Protein 3ON5 (pdb70)

Organism: Halalkalibacterium halodurans (strain ATCC BAA-125 / DSM 18197 / FERM 7344 / JCM 9153 / C-125) (NCBI:txid272558)

Structure (mmCIF, N/CA/C/O backbone):
data_3ON5
#
_entry.id   3ON5
#
_cell.length_a   94.244
_cell.length_b   94.244
_cell.length_c   245.536
_cell.angle_alpha   90.000
_cell.angle_beta   90.000
_cell.angle_gamma   90.000
#
_symmetry.space_group_name_H-M   'P 43 21 2'
#
loop_
_entity.id
_entity.type
_entity.pdbx_description
1 polymer 'BH1974 protein'
2 non-polymer 'CHLORIDE ION'
3 water water
#
loop_
_atom_site.group_PDB
_atom_site.id
_atom_site.type_symbol
_atom_site.label_atom_id
_atom_site.label_alt_id
_atom_site.label_comp_id
_atom_site.label_asym_id
_atom_site.label_entity_id
_atom_site.label_seq_id
_atom_site.pdbx_PDB_ins_code
_atom_site.Cartn_x
_atom_site.Cartn_y
_atom_site.Cartn_z
_atom_site.occupancy
_atom_site.B_iso_or_equiv
_atom_site.auth_seq_id
_atom_site.auth_comp_id
_atom_site.auth_asym_id
_atom_site.auth_atom_id
_atom_site.pdbx_PDB_model_num
ATOM 6 N N . SER A 1 21 ? -11.067 -27.347 -141.972 1.00 80.63 2 SER A N 1
ATOM 7 C CA . SER A 1 21 ? -10.566 -27.284 -143.358 1.00 79.32 2 SER A CA 1
ATOM 8 C C . SER A 1 21 ? -10.743 -25.888 -143.950 1.00 80.87 2 SER A C 1
ATOM 9 O O . SER A 1 21 ? -11.735 -25.224 -143.630 1.00 80.23 2 SER A O 1
ATOM 12 N N . ASP A 1 22 ? -9.803 -25.453 -144.834 1.00 75.08 3 ASP A N 1
ATOM 13 C CA . ASP A 1 22 ? -9.855 -24.142 -145.486 1.00 72.95 3 ASP A CA 1
ATOM 14 C C . ASP A 1 22 ? -11.242 -23.898 -146.139 1.00 71.99 3 ASP A C 1
ATOM 15 O O . ASP A 1 22 ? -11.836 -22.855 -145.868 1.00 71.56 3 ASP A O 1
ATOM 20 N N . ILE A 1 23 ? -11.773 -24.870 -146.930 1.00 64.86 4 ILE A N 1
ATOM 21 C CA . ILE A 1 23 ? -13.059 -24.744 -147.649 1.00 63.44 4 ILE A CA 1
ATOM 22 C C . ILE A 1 23 ? -14.241 -24.635 -146.635 1.00 64.67 4 ILE A C 1
ATOM 23 O O . ILE A 1 23 ? -15.214 -23.945 -146.916 1.00 62.18 4 ILE A O 1
ATOM 28 N N . GLU A 1 24 ? -14.137 -25.287 -145.475 1.00 62.77 5 GLU A N 1
ATOM 29 C CA . GLU A 1 24 ? -15.167 -25.248 -144.437 1.00 62.90 5 GLU A CA 1
ATOM 30 C C . GLU A 1 24 ? -15.093 -23.888 -143.701 1.00 64.73 5 GLU A C 1
ATOM 31 O O . GLU A 1 24 ? -16.132 -23.342 -143.333 1.00 64.02 5 GLU A O 1
ATOM 37 N N . LEU A 1 25 ? -13.871 -23.329 -143.533 1.00 60.16 6 LEU A N 1
ATOM 38 C CA . LEU A 1 25 ? -13.678 -22.033 -142.895 1.00 59.69 6 LEU A CA 1
ATOM 39 C C . LEU A 1 25 ? -14.214 -20.929 -143.790 1.00 61.92 6 LEU A C 1
ATOM 40 O O . LEU A 1 25 ? -14.943 -20.064 -143.316 1.00 62.79 6 LEU A O 1
ATOM 45 N N . LEU A 1 26 ? -13.889 -20.984 -145.091 1.00 56.26 7 LEU A N 1
ATOM 46 C CA . LEU A 1 26 ? -14.371 -20.047 -146.099 1.00 55.34 7 LEU A CA 1
ATOM 47 C C . LEU A 1 26 ? -15.877 -20.208 -146.308 1.00 62.67 7 LEU A C 1
ATOM 48 O O . LEU A 1 26 ? -16.541 -19.249 -146.703 1.00 63.14 7 LEU A O 1
ATOM 53 N N . GLU A 1 27 ? -16.415 -21.417 -146.062 1.00 62.21 8 GLU A N 1
ATOM 54 C CA . GLU A 1 27 ? -17.842 -21.710 -146.174 1.00 64.26 8 GLU A CA 1
ATOM 55 C C . GLU A 1 27 ? -18.589 -20.916 -145.115 1.00 69.03 8 GLU A C 1
ATOM 56 O O . GLU A 1 27 ? -19.610 -20.316 -145.435 1.00 69.91 8 GLU A O 1
ATOM 62 N N . THR A 1 28 ? -18.045 -20.877 -143.875 1.00 64.57 9 THR A N 1
ATOM 63 C CA . THR A 1 28 ? -18.570 -20.199 -142.684 1.00 64.81 9 THR A CA 1
ATOM 64 C C . THR A 1 28 ? -18.772 -18.674 -142.964 1.00 72.18 9 THR A C 1
ATOM 65 O O . THR A 1 28 ? -19.756 -18.107 -142.475 1.00 73.37 9 THR A O 1
ATOM 69 N N . LEU A 1 29 ? -17.913 -18.044 -143.787 1.00 69.37 10 LEU A N 1
ATOM 70 C CA . LEU A 1 29 ? -18.041 -16.625 -144.151 1.00 70.48 10 LEU A CA 1
ATOM 71 C C . LEU A 1 29 ? -19.243 -16.355 -145.072 1.00 79.69 10 LEU A C 1
ATOM 72 O O . LEU A 1 29 ? -19.827 -15.270 -145.007 1.00 80.28 10 LEU A O 1
ATOM 77 N N . ALA A 1 30 ? -19.614 -17.337 -145.916 1.00 79.76 11 ALA A N 1
ATOM 78 C CA . ALA A 1 30 ? -20.755 -17.245 -146.841 1.00 81.91 11 ALA A CA 1
ATOM 79 C C . ALA A 1 30 ? -22.112 -17.228 -146.071 1.00 87.59 11 ALA A C 1
ATOM 80 O O . ALA A 1 30 ? -23.053 -16.558 -146.514 1.00 89.65 11 ALA A O 1
ATOM 82 N N . GLY A 1 31 ? -22.152 -17.901 -144.913 1.00 82.18 12 GLY A N 1
ATOM 83 C CA . GLY A 1 31 ? -23.316 -17.996 -144.035 1.00 82.07 12 GLY A CA 1
ATOM 84 C C . GLY A 1 31 ? -23.742 -16.739 -143.287 1.00 86.03 12 GLY A C 1
ATOM 85 O O . GLY A 1 31 ? -24.079 -15.725 -143.906 1.00 87.32 12 GLY A O 1
ATOM 86 N N . THR A 1 32 ? -23.712 -16.804 -141.932 1.00 80.20 13 THR A N 1
ATOM 87 C CA . THR A 1 32 ? -24.189 -15.846 -140.907 1.00 79.36 13 THR A CA 1
ATOM 88 C C . THR A 1 32 ? -23.909 -14.302 -141.117 1.00 79.69 13 THR A C 1
ATOM 89 O O . THR A 1 32 ? -24.531 -13.514 -140.380 1.00 81.06 13 THR A O 1
ATOM 91 N N A ASP A 1 33 ? -23.018 -13.910 -142.073 0.50 72.67 14 ASP A N 1
ATOM 92 N N B ASP A 1 33 ? -23.045 -13.903 -142.102 0.50 73.05 14 ASP A N 1
ATOM 93 C CA A ASP A 1 33 ? -22.595 -12.534 -142.421 0.50 71.14 14 ASP A CA 1
ATOM 94 C CA B ASP A 1 33 ? -22.550 -12.544 -142.438 0.50 71.65 14 ASP A CA 1
ATOM 95 C C A ASP A 1 33 ? -22.757 -11.555 -141.207 0.50 71.10 14 ASP A C 1
ATOM 96 C C B ASP A 1 33 ? -22.745 -11.555 -141.227 0.50 71.35 14 ASP A C 1
ATOM 97 O O A ASP A 1 33 ? -23.760 -10.849 -141.070 0.50 71.71 14 ASP A O 1
ATOM 98 O O B ASP A 1 33 ? -23.743 -10.841 -141.112 0.50 71.98 14 ASP A O 1
ATOM 107 N N . GLN A 1 34 ? -21.736 -11.561 -140.329 1.00 63.12 15 GLN A N 1
ATOM 108 C CA . GLN A 1 34 ? -21.620 -10.750 -139.102 1.00 58.76 15 GLN A CA 1
ATOM 109 C C . GLN A 1 34 ? -20.200 -10.230 -138.935 1.00 54.53 15 GLN A C 1
ATOM 110 O O . GLN A 1 34 ? -19.298 -10.901 -139.426 1.00 54.60 15 GLN A O 1
ATOM 116 N N . PRO A 1 35 ? -19.901 -9.162 -138.174 1.00 45.50 16 PRO A N 1
ATOM 117 C CA . PRO A 1 35 ? -18.488 -8.782 -137.988 1.00 43.43 16 PRO A CA 1
ATOM 118 C C . PRO A 1 35 ? -17.600 -9.979 -137.627 1.00 47.32 16 PRO A C 1
ATOM 119 O O . PRO A 1 35 ? -17.924 -10.758 -136.721 1.00 49.27 16 PRO A O 1
ATOM 123 N N . ARG A 1 36 ? -16.536 -10.179 -138.411 1.00 41.25 17 ARG A N 1
ATOM 124 C CA . ARG A 1 36 ? -15.544 -11.234 -138.206 1.00 38.78 17 ARG A CA 1
ATOM 125 C C . ARG A 1 36 ? -14.140 -10.721 -138.422 1.00 42.64 17 ARG A C 1
ATOM 126 O O . ARG A 1 36 ? -13.897 -9.941 -139.343 1.00 42.07 17 ARG A O 1
ATOM 134 N N . VAL A 1 37 ? -13.208 -11.185 -137.575 1.00 39.86 18 VAL A N 1
ATOM 135 C CA . VAL A 1 37 ? -11.776 -10.922 -137.677 1.00 39.34 18 VAL A CA 1
ATOM 136 C C . VAL A 1 37 ? -11.132 -12.273 -137.913 1.00 45.56 18 VAL A C 1
ATOM 137 O O . VAL A 1 37 ? -11.495 -13.266 -137.291 1.00 43.80 18 VAL A O 1
ATOM 149 N N . ALA A 1 39 ? -7.852 -14.595 -137.884 1.00 44.93 20 ALA A N 1
ATOM 150 C CA . ALA A 1 39 ? -6.528 -14.776 -137.284 1.00 44.48 20 ALA A CA 1
ATOM 151 C C . ALA A 1 39 ? -5.760 -15.815 -138.055 1.00 47.71 20 ALA A C 1
ATOM 152 O O . ALA A 1 39 ? -6.289 -16.886 -138.311 1.00 46.19 20 ALA A O 1
ATOM 154 N N . THR A 1 40 ? -4.531 -15.492 -138.463 1.00 46.14 21 THR A N 1
ATOM 155 C CA . THR A 1 40 ? -3.684 -16.403 -139.228 1.00 46.31 21 THR A CA 1
ATOM 156 C C . THR A 1 40 ? -2.301 -16.447 -138.586 1.00 52.30 21 THR A C 1
ATOM 157 O O . THR A 1 40 ? -1.720 -15.396 -138.296 1.00 52.81 21 THR A O 1
ATOM 161 N N . ILE A 1 41 ? -1.780 -17.667 -138.367 1.00 50.85 22 ILE A N 1
ATOM 162 C CA . ILE A 1 41 ? -0.425 -17.848 -137.846 1.00 53.12 22 ILE A CA 1
ATOM 163 C C . ILE A 1 41 ? 0.522 -17.644 -139.028 1.00 57.56 22 ILE A C 1
ATOM 164 O O . ILE A 1 41 ? 0.634 -18.528 -139.880 1.00 56.60 22 ILE A O 1
ATOM 169 N N . ILE A 1 42 ? 1.153 -16.462 -139.096 1.00 55.10 23 ILE A N 1
ATOM 170 C CA . ILE A 1 42 ? 2.035 -16.089 -140.204 1.00 56.46 23 ILE A CA 1
ATOM 171 C C . ILE A 1 42 ? 3.491 -16.468 -139.896 1.00 64.78 23 ILE A C 1
ATOM 172 O O . ILE A 1 42 ? 4.319 -16.423 -140.814 1.00 67.12 23 ILE A O 1
ATOM 177 N N . HIS A 1 43 ? 3.812 -16.829 -138.627 1.00 61.60 24 HIS A N 1
ATOM 178 C CA . HIS A 1 43 ? 5.160 -17.268 -138.241 1.00 62.74 24 HIS A CA 1
ATOM 179 C C . HIS A 1 43 ? 5.136 -18.050 -136.928 1.00 63.97 24 HIS A C 1
ATOM 180 O O . HIS A 1 43 ? 4.340 -17.754 -136.024 1.00 61.14 24 HIS A O 1
ATOM 187 N N . VAL A 1 44 ? 6.010 -19.070 -136.844 1.00 60.40 25 VAL A N 1
ATOM 188 C CA . VAL A 1 44 ? 6.180 -19.926 -135.672 1.00 59.90 25 VAL A CA 1
ATOM 189 C C . VAL A 1 44 ? 7.660 -20.116 -135.424 1.00 67.65 25 VAL A C 1
ATOM 190 O O . VAL A 1 44 ? 8.412 -20.454 -136.343 1.00 69.34 25 VAL A O 1
ATOM 194 N N . GLU A 1 45 ? 8.065 -19.904 -134.177 1.00 65.12 26 GLU A N 1
ATOM 195 C CA . GLU A 1 45 ? 9.412 -20.138 -133.688 1.00 67.66 26 GLU A CA 1
ATOM 196 C C . GLU A 1 45 ? 9.295 -21.132 -132.535 1.00 73.39 26 GLU A C 1
ATOM 197 O O . GLU A 1 45 ? 8.580 -20.860 -131.576 1.00 72.16 26 GLU A O 1
ATOM 203 N N . GLY A 1 46 ? 9.891 -22.309 -132.679 1.00 72.22 27 GLY A N 1
ATOM 204 C CA . GLY A 1 46 ? 9.839 -23.347 -131.652 1.00 72.64 27 GLY A CA 1
ATOM 205 C C . GLY A 1 46 ? 8.639 -24.259 -131.728 1.00 76.56 27 GLY A C 1
ATOM 206 O O . GLY A 1 46 ? 8.204 -24.619 -132.826 1.00 76.11 27 GLY A O 1
ATOM 207 N N . SER A 1 47 ? 8.100 -24.641 -130.551 1.00 73.63 28 SER A N 1
ATOM 208 C CA . SER A 1 47 ? 6.961 -25.556 -130.414 1.00 72.13 28 SER A CA 1
ATOM 209 C C . SER A 1 47 ? 5.636 -24.819 -130.278 1.00 76.17 28 SER A C 1
ATOM 210 O O . SER A 1 47 ? 5.515 -23.870 -129.507 1.00 75.61 28 SER A O 1
ATOM 213 N N . SER A 1 48 ? 4.623 -25.299 -131.014 1.00 73.32 29 SER A N 1
ATOM 214 C CA . SER A 1 48 ? 3.254 -24.765 -131.007 1.00 71.58 29 SER A CA 1
ATOM 215 C C . SER A 1 48 ? 2.251 -25.833 -131.440 1.00 73.12 29 SER A C 1
ATOM 216 O O . SER A 1 48 ? 2.606 -26.712 -132.249 1.00 72.43 29 SER A O 1
ATOM 219 N N . TYR A 1 49 ? 0.988 -25.740 -130.909 1.00 66.92 30 TYR A N 1
ATOM 220 C CA . TYR A 1 49 ? -0.081 -26.688 -131.241 1.00 64.12 30 TYR A CA 1
ATOM 221 C C . TYR A 1 49 ? -0.327 -26.682 -132.732 1.00 68.47 30 TYR A C 1
ATOM 222 O O . TYR A 1 49 ? -0.428 -27.761 -133.319 1.00 69.05 30 TYR A O 1
ATOM 231 N N . ARG A 1 50 ? -0.401 -25.487 -133.355 1.00 64.80 31 ARG A N 1
ATOM 232 C CA A ARG A 1 50 ? -0.648 -25.390 -134.789 0.50 63.85 31 ARG A CA 1
ATOM 233 C CA B ARG A 1 50 ? -0.621 -25.448 -134.799 0.50 64.12 31 ARG A CA 1
ATOM 234 C C . ARG A 1 50 ? 0.607 -24.896 -135.527 1.00 70.24 31 ARG A C 1
ATOM 235 O O . ARG A 1 50 ? 1.491 -24.272 -134.933 1.00 70.52 31 ARG A O 1
ATOM 250 N N . LYS A 1 51 ? 0.664 -25.194 -136.823 1.00 68.76 32 LYS A N 1
ATOM 251 C CA . LYS A 1 51 ? 1.725 -24.822 -137.744 1.00 70.27 32 LYS A CA 1
ATOM 252 C C . LYS A 1 51 ? 1.439 -23.456 -138.391 1.00 74.51 32 LYS A C 1
ATOM 253 O O . LYS A 1 51 ? 0.371 -22.872 -138.199 1.00 73.73 32 LYS A O 1
ATOM 255 N N . GLU A 1 52 ? 2.419 -22.932 -139.129 1.00 72.31 33 GLU A N 1
ATOM 256 C CA . GLU A 1 52 ? 2.289 -21.668 -139.842 1.00 72.02 33 GLU A CA 1
ATOM 257 C C . GLU A 1 52 ? 1.280 -21.858 -140.977 1.00 74.37 33 GLU A C 1
ATOM 258 O O . GLU A 1 52 ? 1.389 -22.832 -141.728 1.00 75.62 33 GLU A O 1
ATOM 264 N N . GLY A 1 53 ? 0.304 -20.953 -141.065 1.00 66.87 34 GLY A N 1
ATOM 265 C CA . GLY A 1 53 ? -0.752 -21.004 -142.073 1.00 64.27 34 GLY A CA 1
ATOM 266 C C . GLY A 1 53 ? -2.116 -21.320 -141.489 1.00 62.93 34 GLY A C 1
ATOM 267 O O . GLY A 1 53 ? -3.136 -21.165 -142.173 1.00 61.18 34 GLY A O 1
ATOM 268 N N . ALA A 1 54 ? -2.131 -21.771 -140.215 1.00 56.36 35 ALA A N 1
ATOM 269 C CA . ALA A 1 54 ? -3.334 -22.114 -139.478 1.00 53.56 35 ALA A CA 1
ATOM 270 C C . ALA A 1 54 ? -4.191 -20.888 -139.277 1.00 56.04 35 ALA A C 1
ATOM 271 O O . ALA A 1 54 ? -3.674 -19.819 -138.950 1.00 55.41 35 ALA A O 1
ATOM 289 N N . LEU A 1 57 ? -11.394 -17.989 -136.893 1.00 44.85 38 LEU A N 1
ATOM 290 C CA . LEU A 1 57 ? -12.313 -16.874 -137.041 1.00 43.07 38 LEU A CA 1
ATOM 291 C C . LEU A 1 57 ? -12.818 -16.375 -135.704 1.00 45.85 38 LEU A C 1
ATOM 292 O O . LEU A 1 57 ? -13.346 -17.145 -134.921 1.00 46.81 38 LEU A O 1
ATOM 297 N N . PHE A 1 58 ? -12.668 -15.080 -135.453 1.00 41.20 39 PHE A N 1
ATOM 298 C CA . PHE A 1 58 ? -13.221 -14.401 -134.286 1.00 40.81 39 PHE A CA 1
ATOM 299 C C . PHE A 1 58 ? -14.456 -13.694 -134.739 1.00 47.67 39 PHE A C 1
ATOM 300 O O . PHE A 1 58 ? -14.413 -12.903 -135.681 1.00 48.03 39 PHE A O 1
ATOM 308 N N . GLN A 1 59 ? -15.577 -14.059 -134.134 1.00 46.05 40 GLN A N 1
ATOM 309 C CA . GLN A 1 59 ? -16.884 -13.551 -134.512 1.00 45.93 40 GLN A CA 1
ATOM 310 C C . GLN A 1 59 ? -17.476 -12.706 -133.405 1.00 49.98 40 GLN A C 1
ATOM 311 O O . GLN A 1 59 ? -17.107 -12.860 -132.227 1.00 49.55 40 GLN A O 1
ATOM 317 N N . GLU A 1 60 ? -18.418 -11.822 -133.795 1.00 46.30 41 GLU A N 1
ATOM 318 C CA . GLU A 1 60 ? -19.131 -10.923 -132.897 1.00 45.60 41 GLU A CA 1
ATOM 319 C C . GLU A 1 60 ? -19.997 -11.711 -131.906 1.00 49.69 41 GLU A C 1
ATOM 320 O O . GLU A 1 60 ? -20.057 -11.332 -130.737 1.00 50.56 41 GLU A O 1
ATOM 326 N N . ASP A 1 61 ? -20.618 -12.821 -132.355 1.00 46.07 42 ASP A N 1
ATOM 327 C CA . ASP A 1 61 ? -21.497 -13.667 -131.536 1.00 47.00 42 ASP A CA 1
ATOM 328 C C . ASP A 1 61 ? -20.722 -14.403 -130.371 1.00 53.03 42 ASP A C 1
ATOM 329 O O . ASP A 1 61 ? -21.333 -15.170 -129.607 1.00 54.33 42 ASP A O 1
ATOM 334 N N . GLY A 1 62 ? -19.422 -14.132 -130.235 1.00 48.66 43 GLY A N 1
ATOM 335 C CA . GLY A 1 62 ? -18.586 -14.718 -129.196 1.00 48.91 43 GLY A CA 1
ATOM 336 C C . GLY A 1 62 ? -18.082 -16.109 -129.524 1.00 56.26 43 GLY A C 1
ATOM 337 O O . GLY A 1 62 ? -17.327 -16.704 -128.749 1.00 57.69 43 GLY A O 1
ATOM 338 N N . THR A 1 63 ? -18.497 -16.638 -130.670 1.00 53.38 44 THR A N 1
ATOM 339 C CA . THR A 1 63 ? -18.082 -17.941 -131.151 1.00 53.14 44 THR A CA 1
ATOM 340 C C . THR A 1 63 ? -16.782 -17.752 -131.924 1.00 58.74 44 THR A C 1
ATOM 341 O O . THR A 1 63 ? -16.488 -16.671 -132.447 1.00 58.67 44 THR A O 1
ATOM 345 N N . GLN A 1 64 ? -15.985 -18.817 -131.928 1.00 55.91 45 GLN A N 1
ATOM 346 C CA . GLN A 1 64 ? -14.716 -18.941 -132.620 1.00 54.71 45 GLN A CA 1
ATOM 347 C C . GLN A 1 64 ? -14.761 -20.191 -133.468 1.00 56.21 45 GLN A C 1
ATOM 348 O O . GLN A 1 64 ? -15.300 -21.214 -133.041 1.00 55.55 45 GLN A O 1
ATOM 354 N N . VAL A 1 65 ? -14.271 -20.077 -134.692 1.00 52.28 46 VAL A N 1
ATOM 355 C CA . VAL A 1 65 ? -14.233 -21.155 -135.665 1.00 52.89 46 VAL A CA 1
ATOM 356 C C . VAL A 1 65 ? -12.756 -21.513 -135.866 1.00 60.89 46 VAL A C 1
ATOM 357 O O . VAL A 1 65 ? -12.035 -20.782 -136.545 1.00 62.57 46 VAL A O 1
ATOM 361 N N . GLY A 1 66 ? -12.321 -22.602 -135.232 1.00 57.81 47 GLY A N 1
ATOM 362 C CA . GLY A 1 66 ? -10.943 -23.091 -135.237 1.00 57.93 47 GLY A CA 1
ATOM 363 C C . GLY A 1 66 ? -10.235 -22.779 -133.927 1.00 64.29 47 GLY A C 1
ATOM 364 O O . GLY A 1 66 ? -10.828 -22.171 -133.020 1.00 63.17 47 GLY A O 1
ATOM 365 N N . LEU A 1 67 ? -8.972 -23.248 -133.786 1.00 63.36 48 LEU A N 1
ATOM 366 C CA . LEU A 1 67 ? -8.101 -22.923 -132.638 1.00 64.34 48 LEU A CA 1
ATOM 367 C C . LEU A 1 67 ? -6.658 -22.870 -133.136 1.00 71.82 48 LEU A C 1
ATOM 368 O O . LEU A 1 67 ? -6.333 -23.454 -134.182 1.00 71.18 48 LEU A O 1
ATOM 373 N N . LEU A 1 68 ? -5.811 -22.137 -132.395 1.00 71.65 49 LEU A N 1
ATOM 374 C CA . LEU A 1 68 ? -4.406 -21.923 -132.736 1.00 73.48 49 LEU A CA 1
ATOM 375 C C . LEU A 1 68 ? -3.473 -22.438 -131.601 1.00 84.17 49 LEU A C 1
ATOM 376 O O . LEU A 1 68 ? -2.347 -22.888 -131.871 1.00 84.77 49 LEU A O 1
ATOM 381 N N . SER A 1 69 ? -3.955 -22.372 -130.343 1.00 84.91 50 SER A N 1
ATOM 382 C CA . SER A 1 69 ? -3.236 -22.824 -129.153 1.00 87.69 50 SER A CA 1
ATOM 383 C C . SER A 1 69 ? -4.121 -23.763 -128.321 1.00 95.20 50 SER A C 1
ATOM 384 O O . SER A 1 69 ? -3.708 -24.887 -128.027 1.00 97.19 50 SER A O 1
ATOM 387 N N . GLY A 1 70 ? -5.320 -23.300 -127.966 1.00 91.33 51 GLY A N 1
ATOM 388 C CA . GLY A 1 70 ? -6.248 -24.041 -127.125 1.00 91.45 51 GLY A CA 1
ATOM 389 C C . GLY A 1 70 ? -6.089 -23.683 -125.660 1.00 97.05 51 GLY A C 1
ATOM 390 O O . GLY A 1 70 ? -6.773 -24.259 -124.801 1.00 98.30 51 GLY A O 1
ATOM 391 N N . GLY A 1 71 ? -5.180 -22.737 -125.388 1.00 92.35 52 GLY A N 1
ATOM 392 C CA . GLY A 1 71 ? -4.899 -22.222 -124.054 1.00 92.45 52 GLY A CA 1
ATOM 393 C C . GLY A 1 71 ? -5.656 -20.940 -123.758 1.00 94.58 52 GLY A C 1
ATOM 394 O O . GLY A 1 71 ? -6.825 -20.788 -124.144 1.00 93.38 52 GLY A O 1
ATOM 395 N N . CYS A 1 72 ? -4.979 -20.000 -123.072 1.00 90.11 53 CYS A N 1
ATOM 396 C CA . CYS A 1 72 ? -5.526 -18.700 -122.647 1.00 88.69 53 CYS A CA 1
ATOM 397 C C . CYS A 1 72 ? -5.156 -17.586 -123.665 1.00 86.74 53 CYS A C 1
ATOM 398 O O . CYS A 1 72 ? -5.433 -16.401 -123.430 1.00 86.82 53 CYS A O 1
ATOM 401 N N . LEU A 1 73 ? -4.548 -17.985 -124.790 1.00 77.79 54 LEU A N 1
ATOM 402 C CA . LEU A 1 73 ? -4.162 -17.146 -125.922 1.00 75.23 54 LEU A CA 1
ATOM 403 C C . LEU A 1 73 ? -5.397 -16.582 -126.617 1.00 77.37 54 LEU A C 1
ATOM 404 O O . LEU A 1 73 ? -5.465 -15.379 -126.871 1.00 76.68 54 LEU A O 1
ATOM 409 N N . GLU A 1 74 ? -6.380 -17.468 -126.902 1.00 73.05 55 GLU A N 1
ATOM 410 C CA . GLU A 1 74 ? -7.643 -17.173 -127.575 1.00 71.49 55 GLU A CA 1
ATOM 411 C C . GLU A 1 74 ? -8.428 -16.100 -126.831 1.00 73.75 55 GLU A C 1
ATOM 412 O O . GLU A 1 74 ? -9.167 -15.333 -127.454 1.00 73.67 55 GLU A O 1
ATOM 418 N N . THR A 1 75 ? -8.224 -16.038 -125.508 1.00 69.12 56 THR A N 1
ATOM 419 C CA . THR A 1 75 ? -8.867 -15.099 -124.597 1.00 68.73 56 THR A CA 1
ATOM 420 C C . THR A 1 75 ? -8.340 -13.675 -124.872 1.00 69.70 56 THR A C 1
ATOM 421 O O . THR A 1 75 ? -9.135 -12.733 -124.861 1.00 68.22 56 THR A O 1
ATOM 425 N N . ASP A 1 76 ? -7.012 -13.531 -125.143 1.00 64.93 57 ASP A N 1
ATOM 426 C CA . ASP A 1 76 ? -6.374 -12.239 -125.434 1.00 63.93 57 ASP A CA 1
ATOM 427 C C . ASP A 1 76 ? -6.677 -11.793 -126.875 1.00 62.83 57 ASP A C 1
ATOM 428 O O . ASP A 1 76 ? -6.992 -10.617 -127.101 1.00 62.51 57 ASP A O 1
ATOM 433 N N . LEU A 1 77 ? -6.593 -12.730 -127.837 1.00 54.31 58 LEU A N 1
ATOM 434 C CA . LEU A 1 77 ? -6.904 -12.461 -129.235 1.00 51.14 58 LEU A CA 1
ATOM 435 C C . LEU A 1 77 ? -8.303 -11.887 -129.388 1.00 55.27 58 LEU A C 1
ATOM 436 O O . LEU A 1 77 ? -8.463 -10.924 -130.122 1.00 55.05 58 LEU A O 1
ATOM 441 N N . THR A 1 78 ? -9.292 -12.417 -128.643 1.00 52.38 59 THR A N 1
ATOM 442 C CA . THR A 1 78 ? -10.686 -11.968 -128.678 1.00 52.32 59 THR A CA 1
ATOM 443 C C . THR A 1 78 ? -10.764 -10.444 -128.455 1.00 59.98 59 THR A C 1
ATOM 444 O O . THR A 1 78 ? -11.515 -9.761 -129.159 1.00 60.05 59 THR A O 1
ATOM 448 N N . ILE A 1 79 ? -9.968 -9.927 -127.506 1.00 58.59 60 ILE A N 1
ATOM 449 C CA . ILE A 1 79 ? -9.915 -8.508 -127.172 1.00 59.99 60 ILE A CA 1
ATOM 450 C C . ILE A 1 79 ? -9.212 -7.788 -128.323 1.00 63.55 60 ILE A C 1
ATOM 451 O O . ILE A 1 79 ? -9.717 -6.757 -128.778 1.00 63.16 60 ILE A O 1
ATOM 456 N N . LYS A 1 80 ? -8.069 -8.336 -128.806 1.00 59.65 61 LYS A N 1
ATOM 457 C CA . LYS A 1 80 ? -7.308 -7.758 -129.929 1.00 59.03 61 LYS A CA 1
ATOM 458 C C . LYS A 1 80 ? -8.190 -7.695 -131.200 1.00 61.18 61 LYS A C 1
ATOM 459 O O . LYS A 1 80 ? -8.239 -6.656 -131.856 1.00 61.82 61 LYS A O 1
ATOM 465 N N . ALA A 1 81 ? -8.935 -8.787 -131.494 1.00 54.85 62 ALA A N 1
ATOM 466 C CA . ALA A 1 81 ? -9.855 -8.906 -132.633 1.00 52.75 62 ALA A CA 1
ATOM 467 C C . ALA A 1 81 ? -10.928 -7.835 -132.588 1.00 55.27 62 ALA A C 1
ATOM 468 O O . ALA A 1 81 ? -11.241 -7.252 -133.612 1.00 55.08 62 ALA A O 1
ATOM 470 N N . GLN A 1 82 ? -11.460 -7.553 -131.398 1.00 52.33 63 GLN A N 1
ATOM 471 C CA . GLN A 1 82 ? -12.488 -6.553 -131.145 1.00 52.41 63 GLN A CA 1
ATOM 472 C C . GLN A 1 82 ? -11.941 -5.148 -131.492 1.00 56.45 63 GLN A C 1
ATOM 473 O O . GLN A 1 82 ? -12.650 -4.353 -132.109 1.00 56.40 63 GLN A O 1
ATOM 479 N N . LYS A 1 83 ? -10.650 -4.883 -131.174 1.00 53.40 64 LYS A N 1
ATOM 480 C CA . LYS A 1 83 ? -9.967 -3.611 -131.467 1.00 53.54 64 LYS A CA 1
ATOM 481 C C . LYS A 1 83 ? -9.731 -3.488 -132.969 1.00 56.03 64 LYS A C 1
ATOM 482 O O . LYS A 1 83 ? -10.044 -2.437 -133.540 1.00 56.66 64 LYS A O 1
ATOM 484 N N . VAL A 1 84 ? -9.223 -4.580 -133.611 1.00 50.26 65 VAL A N 1
ATOM 485 C CA . VAL A 1 84 ? -8.949 -4.683 -135.051 1.00 49.41 65 VAL A CA 1
ATOM 486 C C . VAL A 1 84 ? -10.252 -4.367 -135.839 1.00 53.83 65 VAL A C 1
ATOM 487 O O . VAL A 1 84 ? -10.197 -3.597 -136.796 1.00 55.01 65 VAL A O 1
ATOM 491 N N . TRP A 1 85 ? -11.410 -4.898 -135.407 1.00 48.83 66 TRP A N 1
ATOM 492 C CA . TRP A 1 85 ? -12.677 -4.623 -136.073 1.00 48.89 66 TRP A CA 1
ATOM 493 C C . TRP A 1 85 ? -13.056 -3.154 -135.964 1.00 56.88 66 TRP A C 1
ATOM 494 O O . TRP A 1 85 ? -13.492 -2.566 -136.951 1.00 57.43 66 TRP A O 1
ATOM 505 N N . GLN A 1 86 ? -12.948 -2.583 -134.758 1.00 55.37 67 GLN A N 1
ATOM 506 C CA . GLN A 1 86 ? -13.307 -1.192 -134.504 1.00 56.13 67 GLN A CA 1
ATOM 507 C C . GLN A 1 86 ? -12.401 -0.259 -135.352 1.00 59.86 67 GLN A C 1
ATOM 508 O O . GLN A 1 86 ? -12.916 0.571 -136.106 1.00 59.95 67 GLN A O 1
ATOM 514 N N . GLU A 1 87 ? -11.066 -0.451 -135.274 1.00 55.73 68 GLU A N 1
ATOM 515 C CA . GLU A 1 87 ? -10.068 0.321 -136.026 1.00 56.45 68 GLU A CA 1
ATOM 516 C C . GLU A 1 87 ? -10.128 0.057 -137.522 1.00 59.26 68 GLU A C 1
ATOM 517 O O . GLU A 1 87 ? -9.657 0.882 -138.303 1.00 59.94 68 GLU A O 1
ATOM 523 N N . GLN A 1 88 ? -10.655 -1.130 -137.912 1.00 54.11 69 GLN A N 1
ATOM 524 C CA . GLN A 1 88 ? -10.774 -1.635 -139.284 1.00 52.33 69 GLN A CA 1
ATOM 525 C C . GLN A 1 88 ? -9.358 -1.614 -139.897 1.00 57.38 69 GLN A C 1
ATOM 526 O O . GLN A 1 88 ? -9.157 -1.183 -141.028 1.00 58.02 69 GLN A O 1
ATOM 532 N N . LEU A 1 89 ? -8.369 -2.059 -139.091 1.00 54.17 70 LEU A N 1
ATOM 533 C CA . LEU A 1 89 ? -6.952 -2.078 -139.429 1.00 54.70 70 LEU A CA 1
ATOM 534 C C . LEU A 1 89 ? -6.268 -3.376 -138.954 1.00 56.45 70 LEU A C 1
ATOM 535 O O . LEU A 1 89 ? -6.265 -3.657 -137.751 1.00 55.55 70 LEU A O 1
ATOM 540 N N . PRO A 1 90 ? -5.628 -4.136 -139.881 1.00 51.45 71 PRO A N 1
ATOM 541 C CA . PRO A 1 90 ? -4.930 -5.364 -139.488 1.00 50.18 71 PRO A CA 1
ATOM 542 C C . PRO A 1 90 ? -3.790 -5.105 -138.522 1.00 57.00 71 PRO A C 1
ATOM 543 O O . PRO A 1 90 ? -3.230 -4.008 -138.478 1.00 59.19 71 PRO A O 1
ATOM 547 N N . ARG A 1 91 ? -3.422 -6.150 -137.776 1.00 52.75 72 ARG A N 1
ATOM 548 C CA . ARG A 1 91 ? -2.415 -6.123 -136.721 1.00 51.96 72 ARG A CA 1
ATOM 549 C C . ARG A 1 91 ? -1.688 -7.456 -136.624 1.00 55.23 72 ARG A C 1
ATOM 550 O O . ARG A 1 91 ? -2.305 -8.508 -136.841 1.00 54.32 72 ARG A O 1
ATOM 558 N N . THR A 1 92 ? -0.394 -7.419 -136.269 1.00 52.26 73 THR A N 1
ATOM 559 C CA . THR A 1 92 ? 0.388 -8.619 -135.981 1.00 52.11 73 THR A CA 1
ATOM 560 C C . THR A 1 92 ? 0.654 -8.645 -134.479 1.00 58.34 73 THR A C 1
ATOM 561 O O . THR A 1 92 ? 1.144 -7.660 -133.908 1.00 59.27 73 THR A O 1
ATOM 565 N N . VAL A 1 93 ? 0.258 -9.747 -133.826 1.00 54.40 74 VAL A N 1
ATOM 566 C CA . VAL A 1 93 ? 0.457 -9.899 -132.391 1.00 53.29 74 VAL A CA 1
ATOM 567 C C . VAL A 1 93 ? 1.422 -11.050 -132.204 1.00 56.61 74 VAL A C 1
ATOM 568 O O . VAL A 1 93 ? 1.247 -12.096 -132.820 1.00 55.89 74 VAL A O 1
ATOM 572 N N . VAL A 1 94 ? 2.472 -10.837 -131.403 1.00 54.11 75 VAL A N 1
ATOM 573 C CA . VAL A 1 94 ? 3.475 -11.870 -131.120 1.00 53.72 75 VAL A CA 1
ATOM 574 C C . VAL A 1 94 ? 3.236 -12.379 -129.703 1.00 57.24 75 VAL A C 1
ATOM 575 O O . VAL A 1 94 ? 3.060 -11.583 -128.772 1.00 56.39 75 VAL A O 1
ATOM 579 N N . TYR A 1 95 ? 3.199 -13.710 -129.561 1.00 53.80 76 TYR A N 1
ATOM 580 C CA . TYR A 1 95 ? 2.974 -14.370 -128.290 1.00 52.83 76 TYR A CA 1
ATOM 581 C C . TYR A 1 95 ? 4.104 -15.282 -127.891 1.00 55.85 76 TYR A C 1
ATOM 582 O O . TYR A 1 95 ? 4.335 -16.282 -128.568 1.00 54.43 76 TYR A O 1
ATOM 591 N N . ASP A 1 96 ? 4.781 -14.984 -126.764 1.00 54.62 77 ASP A N 1
ATOM 592 C CA . ASP A 1 96 ? 5.755 -15.927 -126.214 1.00 56.76 77 ASP A CA 1
ATOM 593 C C . ASP A 1 96 ? 4.953 -16.957 -125.438 1.00 61.84 77 ASP A C 1
ATOM 594 O O . ASP A 1 96 ? 4.467 -16.635 -124.344 1.00 61.03 77 ASP A O 1
ATOM 599 N N . LEU A 1 97 ? 4.715 -18.148 -126.000 1.00 59.67 78 LEU A N 1
ATOM 600 C CA . LEU A 1 97 ? 3.835 -19.134 -125.370 1.00 59.52 78 LEU A CA 1
ATOM 601 C C . LEU A 1 97 ? 4.418 -19.726 -124.085 1.00 68.88 78 LEU A C 1
ATOM 602 O O . LEU A 1 97 ? 3.648 -20.235 -123.271 1.00 69.15 78 LEU A O 1
ATOM 607 N N . SER A 1 98 ? 5.740 -19.622 -123.880 1.00 70.00 79 SER A N 1
ATOM 608 C CA . SER A 1 98 ? 6.443 -20.128 -122.700 1.00 72.93 79 SER A CA 1
ATOM 609 C C . SER A 1 98 ? 6.194 -19.217 -121.481 1.00 81.39 79 SER A C 1
ATOM 610 O O . SER A 1 98 ? 5.808 -19.708 -120.418 1.00 81.06 79 SER A O 1
ATOM 613 N N . SER A 1 99 ? 6.370 -17.893 -121.660 1.00 82.00 80 SER A N 1
ATOM 614 C CA . SER A 1 99 ? 6.154 -16.853 -120.646 1.00 84.00 80 SER A CA 1
ATOM 615 C C . SER A 1 99 ? 4.678 -16.436 -120.647 1.00 90.06 80 SER A C 1
ATOM 616 O O . SER A 1 99 ? 4.349 -15.238 -120.663 1.00 86.91 80 SER A O 1
ATOM 619 N N . GLU A 1 100 ? 3.788 -17.464 -120.621 1.00 92.11 81 GLU A N 1
ATOM 620 C CA . GLU A 1 100 ? 2.319 -17.361 -120.704 1.00 92.72 81 GLU A CA 1
ATOM 621 C C . GLU A 1 100 ? 1.662 -17.084 -119.317 1.00 101.02 81 GLU A C 1
ATOM 622 O O . GLU A 1 100 ? 0.422 -16.992 -119.247 1.00 100.39 81 GLU A O 1
ATOM 624 N N . ASP A 1 101 ? 2.491 -16.901 -118.237 1.00 99.81 82 ASP A N 1
ATOM 625 C CA . ASP A 1 101 ? 2.048 -16.549 -116.873 1.00 99.41 82 ASP A CA 1
ATOM 626 C C . ASP A 1 101 ? 1.384 -15.164 -116.892 1.00 101.93 82 ASP A C 1
ATOM 627 O O . ASP A 1 101 ? 0.504 -14.889 -116.076 1.00 101.40 82 ASP A O 1
ATOM 632 N N . ASP A 1 102 ? 1.764 -14.333 -117.894 1.00 97.41 83 ASP A N 1
ATOM 633 C CA . ASP A 1 102 ? 1.227 -13.004 -118.180 1.00 96.05 83 ASP A CA 1
ATOM 634 C C . ASP A 1 102 ? -0.034 -13.113 -119.079 1.00 95.85 83 ASP A C 1
ATOM 635 O O . ASP A 1 102 ? -0.226 -12.277 -119.975 1.00 95.64 83 ASP A O 1
ATOM 637 N N . LEU A 1 103 ? -0.891 -14.143 -118.823 1.00 88.09 84 LEU A N 1
ATOM 638 C CA . LEU A 1 103 ? -2.122 -14.443 -119.568 1.00 84.77 84 LEU A CA 1
ATOM 639 C C . LEU A 1 103 ? -3.046 -15.462 -118.889 1.00 85.16 84 LEU A C 1
ATOM 640 O O . LEU A 1 103 ? -4.157 -15.678 -119.385 1.00 83.68 84 LEU A O 1
ATOM 645 N N . SER A 1 104 ? -2.596 -16.102 -117.793 1.00 80.51 85 SER A N 1
ATOM 646 C CA A SER A 1 104 ? -3.355 -17.161 -117.133 0.50 79.97 85 SER A CA 1
ATOM 647 C CA B SER A 1 104 ? -3.378 -17.145 -117.133 0.50 80.16 85 SER A CA 1
ATOM 648 C C . SER A 1 104 ? -3.610 -16.864 -115.645 1.00 84.19 85 SER A C 1
ATOM 649 O O . SER A 1 104 ? -3.069 -15.901 -115.096 1.00 84.62 85 SER A O 1
ATOM 654 N N . TRP A 1 105 ? -4.452 -17.714 -115.009 1.00 78.95 86 TRP A N 1
ATOM 655 C CA . TRP A 1 105 ? -4.768 -17.750 -113.587 1.00 79.33 86 TRP A CA 1
ATOM 656 C C . TRP A 1 105 ? -3.716 -18.651 -112.925 1.00 87.06 86 TRP A C 1
ATOM 657 O O . TRP A 1 105 ? -3.469 -18.564 -111.718 1.00 89.39 86 TRP A O 1
ATOM 668 N N . GLY A 1 106 ? -3.111 -19.514 -113.756 1.00 83.28 87 GLY A N 1
ATOM 669 C CA . GLY A 1 106 ? -2.047 -20.452 -113.407 1.00 84.14 87 GLY A CA 1
ATOM 670 C C . GLY A 1 106 ? -0.700 -20.108 -114.035 1.00 86.50 87 GLY A C 1
ATOM 671 O O . GLY A 1 106 ? -0.396 -18.927 -114.266 1.00 84.99 87 GLY A O 1
ATOM 672 N N . GLN A 1 107 ? 0.116 -21.156 -114.339 1.00 82.53 88 GLN A N 1
ATOM 673 C CA . GLN A 1 107 ? 1.479 -21.041 -114.897 1.00 81.83 88 GLN A CA 1
ATOM 674 C C . GLN A 1 107 ? 1.506 -20.932 -116.484 1.00 79.54 88 GLN A C 1
ATOM 675 O O . GLN A 1 107 ? 2.593 -20.977 -117.076 1.00 78.79 88 GLN A O 1
ATOM 678 N N . GLY A 1 108 ? 0.340 -20.718 -117.115 1.00 71.28 89 GLY A N 1
ATOM 679 C CA . GLY A 1 108 ? 0.194 -20.561 -118.562 1.00 67.41 89 GLY A CA 1
ATOM 680 C C . GLY A 1 108 ? 0.076 -21.845 -119.356 1.00 66.99 89 GLY A C 1
ATOM 681 O O . GLY A 1 108 ? -0.248 -22.902 -118.809 1.00 66.79 89 GLY A O 1
ATOM 682 N N . SER A 1 109 ? 0.350 -21.747 -120.663 1.00 61.60 90 SER A N 1
ATOM 683 C CA . SER A 1 109 ? 0.340 -22.848 -121.638 1.00 60.32 90 SER A CA 1
ATOM 684 C C . SER A 1 109 ? 1.446 -23.870 -121.354 1.00 66.40 90 SER A C 1
ATOM 685 O O . SER A 1 109 ? 1.149 -25.040 -121.164 1.00 66.44 90 SER A O 1
ATOM 688 N N . GLY A 1 110 ? 2.704 -23.423 -121.356 1.00 64.54 91 GLY A N 1
ATOM 689 C CA . GLY A 1 110 ? 3.855 -24.288 -121.152 1.00 66.25 91 GLY A CA 1
ATOM 690 C C . GLY A 1 110 ? 4.599 -24.642 -122.430 1.00 72.06 91 GLY A C 1
ATOM 691 O O . GLY A 1 110 ? 5.725 -25.127 -122.334 1.00 73.34 91 GLY A O 1
ATOM 692 N N . CYS A 1 111 ? 3.982 -24.442 -123.638 1.00 69.30 92 CYS A N 1
ATOM 693 C CA . CYS A 1 111 ? 4.605 -24.725 -124.949 1.00 70.54 92 CYS A CA 1
ATOM 694 C C . CYS A 1 111 ? 5.800 -23.757 -125.143 1.00 73.52 92 CYS A C 1
ATOM 695 O O . CYS A 1 111 ? 5.657 -22.549 -124.939 1.00 72.36 92 CYS A O 1
ATOM 698 N N . ASN A 1 112 ? 6.992 -24.313 -125.454 1.00 69.59 93 ASN A N 1
ATOM 699 C CA . ASN A 1 112 ? 8.231 -23.562 -125.642 1.00 69.16 93 ASN A CA 1
ATOM 700 C C . ASN A 1 112 ? 8.318 -23.107 -127.097 1.00 69.45 93 ASN A C 1
ATOM 701 O O . ASN A 1 112 ? 9.033 -23.690 -127.918 1.00 69.17 93 ASN A O 1
ATOM 706 N N . GLY A 1 113 ? 7.542 -22.075 -127.389 1.00 63.31 94 GLY A N 1
ATOM 707 C CA . GLY A 1 113 ? 7.428 -21.482 -128.710 1.00 61.64 94 GLY A CA 1
ATOM 708 C C . GLY A 1 113 ? 6.914 -20.062 -128.689 1.00 63.65 94 GLY A C 1
ATOM 709 O O . GLY A 1 113 ? 6.377 -19.598 -127.682 1.00 62.72 94 GLY A O 1
ATOM 710 N N . THR A 1 114 ? 7.101 -19.366 -129.809 1.00 59.84 95 THR A N 1
ATOM 711 C CA . THR A 1 114 ? 6.710 -17.989 -130.027 1.00 59.09 95 THR A CA 1
ATOM 712 C C . THR A 1 114 ? 5.960 -17.932 -131.351 1.00 63.47 95 THR A C 1
ATOM 713 O O . THR A 1 114 ? 6.505 -18.329 -132.390 1.00 65.20 95 THR A O 1
ATOM 717 N N . ILE A 1 115 ? 4.689 -17.487 -131.311 1.00 57.84 96 ILE A N 1
ATOM 718 C CA . ILE A 1 115 ? 3.879 -17.410 -132.526 1.00 56.01 96 ILE A CA 1
ATOM 719 C C . ILE A 1 115 ? 3.518 -15.951 -132.833 1.00 58.84 96 ILE A C 1
ATOM 720 O O . ILE A 1 115 ? 3.305 -15.142 -131.924 1.00 57.83 96 ILE A O 1
ATOM 725 N N . SER A 1 116 ? 3.451 -15.648 -134.144 1.00 55.16 97 SER A N 1
ATOM 726 C CA . SER A 1 116 ? 3.046 -14.373 -134.731 1.00 54.48 97 SER A CA 1
ATOM 727 C C . SER A 1 116 ? 1.661 -14.563 -135.402 1.00 56.69 97 SER A C 1
ATOM 728 O O . SER A 1 116 ? 1.513 -15.314 -136.391 1.00 55.96 97 SER A O 1
ATOM 731 N N . VAL A 1 117 ? 0.639 -13.937 -134.812 1.00 51.57 98 VAL A N 1
ATOM 732 C CA . VAL A 1 117 ? -0.740 -14.024 -135.292 1.00 50.00 98 VAL A CA 1
ATOM 733 C C . VAL A 1 117 ? -1.095 -12.727 -136.013 1.00 52.89 98 VAL A C 1
ATOM 734 O O . VAL A 1 117 ? -0.919 -11.649 -135.439 1.00 52.33 98 VAL A O 1
ATOM 738 N N . LEU A 1 118 ? -1.572 -12.828 -137.268 1.00 49.32 99 LEU A N 1
ATOM 739 C CA . LEU A 1 118 ? -2.022 -11.672 -138.045 1.00 49.22 99 LEU A CA 1
ATOM 740 C C . LEU A 1 118 ? -3.555 -11.611 -138.028 1.00 52.42 99 LEU A C 1
ATOM 741 O O . LEU A 1 118 ? -4.224 -12.526 -138.531 1.00 49.93 99 LEU A O 1
ATOM 746 N N . LEU A 1 119 ? -4.096 -10.515 -137.458 1.00 49.75 100 LEU A N 1
ATOM 747 C CA . LEU A 1 119 ? -5.535 -10.274 -137.336 1.00 48.58 100 LEU A CA 1
ATOM 748 C C . LEU A 1 119 ? -5.987 -9.305 -138.428 1.00 49.83 100 LEU A C 1
ATOM 749 O O . LEU A 1 119 ? -5.450 -8.205 -138.519 1.00 50.96 100 LEU A O 1
ATOM 754 N N . GLU A 1 120 ? -6.914 -9.749 -139.296 1.00 42.41 101 GLU A N 1
ATOM 755 C CA . GLU A 1 120 ? -7.472 -8.974 -140.414 1.00 40.38 101 GLU A CA 1
ATOM 756 C C . GLU A 1 120 ? -8.968 -8.835 -140.298 1.00 43.33 101 GLU A C 1
ATOM 757 O O . GLU A 1 120 ? -9.644 -9.857 -140.159 1.00 40.88 101 GLU A O 1
ATOM 763 N N . PRO A 1 121 ? -9.538 -7.604 -140.379 1.00 40.69 102 PRO A N 1
ATOM 764 C CA . PRO A 1 121 ? -11.005 -7.504 -140.326 1.00 39.55 102 PRO A CA 1
ATOM 765 C C . PRO A 1 121 ? -11.603 -7.999 -141.633 1.00 43.25 102 PRO A C 1
ATOM 766 O O . PRO A 1 121 ? -11.166 -7.568 -142.704 1.00 44.79 102 PRO A O 1
ATOM 770 N N . VAL A 1 122 ? -12.544 -8.956 -141.558 1.00 37.16 103 VAL A N 1
ATOM 771 C CA . VAL A 1 122 ? -13.218 -9.448 -142.757 1.00 35.91 103 VAL A CA 1
ATOM 772 C C . VAL A 1 122 ? -14.215 -8.365 -143.163 1.00 44.23 103 VAL A C 1
ATOM 773 O O . VAL A 1 122 ? -15.384 -8.410 -142.772 1.00 47.04 103 VAL A O 1
ATOM 777 N N . ASP A 1 123 ? -13.704 -7.340 -143.878 1.00 40.20 104 ASP A N 1
ATOM 778 C CA . ASP A 1 123 ? -14.475 -6.208 -144.374 1.00 40.12 104 ASP A CA 1
ATOM 779 C C . ASP A 1 123 ? -15.253 -6.644 -145.621 1.00 44.02 104 ASP A C 1
ATOM 780 O O . ASP A 1 123 ? -15.060 -7.772 -146.090 1.00 44.84 104 ASP A O 1
ATOM 785 N N . LEU A 1 124 ? -16.116 -5.762 -146.168 1.00 38.42 105 LEU A N 1
ATOM 786 C CA . LEU A 1 124 ? -16.957 -6.090 -147.319 1.00 37.04 105 LEU A CA 1
ATOM 787 C C . LEU A 1 124 ? -16.089 -6.499 -148.519 1.00 41.81 105 LEU A C 1
ATOM 788 O O . LEU A 1 124 ? -16.482 -7.405 -149.251 1.00 41.73 105 LEU A O 1
ATOM 793 N N . LYS A 1 125 ? -14.895 -5.887 -148.669 1.00 39.59 106 LYS A N 1
ATOM 794 C CA . LYS A 1 125 ? -13.931 -6.184 -149.734 1.00 39.77 106 LYS A CA 1
ATOM 795 C C . LYS A 1 125 ? -13.410 -7.619 -149.596 1.00 42.77 106 LYS A C 1
ATOM 796 O O . LYS A 1 125 ? -13.605 -8.421 -150.508 1.00 42.09 106 LYS A O 1
ATOM 800 N N . LEU A 1 126 ? -12.802 -7.961 -148.435 1.00 38.97 107 LEU A N 1
ATOM 801 C CA . LEU A 1 126 ? -12.227 -9.287 -148.169 1.00 37.13 107 LEU A CA 1
ATOM 802 C C . LEU A 1 126 ? -13.313 -10.350 -148.142 1.00 41.76 107 LEU A C 1
ATOM 803 O O . LEU A 1 126 ? -13.068 -11.435 -148.658 1.00 42.51 107 LEU A O 1
ATOM 808 N N . ARG A 1 127 ? -14.520 -10.030 -147.612 1.00 37.70 108 ARG A N 1
ATOM 809 C CA . ARG A 1 127 ? -15.675 -10.938 -147.588 1.00 35.50 108 ARG A CA 1
ATOM 810 C C . ARG A 1 127 ? -15.985 -11.402 -149.012 1.00 40.36 108 ARG A C 1
ATOM 811 O O . ARG A 1 127 ? -16.134 -12.601 -149.268 1.00 38.81 108 ARG A O 1
ATOM 819 N N . GLN A 1 128 ? -16.019 -10.441 -149.945 1.00 39.95 109 GLN A N 1
ATOM 820 C CA . GLN A 1 128 ? -16.295 -10.653 -151.361 1.00 41.16 109 GLN A CA 1
ATOM 821 C C . GLN A 1 128 ? -15.188 -11.515 -152.001 1.00 45.30 109 GLN A C 1
ATOM 822 O O . GLN A 1 128 ? -15.508 -12.472 -152.696 1.00 45.01 109 GLN A O 1
ATOM 828 N N . HIS A 1 129 ? -13.900 -11.208 -151.725 1.00 42.43 110 HIS A N 1
ATOM 829 C CA . HIS A 1 129 ? -12.761 -11.943 -152.279 1.00 41.98 110 HIS A CA 1
ATOM 830 C C . HIS A 1 129 ? -12.728 -13.392 -151.792 1.00 43.90 110 HIS A C 1
ATOM 831 O O . HIS A 1 129 ? -12.504 -14.290 -152.601 1.00 43.94 110 HIS A O 1
ATOM 838 N N . LEU A 1 130 ? -12.973 -13.624 -150.496 1.00 38.36 111 LEU A N 1
ATOM 839 C CA . LEU A 1 130 ? -12.985 -14.967 -149.913 1.00 36.77 111 LEU A CA 1
ATOM 840 C C . LEU A 1 130 ? -14.184 -15.789 -150.448 1.00 45.15 111 LEU A C 1
ATOM 841 O O . LEU A 1 130 ? -14.057 -17.002 -150.625 1.00 44.62 111 LEU A O 1
ATOM 846 N N . LYS A 1 131 ? -15.321 -15.128 -150.762 1.00 45.01 112 LYS A N 1
ATOM 847 C CA . LYS A 1 131 ? -16.487 -15.795 -151.349 1.00 44.93 112 LYS A CA 1
ATOM 848 C C . LYS A 1 131 ? -16.104 -16.294 -152.750 1.00 49.95 112 LYS A C 1
ATOM 849 O O . LYS A 1 131 ? -16.509 -17.388 -153.121 1.00 51.23 112 LYS A O 1
ATOM 855 N N . ARG A 1 132 ? -15.280 -15.519 -153.493 1.00 45.36 113 ARG A N 1
ATOM 856 C CA . ARG A 1 132 ? -14.786 -15.859 -154.827 1.00 44.96 113 ARG A CA 1
ATOM 857 C C . ARG A 1 132 ? -13.791 -17.021 -154.731 1.00 50.71 113 ARG A C 1
ATOM 858 O O . ARG A 1 132 ? -13.813 -17.895 -155.594 1.00 51.33 113 ARG A O 1
ATOM 866 N N . VAL A 1 133 ? -12.950 -17.060 -153.666 1.00 47.13 114 VAL A N 1
ATOM 867 C CA . VAL A 1 133 ? -11.986 -18.137 -153.414 1.00 45.33 114 VAL A CA 1
ATOM 868 C C . VAL A 1 133 ? -12.763 -19.454 -153.230 1.00 50.92 114 VAL A C 1
ATOM 869 O O . VAL A 1 133 ? -12.478 -20.433 -153.920 1.00 51.52 114 VAL A O 1
ATOM 873 N N . TYR A 1 134 ? -13.789 -19.438 -152.357 1.00 47.84 115 TYR A N 1
ATOM 874 C CA . TYR A 1 134 ? -14.665 -20.570 -152.059 1.00 47.36 115 TYR A CA 1
ATOM 875 C C . TYR A 1 134 ? -15.289 -21.128 -153.353 1.00 51.73 115 TYR A C 1
ATOM 876 O O . TYR A 1 134 ? -15.175 -22.329 -153.607 1.00 51.26 115 TYR A O 1
ATOM 885 N N . ASP A 1 135 ? -15.862 -20.259 -154.198 1.00 48.77 116 ASP A N 1
ATOM 886 C CA . ASP A 1 135 ? -16.454 -20.656 -155.478 1.00 49.63 116 ASP A CA 1
ATOM 887 C C . ASP A 1 135 ? -15.429 -21.361 -156.381 1.00 58.09 116 ASP A C 1
ATOM 888 O O . ASP A 1 135 ? -15.811 -22.311 -157.060 1.00 61.44 116 ASP A O 1
ATOM 893 N N . TYR A 1 136 ? -14.147 -20.938 -156.378 1.00 54.46 117 TYR A N 1
ATOM 894 C CA . TYR A 1 136 ? -13.131 -21.603 -157.195 1.00 54.73 117 TYR A CA 1
ATOM 895 C C . TYR A 1 136 ? -12.782 -22.974 -156.608 1.00 59.42 117 TYR A C 1
ATOM 896 O O . TYR A 1 136 ? -12.502 -23.882 -157.382 1.00 60.94 117 TYR A O 1
ATOM 905 N N . LEU A 1 137 ? -12.825 -23.144 -155.276 1.00 54.28 118 LEU A N 1
ATOM 906 C CA . LEU A 1 137 ? -12.522 -24.439 -154.651 1.00 53.46 118 LEU A CA 1
ATOM 907 C C . LEU A 1 137 ? -13.676 -25.418 -154.860 1.00 60.77 118 LEU A C 1
ATOM 908 O O . LEU A 1 137 ? -13.460 -26.633 -154.894 1.00 61.68 118 LEU A O 1
ATOM 913 N N . CYS A 1 138 ? -14.905 -24.882 -154.994 1.00 58.60 119 CYS A N 1
ATOM 914 C CA . CYS A 1 138 ? -16.121 -25.655 -155.272 1.00 58.83 119 CYS A CA 1
ATOM 915 C C . CYS A 1 138 ? -16.063 -26.155 -156.718 1.00 63.33 119 CYS A C 1
ATOM 916 O O . CYS A 1 138 ? -16.545 -27.244 -157.038 1.00 63.76 119 CYS A O 1
ATOM 919 N N . ALA A 1 139 ? -15.423 -25.358 -157.581 1.00 58.58 120 ALA A N 1
ATOM 920 C CA . ALA A 1 139 ? -15.199 -25.678 -158.977 1.00 58.23 120 ALA A CA 1
ATOM 921 C C . ALA A 1 139 ? -14.055 -26.692 -159.117 1.00 61.41 120 ALA A C 1
ATOM 922 O O . ALA A 1 139 ? -13.947 -27.335 -160.160 1.00 63.40 120 ALA A O 1
ATOM 924 N N . GLY A 1 140 ? -13.229 -26.828 -158.074 1.00 55.01 121 GLY A N 1
ATOM 925 C CA . GLY A 1 140 ? -12.088 -27.731 -158.060 1.00 54.82 121 GLY A CA 1
ATOM 926 C C . GLY A 1 140 ? -10.736 -27.089 -158.353 1.00 60.03 121 GLY A C 1
ATOM 927 O O . GLY A 1 140 ? -9.713 -27.786 -158.383 1.00 61.39 121 GLY A O 1
ATOM 928 N N . LYS A 1 141 ? -10.705 -25.758 -158.555 1.00 55.52 122 LYS A N 1
ATOM 929 C CA . LYS A 1 141 ? -9.483 -24.990 -158.826 1.00 56.05 122 LYS A CA 1
ATOM 930 C C . LYS A 1 141 ? -8.858 -24.453 -157.502 1.00 59.07 122 LYS A C 1
ATOM 931 O O . LYS A 1 141 ? -9.562 -23.866 -156.695 1.00 57.52 122 LYS A O 1
ATOM 937 N N . SER A 1 142 ? -7.546 -24.685 -157.282 1.00 56.78 123 SER A N 1
ATOM 938 C CA . SER A 1 142 ? -6.782 -24.169 -156.135 1.00 55.60 123 SER A CA 1
ATOM 939 C C . SER A 1 142 ? -6.505 -22.657 -156.322 1.00 58.29 123 SER A C 1
ATOM 940 O O . SER A 1 142 ? -6.506 -22.164 -157.463 1.00 59.16 123 SER A O 1
ATOM 943 N N . VAL A 1 143 ? -6.274 -21.922 -155.216 1.00 51.32 124 VAL A N 1
ATOM 944 C CA . VAL A 1 143 ? -6.026 -20.475 -155.259 1.00 50.32 124 VAL A CA 1
ATOM 945 C C . VAL A 1 143 ? -4.750 -20.151 -154.459 1.00 54.13 124 VAL A C 1
ATOM 946 O O . VAL A 1 143 ? -4.634 -20.550 -153.305 1.00 53.59 124 VAL A O 1
ATOM 950 N N . PHE A 1 144 ? -3.814 -19.421 -155.062 1.00 51.75 125 PHE A N 1
ATOM 951 C CA . PHE A 1 144 ? -2.580 -19.047 -154.381 1.00 52.81 125 PHE A CA 1
ATOM 952 C C . PHE A 1 144 ? -2.744 -17.674 -153.758 1.00 55.79 125 PHE A C 1
ATOM 953 O O . PHE A 1 144 ? -2.896 -16.676 -154.461 1.00 55.95 125 PHE A O 1
ATOM 961 N N . HIS A 1 145 ? -2.684 -17.620 -152.442 1.00 51.74 126 HIS A N 1
ATOM 962 C CA . HIS A 1 145 ? -2.847 -16.373 -151.713 1.00 51.08 126 HIS A CA 1
ATOM 963 C C . HIS A 1 145 ? -1.509 -15.841 -151.242 1.00 54.98 126 HIS A C 1
ATOM 964 O O . HIS A 1 145 ? -0.660 -16.611 -150.804 1.00 54.38 126 HIS A O 1
ATOM 971 N N . VAL A 1 146 ? -1.334 -14.515 -151.320 1.00 51.98 127 VAL A N 1
ATOM 972 C CA . VAL A 1 146 ? -0.125 -13.832 -150.879 1.00 52.56 127 VAL A CA 1
ATOM 973 C C . VAL A 1 146 ? -0.517 -12.522 -150.178 1.00 55.38 127 VAL A C 1
ATOM 974 O O . VAL A 1 146 ? -1.398 -11.803 -150.649 1.00 54.40 127 VAL A O 1
ATOM 978 N N . LYS A 1 147 ? 0.139 -12.224 -149.047 1.00 52.30 128 LYS A N 1
ATOM 979 C CA . LYS A 1 147 ? -0.030 -10.964 -148.324 1.00 51.72 128 LYS A CA 1
ATOM 980 C C . LYS A 1 147 ? 1.302 -10.231 -148.256 1.00 59.29 128 LYS A C 1
ATOM 981 O O . LYS A 1 147 ? 2.313 -10.852 -147.953 1.00 60.47 128 LYS A O 1
ATOM 987 N N . LYS A 1 148 ? 1.318 -8.936 -148.568 1.00 58.36 129 LYS A N 1
ATOM 988 C CA . LYS A 1 148 ? 2.496 -8.066 -148.445 1.00 60.52 129 LYS A CA 1
ATOM 989 C C . LYS A 1 148 ? 2.290 -7.291 -147.158 1.00 66.27 129 LYS A C 1
ATOM 990 O O . LYS A 1 148 ? 1.295 -6.571 -147.025 1.00 65.99 129 LYS A O 1
ATOM 994 N N . LEU A 1 149 ? 3.162 -7.509 -146.173 1.00 63.83 130 LEU A N 1
ATOM 995 C CA . LEU A 1 149 ? 3.009 -6.888 -144.859 1.00 62.92 130 LEU A CA 1
ATOM 996 C C . LEU A 1 149 ? 3.916 -5.687 -144.705 1.00 72.06 130 LEU A C 1
ATOM 997 O O . LEU A 1 149 ? 4.971 -5.632 -145.339 1.00 75.37 130 LEU A O 1
ATOM 1002 N N . SER A 1 150 ? 3.501 -4.709 -143.884 1.00 68.60 131 SER A N 1
ATOM 1003 C CA . SER A 1 150 ? 4.327 -3.550 -143.566 1.00 70.36 131 SER A CA 1
ATOM 1004 C C . SER A 1 150 ? 5.267 -3.915 -142.420 1.00 78.11 131 SER A C 1
ATOM 1005 O O . SER A 1 150 ? 5.089 -4.956 -141.776 1.00 77.67 131 SER A O 1
ATOM 1008 N N . THR A 1 151 ? 6.266 -3.063 -142.169 1.00 77.21 132 THR A N 1
ATOM 1009 C CA . THR A 1 151 ? 7.248 -3.242 -141.101 1.00 78.00 132 THR A CA 1
ATOM 1010 C C . THR A 1 151 ? 6.527 -3.257 -139.734 1.00 79.79 132 THR A C 1
ATOM 1011 O O . THR A 1 151 ? 6.913 -4.048 -138.867 1.00 79.82 132 THR A O 1
ATOM 1015 N N . SER A 1 152 ? 5.431 -2.463 -139.584 1.00 74.07 133 SER A N 1
ATOM 1016 C CA . SER A 1 152 ? 4.599 -2.419 -138.372 1.00 71.75 133 SER A CA 1
ATOM 1017 C C . SER A 1 152 ? 3.797 -3.728 -138.186 1.00 74.53 133 SER A C 1
ATOM 1018 O O . SER A 1 152 ? 3.382 -4.038 -137.068 1.00 74.65 133 SER A O 1
ATOM 1021 N N . GLY A 1 153 ? 3.581 -4.469 -139.271 1.00 69.68 134 GLY A N 1
ATOM 1022 C CA . GLY A 1 153 ? 2.845 -5.725 -139.238 1.00 67.07 134 GLY A CA 1
ATOM 1023 C C . GLY A 1 153 ? 1.456 -5.669 -139.837 1.00 67.08 134 GLY A C 1
ATOM 1024 O O . GLY A 1 153 ? 0.715 -6.651 -139.746 1.00 66.06 134 GLY A O 1
ATOM 1025 N N . ALA A 1 154 ? 1.057 -4.523 -140.418 1.00 61.54 135 ALA A N 1
ATOM 1026 C CA . ALA A 1 154 ? -0.265 -4.402 -141.050 1.00 59.34 135 ALA A CA 1
ATOM 1027 C C . ALA A 1 154 ? -0.234 -4.995 -142.484 1.00 60.64 135 ALA A C 1
ATOM 1028 O O . ALA A 1 154 ? 0.814 -5.457 -142.931 1.00 60.44 135 ALA A O 1
ATOM 1030 N N . VAL A 1 155 ? -1.372 -5.026 -143.189 1.00 55.56 136 VAL A N 1
ATOM 1031 C CA . VAL A 1 155 ? -1.355 -5.615 -144.532 1.00 55.01 136 VAL A CA 1
ATOM 1032 C C . VAL A 1 155 ? -1.391 -4.474 -145.545 1.00 61.11 136 VAL A C 1
ATOM 1033 O O . VAL A 1 155 ? -2.340 -3.693 -145.580 1.00 61.46 136 VAL A O 1
ATOM 1037 N N . LEU A 1 156 ? -0.338 -4.377 -146.350 1.00 58.44 137 LEU A N 1
ATOM 1038 C CA . LEU A 1 156 ? -0.225 -3.372 -147.394 1.00 60.12 137 LEU A CA 1
ATOM 1039 C C . LEU A 1 156 ? -1.048 -3.776 -148.607 1.00 65.73 137 LEU A C 1
ATOM 1040 O O . LEU A 1 156 ? -1.845 -2.986 -149.112 1.00 67.82 137 LEU A O 1
ATOM 1045 N N . GLU A 1 157 ? -0.824 -5.006 -149.092 1.00 59.85 138 GLU A N 1
ATOM 1046 C CA . GLU A 1 157 ? -1.492 -5.601 -150.245 1.00 58.05 138 GLU A CA 1
ATOM 1047 C C . GLU A 1 157 ? -1.752 -7.062 -150.062 1.00 56.66 138 GLU A C 1
ATOM 1048 O O . GLU A 1 157 ? -1.049 -7.715 -149.296 1.00 56.57 138 GLU A O 1
ATOM 1054 N N . TYR A 1 158 ? -2.703 -7.603 -150.827 1.00 49.68 139 TYR A N 1
ATOM 1055 C CA . TYR A 1 158 ? -2.997 -9.024 -150.811 1.00 46.84 139 TYR A CA 1
ATOM 1056 C C . TYR A 1 158 ? -3.636 -9.396 -152.136 1.00 51.82 139 TYR A C 1
ATOM 1057 O O . TYR A 1 158 ? -4.346 -8.582 -152.732 1.00 51.72 139 TYR A O 1
ATOM 1066 N N . ALA A 1 159 ? -3.347 -10.614 -152.609 1.00 48.38 140 ALA A N 1
ATOM 1067 C CA . ALA A 1 159 ? -3.845 -11.124 -153.877 1.00 48.02 140 ALA A CA 1
ATOM 1068 C C . ALA A 1 159 ? -4.182 -12.613 -153.788 1.00 50.30 140 ALA A C 1
ATOM 1069 O O . ALA A 1 159 ? -3.644 -13.350 -152.948 1.00 48.80 140 ALA A O 1
ATOM 1071 N N . PHE A 1 160 ? -5.075 -13.040 -154.681 1.00 45.97 141 PHE A N 1
ATOM 1072 C CA . PHE A 1 160 ? -5.512 -14.416 -154.869 1.00 44.50 141 PHE A CA 1
ATOM 1073 C C . PHE A 1 160 ? -5.210 -14.775 -156.310 1.00 51.22 141 PHE A C 1
ATOM 1074 O O . PHE A 1 160 ? -5.872 -14.266 -157.212 1.00 52.03 141 PHE A O 1
ATOM 1082 N N . ILE A 1 161 ? -4.149 -15.570 -156.525 1.00 49.24 142 ILE A N 1
ATOM 1083 C CA . ILE A 1 161 ? -3.630 -15.957 -157.840 1.00 52.09 142 ILE A CA 1
ATOM 1084 C C . ILE A 1 161 ? -4.227 -17.307 -158.313 1.00 57.49 142 ILE A C 1
ATOM 1085 O O . ILE A 1 161 ? -4.277 -18.276 -157.551 1.00 55.60 142 ILE A O 1
ATOM 1090 N N . LEU A 1 162 ? -4.642 -17.356 -159.588 1.00 56.98 143 LEU A N 1
ATOM 1091 C CA . LEU A 1 162 ? -5.171 -18.555 -160.258 1.00 57.73 143 LEU A CA 1
ATOM 1092 C C . LEU A 1 162 ? -4.170 -19.037 -161.329 1.00 66.64 143 LEU A C 1
ATOM 1093 O O . LEU A 1 162 ? -3.994 -20.240 -161.524 1.00 66.50 143 LEU A O 1
ATOM 1098 N N . ASP A 1 163 ? -3.483 -18.083 -161.981 1.00 66.64 144 ASP A N 1
ATOM 1099 C CA . ASP A 1 163 ? -2.432 -18.306 -162.970 1.00 69.83 144 ASP A CA 1
ATOM 1100 C C . ASP A 1 163 ? -1.502 -17.071 -162.977 1.00 76.85 144 ASP A C 1
ATOM 1101 O O . ASP A 1 163 ? -1.851 -16.054 -162.364 1.00 75.26 144 ASP A O 1
ATOM 1106 N N . GLU A 1 164 ? -0.333 -17.151 -163.666 1.00 76.85 145 GLU A N 1
ATOM 1107 C CA . GLU A 1 164 ? 0.671 -16.074 -163.732 1.00 79.38 145 GLU A CA 1
ATOM 1108 C C . GLU A 1 164 ? 0.014 -14.696 -164.007 1.00 85.07 145 GLU A C 1
ATOM 1109 O O . GLU A 1 164 ? 0.427 -13.707 -163.394 1.00 84.95 145 GLU A O 1
ATOM 1112 N N . SER A 1 165 ? -1.030 -14.642 -164.871 1.00 81.79 146 SER A N 1
ATOM 1113 C CA . SER A 1 165 ? -1.668 -13.370 -165.201 1.00 81.72 146 SER A CA 1
ATOM 1114 C C . SER A 1 165 ? -3.000 -13.157 -164.466 1.00 80.86 146 SER A C 1
ATOM 1115 O O . SER A 1 165 ? -3.331 -12.007 -164.175 1.00 80.56 146 SER A O 1
ATOM 1117 N N . VAL A 1 166 ? -3.756 -14.240 -164.173 1.00 72.61 147 VAL A N 1
ATOM 1118 C CA . VAL A 1 166 ? -5.093 -14.157 -163.574 1.00 68.76 147 VAL A CA 1
ATOM 1119 C C . VAL A 1 166 ? -5.014 -14.129 -162.048 1.00 70.50 147 VAL A C 1
ATOM 1120 O O . VAL A 1 166 ? -4.702 -15.149 -161.424 1.00 71.00 147 VAL A O 1
ATOM 1124 N N . TYR A 1 167 ? -5.360 -12.972 -161.446 1.00 63.54 148 TYR A N 1
ATOM 1125 C CA . TYR A 1 167 ? -5.345 -12.778 -159.993 1.00 59.51 148 TYR A CA 1
ATOM 1126 C C . TYR A 1 167 ? -6.398 -11.762 -159.573 1.00 58.52 148 TYR A C 1
ATOM 1127 O O . TYR A 1 167 ? -6.805 -10.945 -160.387 1.00 59.02 148 TYR A O 1
ATOM 1136 N N . PHE A 1 168 ? -6.852 -11.826 -158.299 1.00 51.43 149 PHE A N 1
ATOM 1137 C CA . PHE A 1 168 ? -7.840 -10.891 -157.748 1.00 49.37 149 PHE A CA 1
ATOM 1138 C C . PHE A 1 168 ? -7.490 -10.523 -156.297 1.00 52.61 149 PHE A C 1
ATOM 1139 O O . PHE A 1 168 ? -6.581 -11.116 -155.723 1.00 52.65 149 PHE A O 1
ATOM 1147 N N . GLY A 1 169 ? -8.164 -9.515 -155.744 1.00 48.65 150 GLY A N 1
ATOM 1148 C CA . GLY A 1 169 ? -7.910 -9.057 -154.382 1.00 47.86 150 GLY A CA 1
ATOM 1149 C C . GLY A 1 169 ? -7.658 -7.567 -154.259 1.00 55.05 150 GLY A C 1
ATOM 1150 O O . GLY A 1 169 ? -8.278 -6.779 -154.977 1.00 58.33 150 GLY A O 1
ATOM 1151 N N . GLU A 1 170 ? -6.758 -7.166 -153.341 1.00 50.87 151 GLU A N 1
ATOM 1152 C CA . GLU A 1 170 ? -6.395 -5.764 -153.111 1.00 52.12 151 GLU A CA 1
ATOM 1153 C C . GLU A 1 170 ? -4.888 -5.595 -153.367 1.00 61.47 151 GLU A C 1
ATOM 1154 O O . GLU A 1 170 ? -4.106 -5.274 -152.466 1.00 60.60 151 GLU A O 1
ATOM 1160 N N . TRP A 1 171 ? -4.496 -5.846 -154.626 1.00 63.76 152 TRP A N 1
ATOM 1161 C CA . TRP A 1 171 ? -3.112 -5.775 -155.085 1.00 67.21 152 TRP A CA 1
ATOM 1162 C C . TRP A 1 171 ? -2.978 -4.646 -156.091 1.00 79.46 152 TRP A C 1
ATOM 1163 O O . TRP A 1 171 ? -3.519 -4.713 -157.200 1.00 80.91 152 TRP A O 1
ATOM 1174 N N . HIS A 1 172 ? -2.272 -3.595 -155.695 1.00 80.99 153 HIS A N 1
ATOM 1175 C CA . HIS A 1 172 ? -2.127 -2.427 -156.543 1.00 85.23 153 HIS A CA 1
ATOM 1176 C C . HIS A 1 172 ? -0.784 -2.392 -157.279 1.00 91.03 153 HIS A C 1
ATOM 1177 O O . HIS A 1 172 ? -0.740 -1.778 -158.344 1.00 91.85 153 HIS A O 1
ATOM 1184 N N . SER A 1 173 ? 0.311 -2.939 -156.715 1.00 87.83 154 SER A N 1
ATOM 1185 C CA . SER A 1 173 ? 1.592 -2.885 -157.413 1.00 90.05 154 SER A CA 1
ATOM 1186 C C . SER A 1 173 ? 1.531 -3.822 -158.632 1.00 95.45 154 SER A C 1
ATOM 1187 O O . SER A 1 173 ? 0.450 -4.108 -159.162 1.00 94.61 154 SER A O 1
ATOM 1190 N N . GLY A 1 174 ? 2.681 -4.275 -159.072 1.00 93.97 155 GLY A N 1
ATOM 1191 C CA . GLY A 1 174 ? 2.808 -5.110 -160.256 1.00 94.95 155 GLY A CA 1
ATOM 1192 C C . GLY A 1 174 ? 2.146 -6.469 -160.264 1.00 96.06 155 GLY A C 1
ATOM 1193 O O . GLY A 1 174 ? 1.047 -6.653 -159.743 1.00 93.42 155 GLY A O 1
ATOM 1194 N N . HIS A 1 175 ? 2.807 -7.403 -160.952 1.00 93.97 156 HIS A N 1
ATOM 1195 C CA . HIS A 1 175 ? 2.410 -8.795 -161.099 1.00 92.31 156 HIS A CA 1
ATOM 1196 C C . HIS A 1 175 ? 2.707 -9.470 -159.779 1.00 89.96 156 HIS A C 1
ATOM 1197 O O . HIS A 1 175 ? 3.867 -9.464 -159.366 1.00 89.99 156 HIS A O 1
ATOM 1204 N N . PRO A 1 176 ? 1.698 -9.924 -159.013 1.00 81.55 157 PRO A N 1
ATOM 1205 C CA . PRO A 1 176 ? 1.995 -10.526 -157.700 1.00 78.86 157 PRO A CA 1
ATOM 1206 C C . PRO A 1 176 ? 2.936 -11.730 -157.815 1.00 82.03 157 PRO A C 1
ATOM 1207 O O . PRO A 1 176 ? 3.816 -11.878 -156.971 1.00 80.06 157 PRO A O 1
ATOM 1211 N N . VAL A 1 177 ? 2.793 -12.533 -158.896 1.00 80.42 158 VAL A N 1
ATOM 1212 C CA . VAL A 1 177 ? 3.618 -13.712 -159.194 1.00 82.01 158 VAL A CA 1
ATOM 1213 C C . VAL A 1 177 ? 5.098 -13.303 -159.340 1.00 92.18 158 VAL A C 1
ATOM 1214 O O . VAL A 1 177 ? 5.973 -13.949 -158.751 1.00 92.47 158 VAL A O 1
ATOM 1218 N N . GLU A 1 178 ? 5.367 -12.221 -160.100 1.00 92.82 159 GLU A N 1
ATOM 1219 C CA . GLU A 1 178 ? 6.732 -11.759 -160.323 1.00 96.36 159 GLU A CA 1
ATOM 1220 C C . GLU A 1 178 ? 7.299 -11.147 -159.027 1.00 101.09 159 GLU A C 1
ATOM 1221 O O . GLU A 1 178 ? 8.499 -11.260 -158.782 1.00 103.48 159 GLU A O 1
ATOM 1227 N N . TRP A 1 179 ? 6.437 -10.555 -158.182 1.00 95.23 160 TRP A N 1
ATOM 1228 C CA . TRP A 1 179 ? 6.845 -9.974 -156.901 1.00 94.72 160 TRP A CA 1
ATOM 1229 C C . TRP A 1 179 ? 7.316 -11.076 -155.940 1.00 98.38 160 TRP A C 1
ATOM 1230 O O . TRP A 1 179 ? 8.278 -10.867 -155.198 1.00 98.61 160 TRP A O 1
ATOM 1241 N N . ILE A 1 180 ? 6.633 -12.242 -155.963 1.00 93.86 161 ILE A N 1
ATOM 1242 C CA . ILE A 1 180 ? 6.941 -13.392 -155.107 1.00 92.51 161 ILE A CA 1
ATOM 1243 C C . ILE A 1 180 ? 8.274 -14.006 -155.539 1.00 101.29 161 ILE A C 1
ATOM 1244 O O . ILE A 1 180 ? 9.154 -14.157 -154.690 1.00 102.35 161 ILE A O 1
ATOM 1249 N N . ARG A 1 181 ? 8.434 -14.353 -156.844 1.00 99.90 162 ARG A N 1
ATOM 1250 C CA . ARG A 1 181 ? 9.656 -15.006 -157.327 1.00 102.00 162 ARG A CA 1
ATOM 1251 C C . ARG A 1 181 ? 10.891 -14.122 -157.069 1.00 109.34 162 ARG A C 1
ATOM 1252 O O . ARG A 1 181 ? 11.916 -14.660 -156.649 1.00 110.36 162 ARG A O 1
ATOM 1260 N N . LYS A 1 182 ? 10.757 -12.785 -157.197 1.00 107.81 163 LYS A N 1
ATOM 1261 C CA . LYS A 1 182 ? 11.848 -11.827 -156.981 1.00 110.86 163 LYS A CA 1
ATOM 1262 C C . LYS A 1 182 ? 11.950 -11.372 -155.491 1.00 116.15 163 LYS A 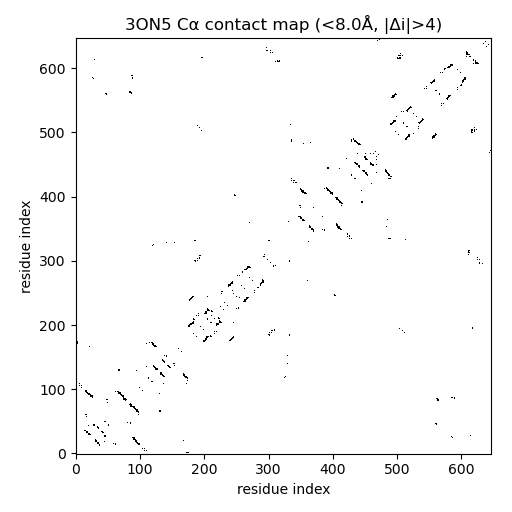C 1
ATOM 1263 O O . LYS A 1 182 ? 12.392 -10.246 -155.237 1.00 116.89 163 LYS A O 1
ATOM 1265 N N . ILE A 1 183 ? 11.643 -12.267 -154.516 1.00 112.68 164 ILE A N 1
ATOM 1266 C CA . ILE A 1 183 ? 11.675 -11.947 -153.076 1.00 112.04 164 ILE A CA 1
ATOM 1267 C C . ILE A 1 183 ? 13.157 -11.996 -152.527 1.00 122.71 164 ILE A C 1
ATOM 1268 O O . ILE A 1 183 ? 14.083 -12.256 -153.299 1.00 125.05 164 ILE A O 1
ATOM 1273 N N . ASP A 1 184 ? 13.352 -11.692 -151.203 1.00 121.65 165 ASP A N 1
ATOM 1274 C CA . ASP A 1 184 ? 14.622 -11.628 -150.440 1.00 125.03 165 ASP A CA 1
ATOM 1275 C C . ASP A 1 184 ? 15.463 -12.919 -150.624 1.00 134.85 165 ASP A C 1
ATOM 1276 O O . ASP A 1 184 ? 16.606 -12.829 -151.085 1.00 137.97 165 ASP A O 1
ATOM 1281 N N . GLU A 1 185 ? 14.891 -14.100 -150.257 1.00 132.03 166 GLU A N 1
ATOM 1282 C CA . GLU A 1 185 ? 15.479 -15.451 -150.363 1.00 133.85 166 GLU A CA 1
ATOM 1283 C C . GLU A 1 185 ? 14.378 -16.497 -150.046 1.00 136.22 166 GLU A C 1
ATOM 1284 O O . GLU A 1 185 ? 13.439 -16.644 -150.842 1.00 133.99 166 GLU A O 1
ATOM 1286 N N . ASN A 1 186 ? 14.468 -17.185 -148.872 1.00 132.94 167 ASN A N 1
ATOM 1287 C CA . ASN A 1 186 ? 13.492 -18.182 -148.396 1.00 129.93 167 ASN A CA 1
ATOM 1288 C C . ASN A 1 186 ? 12.339 -17.457 -147.665 1.00 129.77 167 ASN A C 1
ATOM 1289 O O . ASN A 1 186 ? 11.941 -17.847 -146.558 1.00 127.95 167 ASN A O 1
ATOM 1291 N N . GLU A 1 187 ? 11.821 -16.386 -148.329 1.00 124.35 168 GLU A N 1
ATOM 1292 C CA . GLU A 1 187 ? 10.760 -15.443 -147.950 1.00 120.73 168 GLU A CA 1
ATOM 1293 C C . GLU A 1 187 ? 11.322 -14.258 -147.130 1.00 122.15 168 GLU A C 1
ATOM 1294 O O . GLU A 1 187 ? 11.993 -14.465 -146.109 1.00 122.40 168 GLU A O 1
ATOM 1296 N N . GLU A 1 188 ? 11.052 -13.014 -147.602 1.00 115.33 169 GLU A N 1
ATOM 1297 C CA . GLU A 1 188 ? 11.315 -11.787 -146.846 1.00 113.29 169 GLU A CA 1
ATOM 1298 C C . GLU A 1 188 ? 10.307 -11.793 -145.719 1.00 110.69 169 GLU A C 1
ATOM 1299 O O . GLU A 1 188 ? 9.147 -12.130 -145.982 1.00 108.56 169 GLU A O 1
ATOM 1301 N N . PRO A 1 189 ? 10.688 -11.548 -144.454 1.00 103.51 170 PRO A N 1
ATOM 1302 C CA . PRO A 1 189 ? 9.699 -11.657 -143.355 1.00 99.08 170 PRO A CA 1
ATOM 1303 C C . PRO A 1 189 ? 8.378 -10.888 -143.589 1.00 95.45 170 PRO A C 1
ATOM 1304 O O . PRO A 1 189 ? 7.374 -11.240 -142.973 1.00 92.86 170 PRO A O 1
ATOM 1308 N N . LEU A 1 190 ? 8.354 -9.903 -144.515 1.00 88.81 171 LEU A N 1
ATOM 1309 C CA . LEU A 1 190 ? 7.163 -9.104 -144.802 1.00 84.89 171 LEU A CA 1
ATOM 1310 C C . LEU A 1 190 ? 6.246 -9.759 -145.880 1.00 82.98 171 LEU A C 1
ATOM 1311 O O . LEU A 1 190 ? 5.355 -9.082 -146.393 1.00 81.34 171 LEU A O 1
ATOM 1324 N N . PHE A 1 192 ? 3.783 -13.366 -146.691 1.00 64.44 173 PHE A N 1
ATOM 1325 C CA . PHE A 1 192 ? 3.088 -14.566 -146.262 1.00 61.19 173 PHE A CA 1
ATOM 1326 C C . PHE A 1 192 ? 2.329 -15.148 -147.443 1.00 66.21 173 PHE A C 1
ATOM 1327 O O . PHE A 1 192 ? 1.619 -14.424 -148.140 1.00 67.21 173 PHE A O 1
ATOM 1335 N N . THR A 1 193 ? 2.473 -16.460 -147.663 1.00 61.14 174 THR A N 1
ATOM 1336 C CA . THR A 1 193 ? 1.797 -17.183 -148.734 1.00 58.92 174 THR A CA 1
ATOM 1337 C C . THR A 1 193 ? 1.070 -18.378 -148.161 1.00 59.50 174 THR A C 1
ATOM 1338 O O . THR A 1 193 ? 1.505 -18.969 -147.170 1.00 59.35 174 THR A O 1
ATOM 1342 N N . HIS A 1 194 ? -0.041 -18.735 -148.799 1.00 54.39 175 HIS A N 1
ATOM 1343 C CA . HIS A 1 194 ? -0.892 -19.848 -148.433 1.00 52.72 175 HIS A CA 1
ATOM 1344 C C . HIS A 1 194 ? -1.678 -20.309 -149.637 1.00 56.06 175 HIS A C 1
ATOM 1345 O O . HIS A 1 194 ? -2.230 -19.484 -150.360 1.00 56.55 175 HIS A O 1
ATOM 1352 N N . ILE A 1 195 ? -1.769 -21.622 -149.834 1.00 52.04 176 ILE A N 1
ATOM 1353 C CA . ILE A 1 195 ? -2.520 -22.175 -150.951 1.00 51.20 176 ILE A CA 1
ATOM 1354 C C . ILE A 1 195 ? -3.830 -22.698 -150.449 1.00 55.80 176 ILE A C 1
ATOM 1355 O O . ILE A 1 195 ? -3.879 -23.554 -149.559 1.00 56.56 176 ILE A O 1
ATOM 1360 N N . TYR A 1 196 ? -4.897 -22.183 -151.043 1.00 52.04 177 TYR A N 1
ATOM 1361 C CA . TYR A 1 196 ? -6.241 -22.631 -150.765 1.00 50.12 177 TYR A CA 1
ATOM 1362 C C . TYR A 1 196 ? -6.536 -23.736 -151.716 1.00 56.39 177 TYR A C 1
ATOM 1363 O O . TYR A 1 196 ? -6.574 -23.476 -152.916 1.00 58.14 177 TYR A O 1
ATOM 1372 N N . SER A 1 197 ? -6.613 -24.989 -151.242 1.00 53.48 178 SER A N 1
ATOM 1373 C CA . SER A 1 197 ? -6.908 -26.065 -152.209 1.00 53.78 178 SER A CA 1
ATOM 1374 C C . SER A 1 197 ? -8.240 -26.744 -151.922 1.00 55.76 178 SER A C 1
ATOM 1375 O O . SER A 1 197 ? -8.719 -26.688 -150.787 1.00 55.50 178 SER A O 1
ATOM 1378 N N . PRO A 1 198 ? -8.879 -27.411 -152.914 1.00 50.95 179 PRO A N 1
ATOM 1379 C CA . PRO A 1 198 ? -10.130 -28.129 -152.600 1.00 48.71 179 PRO A CA 1
ATOM 1380 C C . PRO A 1 198 ? -9.836 -29.404 -151.790 1.00 49.26 179 PRO A C 1
ATOM 1381 O O . PRO A 1 198 ? -8.677 -29.811 -151.629 1.00 49.48 179 PRO A O 1
ATOM 1385 N N . LYS A 1 199 ? -10.882 -30.023 -151.257 1.00 42.63 180 LYS A N 1
ATOM 1386 C CA . LYS A 1 199 ? -10.747 -31.244 -150.466 1.00 40.90 180 LYS A CA 1
ATOM 1387 C C . LYS A 1 199 ? -10.106 -32.412 -151.253 1.00 45.27 180 LYS A C 1
ATOM 1388 O O . LYS A 1 199 ? -10.352 -32.595 -152.444 1.00 47.65 180 LYS A O 1
ATOM 1394 N N . GLU A 1 200 ? -9.315 -33.206 -150.562 1.00 40.38 181 GLU A N 1
ATOM 1395 C CA . GLU A 1 200 ? -8.752 -34.440 -151.082 1.00 40.63 181 GLU A CA 1
ATOM 1396 C C . GLU A 1 200 ? -9.888 -35.419 -151.271 1.00 47.20 181 GLU A C 1
ATOM 1397 O O . GLU A 1 200 ? -10.819 -35.438 -150.457 1.00 47.45 181 GLU A O 1
ATOM 1403 N N . ARG A 1 201 ? -9.877 -36.173 -152.378 1.00 44.14 182 ARG A N 1
ATOM 1404 C CA . ARG A 1 201 ? -10.965 -37.098 -152.666 1.00 42.20 182 ARG A CA 1
ATOM 1405 C C . ARG A 1 201 ? -10.619 -38.501 -152.258 1.00 43.27 182 ARG A C 1
ATOM 1406 O O . ARG A 1 201 ? -9.502 -38.950 -152.476 1.00 43.48 182 ARG A O 1
ATOM 1414 N N . LEU A 1 202 ? -11.590 -39.182 -151.645 1.00 38.30 183 LEU A N 1
ATOM 1415 C CA . LEU A 1 202 ? -11.500 -40.574 -151.230 1.00 38.21 183 LEU A CA 1
ATOM 1416 C C . LEU A 1 202 ? -12.637 -41.327 -151.870 1.00 43.00 183 LEU A C 1
ATOM 1417 O O . LEU A 1 202 ? -13.807 -41.114 -151.516 1.00 42.48 183 LEU A O 1
ATOM 1422 N N . ILE A 1 203 ? -12.291 -42.161 -152.869 1.00 39.99 184 ILE A N 1
ATOM 1423 C CA . ILE A 1 203 ? -13.234 -42.937 -153.666 1.00 39.36 184 ILE A CA 1
ATOM 1424 C C . ILE A 1 203 ? -13.266 -44.343 -153.083 1.00 42.53 184 ILE A C 1
ATOM 1425 O O . ILE A 1 203 ? -12.279 -45.080 -153.166 1.00 43.26 184 ILE A O 1
ATOM 1430 N N . ILE A 1 204 ? -14.407 -44.693 -152.458 1.00 37.84 185 ILE A N 1
ATOM 1431 C CA . ILE A 1 204 ? -14.616 -45.973 -151.778 1.00 37.37 185 ILE A CA 1
ATOM 1432 C C . ILE A 1 204 ? -15.502 -46.893 -152.626 1.00 44.08 185 ILE A C 1
ATOM 1433 O O . ILE A 1 204 ? -16.640 -46.550 -152.962 1.00 45.01 185 ILE A O 1
ATOM 1438 N N . PHE A 1 205 ? -14.949 -48.060 -152.971 1.00 41.88 186 PHE A N 1
ATOM 1439 C CA . PHE A 1 205 ? -15.624 -49.129 -153.692 1.00 42.77 186 PHE A CA 1
ATOM 1440 C C . PHE A 1 205 ? -16.123 -50.140 -152.678 1.00 48.61 186 PHE A C 1
ATOM 1441 O O . PHE A 1 205 ? -15.323 -50.850 -152.060 1.00 48.31 186 PHE A O 1
ATOM 1449 N N . GLY A 1 206 ? -17.434 -50.124 -152.453 1.00 45.56 187 GLY A N 1
ATOM 1450 C CA . GLY A 1 206 ? -18.101 -50.990 -151.497 1.00 45.92 187 GLY A CA 1
ATOM 1451 C C . GLY A 1 206 ? -18.967 -50.195 -150.549 1.00 50.91 187 GLY A C 1
ATOM 1452 O O . GLY A 1 206 ? -18.586 -49.099 -150.133 1.00 48.85 187 GLY A O 1
ATOM 1453 N N . ALA A 1 207 ? -20.163 -50.721 -150.236 1.00 50.52 188 ALA A N 1
ATOM 1454 C CA . ALA A 1 207 ? -21.090 -50.074 -149.313 1.00 50.60 188 ALA A CA 1
ATOM 1455 C C . ALA A 1 207 ? -21.585 -51.075 -148.233 1.00 58.56 188 ALA A C 1
ATOM 1456 O O . ALA A 1 207 ? -22.704 -50.950 -147.729 1.00 59.73 188 ALA A O 1
ATOM 1458 N N . GLY A 1 208 ? -20.711 -52.003 -147.836 1.00 56.54 189 GLY A N 1
ATOM 1459 C CA . GLY A 1 208 ? -20.985 -52.961 -146.770 1.00 58.13 189 GLY A CA 1
ATOM 1460 C C . GLY A 1 208 ? -21.070 -52.290 -145.408 1.00 62.78 189 GLY A C 1
ATOM 1461 O O . GLY A 1 208 ? -20.692 -51.122 -145.280 1.00 60.21 189 GLY A O 1
ATOM 1462 N N . PRO A 1 209 ? -21.528 -53.000 -144.347 1.00 62.00 190 PRO A N 1
ATOM 1463 C CA . PRO A 1 209 ? -21.672 -52.354 -143.022 1.00 61.14 190 PRO A CA 1
ATOM 1464 C C . PRO A 1 209 ? -20.341 -51.933 -142.361 1.00 64.90 190 PRO A C 1
ATOM 1465 O O . PRO A 1 209 ? -20.368 -51.287 -141.301 1.00 64.68 190 PRO A O 1
ATOM 1469 N N . ASP A 1 210 ? -19.188 -52.229 -142.995 1.00 60.36 191 ASP A N 1
ATOM 1470 C CA . ASP A 1 210 ? -17.870 -51.833 -142.489 1.00 58.69 191 ASP A CA 1
ATOM 1471 C C . ASP A 1 210 ? -17.421 -50.452 -143.047 1.00 60.34 191 ASP A C 1
ATOM 1472 O O . ASP A 1 210 ? -16.478 -49.847 -142.513 1.00 59.39 191 ASP A O 1
ATOM 1477 N N . VAL A 1 211 ? -18.118 -49.951 -144.098 1.00 54.41 192 VAL A N 1
ATOM 1478 C CA . VAL A 1 211 ? -17.795 -48.716 -144.823 1.00 51.03 192 VAL A CA 1
ATOM 1479 C C . VAL A 1 211 ? -18.363 -47.456 -144.088 1.00 50.54 192 VAL A C 1
ATOM 1480 O O . VAL A 1 211 ? -17.642 -46.453 -144.074 1.00 48.70 192 VAL A O 1
ATOM 1484 N N . PRO A 1 212 ? -19.566 -47.446 -143.448 1.00 45.96 193 PRO A N 1
ATOM 1485 C CA . PRO A 1 212 ? -20.033 -46.208 -142.791 1.00 44.73 193 PRO A CA 1
ATOM 1486 C C . PRO A 1 212 ? -19.020 -45.600 -141.776 1.00 46.68 193 PRO A C 1
ATOM 1487 O O . PRO A 1 212 ? -18.854 -44.368 -141.879 1.00 44.38 193 PRO A O 1
ATOM 1491 N N . PRO A 1 213 ? -18.296 -46.350 -140.870 1.00 44.14 194 PRO A N 1
ATOM 1492 C CA . PRO A 1 213 ? -17.344 -45.667 -139.966 1.00 43.61 194 PRO A CA 1
ATOM 1493 C C . PRO A 1 213 ? -16.198 -44.995 -140.722 1.00 48.46 194 PRO A C 1
ATOM 1494 O O . PRO A 1 213 ? -15.795 -43.899 -140.338 1.00 48.79 194 PRO A O 1
ATOM 1498 N N . LEU A 1 214 ? -15.704 -45.622 -141.805 1.00 44.40 195 LEU A N 1
ATOM 1499 C CA . LEU A 1 214 ? -14.637 -45.080 -142.633 1.00 43.34 195 LEU A CA 1
ATOM 1500 C C . LEU A 1 214 ? -15.069 -43.762 -143.286 1.00 47.04 195 LEU A C 1
ATOM 1501 O O . LEU A 1 214 ? -14.268 -42.831 -143.334 1.00 46.53 195 LEU A O 1
ATOM 1506 N N . VAL A 1 215 ? -16.321 -43.682 -143.780 1.00 43.12 196 VAL A N 1
ATOM 1507 C CA . VAL A 1 215 ? -16.862 -42.468 -144.397 1.00 42.32 196 VAL A CA 1
ATOM 1508 C C . VAL A 1 215 ? -16.884 -41.358 -143.331 1.00 47.37 196 VAL A C 1
ATOM 1509 O O . VAL A 1 215 ? -16.437 -40.254 -143.620 1.00 47.36 196 VAL A O 1
ATOM 1513 N N . THR A 1 216 ? -17.330 -41.666 -142.089 1.00 43.21 197 THR A N 1
ATOM 1514 C CA . THR A 1 216 ? -17.406 -40.696 -141.000 1.00 41.80 197 THR A CA 1
ATOM 1515 C C . THR A 1 216 ? -16.006 -40.190 -140.616 1.00 46.10 197 THR A C 1
ATOM 1516 O O . THR A 1 216 ? -15.792 -38.984 -140.543 1.00 45.45 197 THR A O 1
ATOM 1520 N N . PHE A 1 217 ? -15.067 -41.093 -140.363 1.00 43.68 198 PHE A N 1
ATOM 1521 C CA . PHE A 1 217 ? -13.731 -40.707 -139.956 1.00 43.24 198 PHE A CA 1
ATOM 1522 C C . PHE A 1 217 ? -13.048 -39.926 -141.081 1.00 47.72 198 PHE A C 1
ATOM 1523 O O . PHE A 1 217 ? -12.489 -38.880 -140.803 1.00 47.47 198 PHE A O 1
ATOM 1531 N N . ALA A 1 218 ? -13.171 -40.359 -142.342 1.00 45.22 199 ALA A N 1
ATOM 1532 C CA . ALA A 1 218 ? -12.546 -39.658 -143.466 1.00 45.02 199 ALA A CA 1
ATOM 1533 C C . ALA A 1 218 ? -13.169 -38.300 -143.704 1.00 46.90 199 ALA A C 1
ATOM 1534 O O . ALA A 1 218 ? -12.446 -37.370 -144.029 1.00 45.18 199 ALA A O 1
ATOM 1536 N N . SER A 1 219 ? -14.494 -38.184 -143.540 1.00 44.65 200 SER A N 1
ATOM 1537 C CA . SER A 1 219 ? -15.225 -36.929 -143.718 1.00 44.57 200 SER A CA 1
ATOM 1538 C C . SER A 1 219 ? -14.795 -35.898 -142.659 1.00 49.82 200 SER A C 1
ATOM 1539 O O . SER A 1 219 ? -14.446 -34.772 -143.019 1.00 49.42 200 SER A O 1
ATOM 1542 N N . ASN A 1 220 ? -14.740 -36.322 -141.371 1.00 46.85 201 ASN A N 1
ATOM 1543 C CA . ASN A 1 220 ? -14.358 -35.500 -140.220 1.00 45.76 201 ASN A CA 1
ATOM 1544 C C . ASN A 1 220 ? -12.922 -34.972 -140.344 1.00 49.46 201 ASN A C 1
ATOM 1545 O O . ASN A 1 220 ? -12.670 -33.825 -139.979 1.00 50.38 201 ASN A O 1
ATOM 1550 N N . VAL A 1 221 ? -12.009 -35.771 -140.895 1.00 45.07 202 VAL A N 1
ATOM 1551 C CA . VAL A 1 221 ? -10.608 -35.393 -141.089 1.00 45.20 202 VAL A CA 1
ATOM 1552 C C . VAL A 1 221 ? -10.475 -34.462 -142.330 1.00 51.71 202 VAL A C 1
ATOM 1553 O O . VAL A 1 221 ? -9.454 -33.778 -142.435 1.00 53.90 202 VAL A O 1
ATOM 1557 N N . GLY A 1 222 ? -11.489 -34.394 -143.203 1.00 46.88 203 GLY A N 1
ATOM 1558 C CA . GLY A 1 222 ? -11.470 -33.450 -144.317 1.00 46.49 203 GLY A CA 1
ATOM 1559 C C . GLY A 1 222 ? -11.469 -33.962 -145.744 1.00 52.70 203 GLY A C 1
ATOM 1560 O O . GLY A 1 222 ? -11.174 -33.197 -146.678 1.00 54.67 203 GLY A O 1
ATOM 1561 N N . PHE A 1 223 ? -11.824 -35.238 -145.939 1.00 46.81 204 PHE A N 1
ATOM 1562 C CA . PHE A 1 223 ? -11.897 -35.795 -147.275 1.00 44.42 204 PHE A CA 1
ATOM 1563 C C . PHE A 1 223 ? -13.242 -35.613 -147.919 1.00 47.01 204 PHE A C 1
ATOM 1564 O O . PHE A 1 223 ? -14.287 -35.657 -147.255 1.00 46.93 204 PHE A O 1
ATOM 1572 N N . TYR A 1 224 ? -13.218 -35.452 -149.250 1.00 43.49 205 TYR A N 1
ATOM 1573 C CA . TYR A 1 224 ? -14.413 -35.497 -150.094 1.00 42.00 205 TYR A CA 1
ATOM 1574 C C . TYR A 1 224 ? -14.662 -36.982 -150.323 1.00 44.03 205 TYR A C 1
ATOM 1575 O O . TYR A 1 224 ? -13.773 -37.657 -150.838 1.00 44.92 205 TYR A O 1
ATOM 1584 N N . THR A 1 225 ? -15.779 -37.521 -149.819 1.00 38.44 206 THR A N 1
ATOM 1585 C CA . THR A 1 225 ? -16.014 -38.955 -149.894 1.00 38.49 206 THR A CA 1
ATOM 1586 C C . THR A 1 225 ? -17.065 -39.307 -150.955 1.00 42.36 206 THR A C 1
ATOM 1587 O O . THR A 1 225 ? -18.149 -38.718 -151.005 1.00 40.86 206 THR A O 1
ATOM 1591 N N . VAL A 1 226 ? -16.694 -40.288 -151.809 1.00 39.07 207 VAL A N 1
ATOM 1592 C CA . VAL A 1 226 ? -17.528 -40.886 -152.846 1.00 39.98 207 VAL A CA 1
ATOM 1593 C C . VAL A 1 226 ? -17.647 -42.374 -152.506 1.00 45.07 207 VAL A C 1
ATOM 1594 O O . VAL A 1 226 ? -16.636 -43.069 -152.383 1.00 46.32 207 VAL A O 1
ATOM 1598 N N . VAL A 1 227 ? -18.882 -42.836 -152.307 1.00 40.10 208 VAL A N 1
ATOM 1599 C CA . VAL A 1 227 ? -19.222 -44.234 -152.037 1.00 39.29 208 VAL A CA 1
ATOM 1600 C C . VAL A 1 227 ? -19.910 -44.779 -153.248 1.00 43.49 208 VAL A C 1
ATOM 1601 O O . VAL A 1 227 ? -20.877 -44.171 -153.719 1.00 43.15 208 VAL A O 1
ATOM 1605 N N . THR A 1 228 ? -19.428 -45.920 -153.762 1.00 40.25 209 THR A N 1
ATOM 1606 C CA . THR A 1 228 ? -20.058 -46.578 -154.907 1.00 39.37 209 THR A CA 1
ATOM 1607 C C . THR A 1 228 ? -20.147 -48.096 -154.624 1.00 41.79 209 THR A C 1
ATOM 1608 O O . THR A 1 228 ? -19.244 -48.700 -154.032 1.00 39.57 209 THR A O 1
ATOM 1612 N N . ASP A 1 229 ? -21.301 -48.664 -154.994 1.00 39.20 210 ASP A N 1
ATOM 1613 C CA . ASP A 1 229 ? -21.667 -50.072 -154.874 1.00 40.45 210 ASP A CA 1
ATOM 1614 C C . ASP A 1 229 ? -22.812 -50.340 -155.862 1.00 47.02 210 ASP A C 1
ATOM 1615 O O . ASP A 1 229 ? -23.473 -49.400 -156.313 1.00 45.01 210 ASP A O 1
ATOM 1620 N N . TRP A 1 230 ? -23.007 -51.604 -156.243 1.00 46.12 211 TRP A N 1
ATOM 1621 C CA . TRP A 1 230 ? -24.001 -52.025 -157.221 1.00 46.78 211 TRP A CA 1
ATOM 1622 C C . TRP A 1 230 ? -25.313 -52.472 -156.545 1.00 51.09 211 TRP A C 1
ATOM 1623 O O . TRP A 1 230 ? -26.273 -52.781 -157.248 1.00 52.22 211 TRP A O 1
ATOM 1634 N N . ARG A 1 231 ? -25.357 -52.487 -155.193 1.00 46.84 212 ARG A N 1
ATOM 1635 C CA . ARG A 1 231 ? -26.487 -52.955 -154.369 1.00 46.66 212 ARG A CA 1
ATOM 1636 C C . ARG A 1 231 ? -27.239 -51.770 -153.729 1.00 51.24 212 ARG A C 1
ATOM 1637 O O . ARG A 1 231 ? -26.796 -51.211 -152.718 1.00 50.14 212 ARG A O 1
ATOM 1645 N N . PRO A 1 232 ? -28.400 -51.395 -154.318 1.00 49.59 213 PRO A N 1
ATOM 1646 C CA . PRO A 1 232 ? -29.085 -50.169 -153.896 1.00 49.05 213 PRO A CA 1
ATOM 1647 C C . PRO A 1 232 ? -29.508 -50.121 -152.428 1.00 54.16 213 PRO A C 1
ATOM 1648 O O . PRO A 1 232 ? -29.534 -49.006 -151.876 1.00 52.33 213 PRO A O 1
ATOM 1652 N N . ASN A 1 233 ? -29.827 -51.277 -151.787 1.00 52.96 214 ASN A N 1
ATOM 1653 C CA A ASN A 1 233 ? -30.289 -51.200 -150.398 0.50 52.96 214 ASN A CA 1
ATOM 1654 C CA B ASN A 1 233 ? -30.273 -51.270 -150.391 0.50 52.90 214 ASN A CA 1
ATOM 1655 C C . ASN A 1 233 ? -29.096 -51.034 -149.445 1.00 57.52 214 ASN A C 1
ATOM 1656 O O . ASN A 1 233 ? -29.311 -50.590 -148.329 1.00 58.95 214 ASN A O 1
ATOM 1665 N N . GLN A 1 234 ? -27.853 -51.252 -149.879 1.00 53.77 215 GLN A N 1
ATOM 1666 C CA . GLN A 1 234 ? -26.723 -50.975 -148.980 1.00 51.97 215 GLN A CA 1
ATOM 1667 C C . GLN A 1 234 ? -26.357 -49.479 -149.054 1.00 56.55 215 GLN A C 1
ATOM 1668 O O . GLN A 1 234 ? -25.634 -48.972 -148.185 1.00 56.43 215 GLN A O 1
ATOM 1674 N N . CYS A 1 235 ? -26.846 -48.779 -150.119 1.00 53.19 216 CYS A N 1
ATOM 1675 C CA . CYS A 1 235 ? -26.522 -47.390 -150.460 1.00 51.36 216 CYS A CA 1
ATOM 1676 C C . CYS A 1 235 ? -27.606 -46.398 -150.020 1.00 60.49 216 CYS A C 1
ATOM 1677 O O . CYS A 1 235 ? -27.594 -45.267 -150.519 1.00 61.69 216 CYS A O 1
ATOM 1680 N N . GLU A 1 236 ? -28.495 -46.755 -149.077 1.00 58.99 217 GLU A N 1
ATOM 1681 C CA . GLU A 1 236 ? -29.476 -45.777 -148.591 1.00 59.65 217 GLU A CA 1
ATOM 1682 C C . GLU A 1 236 ? -28.687 -44.614 -147.951 1.00 63.36 217 GLU A C 1
ATOM 1683 O O . GLU A 1 236 ? -27.649 -44.869 -147.327 1.00 63.08 217 GLU A O 1
ATOM 1689 N N . LYS A 1 237 ? -29.123 -43.343 -148.155 1.00 59.30 218 LYS A N 1
ATOM 1690 C CA . LYS A 1 237 ? -28.385 -42.167 -147.656 1.00 56.82 218 LYS A CA 1
ATOM 1691 C C . LYS A 1 237 ? -28.246 -42.181 -146.117 1.00 60.69 218 LYS A C 1
ATOM 1692 O O . LYS A 1 237 ? -27.229 -41.701 -145.611 1.00 58.85 218 LYS A O 1
ATOM 1695 N N . HIS A 1 238 ? -29.215 -42.757 -145.381 1.00 60.00 219 HIS A N 1
ATOM 1696 C CA . HIS A 1 238 ? -29.126 -42.756 -143.917 1.00 60.90 219 HIS A CA 1
ATOM 1697 C C . HIS A 1 238 ? -27.920 -43.592 -143.428 1.00 64.22 219 HIS A C 1
ATOM 1698 O O . HIS A 1 238 ? -27.417 -43.297 -142.340 1.00 64.10 219 HIS A O 1
ATOM 1705 N N . PHE A 1 239 ? -27.403 -44.552 -144.243 1.00 59.04 220 PHE A N 1
ATOM 1706 C CA . PHE A 1 239 ? -26.192 -45.296 -143.876 1.00 56.92 220 PHE A CA 1
ATOM 1707 C C . PHE A 1 239 ? -24.941 -44.431 -143.982 1.00 58.48 220 PHE A C 1
ATOM 1708 O O . PHE A 1 239 ? -24.010 -44.628 -143.208 1.00 57.48 220 PHE A O 1
ATOM 1716 N N . PHE A 1 240 ? -24.911 -43.486 -144.947 1.00 53.65 221 PHE A N 1
ATOM 1717 C CA . PHE A 1 240 ? -23.751 -42.635 -145.210 1.00 51.24 221 PHE A CA 1
ATOM 1718 C C . PHE A 1 240 ? -24.153 -41.144 -145.234 1.00 53.09 221 PHE A C 1
ATOM 1719 O O . PHE A 1 240 ? -24.072 -40.487 -146.279 1.00 51.56 221 PHE A O 1
ATOM 1727 N N . PRO A 1 241 ? -24.579 -40.569 -144.090 1.00 49.38 222 PRO A N 1
ATOM 1728 C CA . PRO A 1 241 ? -24.981 -39.156 -144.097 1.00 48.31 222 PRO A CA 1
ATOM 1729 C C . PRO A 1 241 ? -23.816 -38.188 -144.336 1.00 55.14 222 PRO A C 1
ATOM 1730 O O . PRO A 1 241 ? -24.062 -37.032 -144.682 1.00 55.44 222 PRO A O 1
ATOM 1734 N N . ASP A 1 242 ? -22.566 -38.634 -144.146 1.00 53.08 223 ASP A N 1
ATOM 1735 C CA . ASP A 1 242 ? -21.394 -37.770 -144.304 1.00 52.19 223 ASP A CA 1
ATOM 1736 C C . ASP A 1 242 ? -20.772 -37.877 -145.703 1.00 51.86 223 ASP A C 1
ATOM 1737 O O . ASP A 1 242 ? -19.870 -37.092 -146.024 1.00 51.27 223 ASP A O 1
ATOM 1742 N N . ALA A 1 243 ? -21.230 -38.852 -146.516 1.00 44.91 224 ALA A N 1
ATOM 1743 C CA . ALA A 1 243 ? -20.749 -39.054 -147.879 1.00 43.30 224 ALA A CA 1
ATOM 1744 C C . ALA A 1 243 ? -21.225 -37.931 -148.755 1.00 46.20 224 ALA A C 1
ATOM 1745 O O . ALA A 1 243 ? -22.393 -37.545 -148.680 1.00 47.28 224 ALA A O 1
ATOM 1747 N N . ASP A 1 244 ? -20.315 -37.382 -149.556 1.00 40.31 225 ASP A N 1
ATOM 1748 C CA . ASP A 1 244 ? -20.590 -36.292 -150.479 1.00 39.04 225 ASP A CA 1
ATOM 1749 C C . ASP A 1 244 ? -21.351 -36.825 -151.697 1.00 44.84 225 ASP A C 1
ATOM 1750 O O . ASP A 1 244 ? -22.272 -36.176 -152.184 1.00 46.09 225 ASP A O 1
ATOM 1755 N N . GLU A 1 245 ? -20.996 -38.031 -152.158 1.00 40.57 226 GLU A N 1
ATOM 1756 C CA . GLU A 1 245 ? -21.658 -38.714 -153.267 1.00 39.14 226 GLU A CA 1
ATOM 1757 C C . GLU A 1 245 ? -21.826 -40.176 -152.959 1.00 41.91 226 GLU A C 1
ATOM 1758 O O . GLU A 1 245 ? -20.910 -40.800 -152.429 1.00 42.63 226 GLU A O 1
ATOM 1764 N N . ILE A 1 246 ? -22.997 -40.716 -153.286 1.00 37.62 227 ILE A N 1
ATOM 1765 C CA . ILE A 1 246 ? -23.321 -42.136 -153.207 1.00 38.07 227 ILE A CA 1
ATOM 1766 C C . ILE A 1 246 ? -23.756 -42.511 -154.631 1.00 43.26 227 ILE A C 1
ATOM 1767 O O . ILE A 1 246 ? -24.796 -42.019 -155.072 1.00 45.24 227 ILE A O 1
ATOM 1772 N N . ILE A 1 247 ? -22.946 -43.283 -155.380 1.00 37.80 228 ILE A N 1
ATOM 1773 C CA . ILE A 1 247 ? -23.289 -43.632 -156.775 1.00 37.80 228 ILE A CA 1
ATOM 1774 C C . ILE A 1 247 ? -23.580 -45.158 -156.888 1.00 40.86 228 ILE A C 1
ATOM 1775 O O . ILE A 1 247 ? -22.678 -45.980 -156.718 1.00 40.62 228 ILE A O 1
ATOM 1780 N N . VAL A 1 248 ? -24.850 -45.515 -157.178 1.00 36.98 229 VAL A N 1
ATOM 1781 C CA . VAL A 1 248 ? -25.278 -46.918 -157.281 1.00 37.29 229 VAL A CA 1
ATOM 1782 C C . VAL A 1 248 ? -25.061 -47.379 -158.739 1.00 45.07 229 VAL A C 1
ATOM 1783 O O . VAL A 1 248 ? -25.787 -46.975 -159.639 1.00 47.07 229 VAL A O 1
ATOM 1787 N N . ASP A 1 249 ? -24.060 -48.233 -158.945 1.00 42.25 230 ASP A N 1
ATOM 1788 C CA . ASP A 1 249 ? -23.617 -48.722 -160.252 1.00 43.30 230 ASP A CA 1
ATOM 1789 C C . ASP A 1 249 ? -22.707 -49.910 -160.135 1.00 46.15 230 ASP A C 1
ATOM 1790 O O . ASP A 1 249 ? -22.047 -50.053 -159.110 1.00 43.13 230 ASP A O 1
ATOM 1795 N N . PHE A 1 250 ? -22.567 -50.704 -161.214 1.00 46.16 231 PHE A N 1
ATOM 1796 C CA . PHE A 1 250 ? -21.560 -51.769 -161.228 1.00 47.04 231 PHE A CA 1
ATOM 1797 C C . PHE A 1 250 ? -20.185 -51.126 -161.389 1.00 51.78 231 PHE A C 1
ATOM 1798 O O . PHE A 1 250 ? -20.100 -50.135 -162.125 1.00 51.02 231 PHE A O 1
ATOM 1806 N N . PRO A 1 251 ? -19.125 -51.612 -160.686 1.00 49.91 232 PRO A N 1
ATOM 1807 C CA . PRO A 1 251 ? -17.788 -50.977 -160.783 1.00 49.57 232 PRO A CA 1
ATOM 1808 C C . PRO A 1 251 ? -17.359 -50.608 -162.200 1.00 55.23 232 PRO A C 1
ATOM 1809 O O . PRO A 1 251 ? -16.881 -49.495 -162.387 1.00 55.21 232 PRO A O 1
ATOM 1813 N N . ALA A 1 252 ? -17.606 -51.497 -163.191 1.00 51.64 233 ALA A N 1
ATOM 1814 C CA . ALA A 1 252 ? -17.269 -51.295 -164.594 1.00 52.51 233 ALA A CA 1
ATOM 1815 C C . ALA A 1 252 ? -17.966 -50.067 -165.181 1.00 56.78 233 ALA A C 1
ATOM 1816 O O . ALA A 1 252 ? -17.378 -49.398 -166.030 1.00 57.19 233 ALA A O 1
ATOM 1818 N N . ASP A 1 253 ? -19.213 -49.784 -164.755 1.00 52.76 234 ASP A N 1
ATOM 1819 C CA . ASP A 1 253 ? -19.962 -48.619 -165.220 1.00 51.75 234 ASP A CA 1
ATOM 1820 C C . ASP A 1 253 ? -19.455 -47.384 -164.545 1.00 51.62 234 ASP A C 1
ATOM 1821 O O . ASP A 1 253 ? -19.310 -46.367 -165.197 1.00 50.12 234 ASP A O 1
ATOM 1826 N N . PHE A 1 254 ? -19.184 -47.469 -163.239 1.00 47.59 235 PHE A N 1
ATOM 1827 C CA . PHE A 1 254 ? -18.648 -46.358 -162.474 1.00 45.97 235 PHE A CA 1
ATOM 1828 C C . PHE A 1 254 ? -17.337 -45.874 -163.083 1.00 50.26 235 PHE A C 1
ATOM 1829 O O . PHE A 1 254 ? -17.235 -44.699 -163.401 1.00 49.22 235 PHE A O 1
ATOM 1837 N N . LEU A 1 255 ? -16.380 -46.790 -163.309 1.00 47.67 236 LEU A N 1
ATOM 1838 C CA . LEU A 1 255 ? -15.045 -46.519 -163.866 1.00 47.55 236 LEU A CA 1
ATOM 1839 C C . LEU A 1 255 ? -15.140 -45.933 -165.281 1.00 53.28 236 LEU A C 1
ATOM 1840 O O . LEU A 1 255 ? -14.318 -45.090 -165.655 1.00 54.85 236 LEU A O 1
ATOM 1845 N N . ARG A 1 256 ? -16.160 -46.323 -166.043 1.00 49.31 237 ARG A N 1
ATOM 1846 C CA . ARG A 1 256 ? -16.382 -45.751 -167.369 1.00 49.82 237 ARG A CA 1
ATOM 1847 C C . ARG A 1 256 ? -16.869 -44.288 -167.254 1.00 56.80 237 ARG A C 1
ATOM 1848 O O . ARG A 1 256 ? -16.349 -43.414 -167.939 1.00 58.87 237 ARG A O 1
ATOM 1856 N N . LYS A 1 257 ? -17.843 -44.037 -166.369 1.00 51.97 238 LYS A 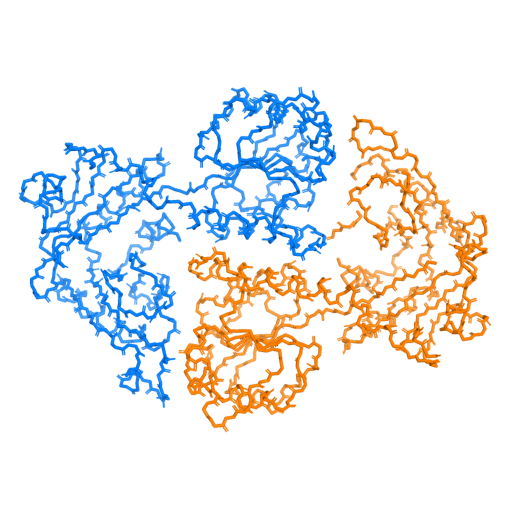N 1
ATOM 1857 C CA . LYS A 1 257 ? -18.533 -42.775 -166.229 1.00 50.97 238 LYS A CA 1
ATOM 1858 C C . LYS A 1 257 ? -17.793 -41.780 -165.311 1.00 56.21 238 LYS A C 1
ATOM 1859 O O . LYS A 1 257 ? -17.618 -40.642 -165.728 1.00 56.31 238 LYS A O 1
ATOM 1865 N N . PHE A 1 258 ? -17.380 -42.177 -164.089 1.00 53.71 239 PHE A N 1
ATOM 1866 C CA . PHE A 1 258 ? -16.744 -41.281 -163.104 1.00 52.07 239 PHE A CA 1
ATOM 1867 C C . PHE A 1 258 ? -15.231 -41.203 -163.316 1.00 58.24 239 PHE A C 1
ATOM 1868 O O . PHE A 1 258 ? -14.526 -42.207 -163.225 1.00 57.68 239 PHE A O 1
ATOM 1876 N N . LEU A 1 259 ? -14.737 -39.988 -163.567 1.00 57.31 240 LEU A N 1
ATOM 1877 C CA . LEU A 1 259 ? -13.316 -39.714 -163.769 1.00 58.11 240 LEU A CA 1
ATOM 1878 C C . LEU A 1 259 ? -12.562 -39.702 -162.432 1.00 60.85 240 LEU A C 1
ATOM 1879 O O . LEU A 1 259 ? -12.932 -38.989 -161.490 1.00 59.32 240 LEU A O 1
ATOM 1884 N N . ILE A 1 260 ? -11.501 -40.510 -162.381 1.00 57.69 241 ILE A N 1
ATOM 1885 C CA . ILE A 1 260 ? -10.610 -40.640 -161.244 1.00 56.70 241 ILE A CA 1
ATOM 1886 C C . ILE A 1 260 ? -9.319 -39.928 -161.623 1.00 63.57 241 ILE A C 1
ATOM 1887 O O . ILE A 1 260 ? -8.658 -40.297 -162.594 1.00 65.67 241 ILE A O 1
ATOM 1892 N N . ARG A 1 261 ? -9.004 -38.864 -160.899 1.00 60.37 242 ARG A N 1
ATOM 1893 C CA . ARG A 1 261 ? -7.830 -38.050 -161.164 1.00 60.94 242 ARG A CA 1
ATOM 1894 C C . ARG A 1 261 ? -6.604 -38.679 -160.457 1.00 67.09 242 ARG A C 1
ATOM 1895 O O . ARG A 1 261 ? -6.775 -39.528 -159.580 1.00 66.31 242 ARG A O 1
ATOM 1903 N N . PRO A 1 262 ? -5.356 -38.336 -160.848 1.00 65.97 243 PRO A N 1
ATOM 1904 C CA . PRO A 1 262 ? -4.188 -38.991 -160.231 1.00 66.55 243 PRO A CA 1
ATOM 1905 C C . PRO A 1 262 ? -3.955 -38.597 -158.763 1.00 68.68 243 PRO A C 1
ATOM 1906 O O . PRO A 1 262 ? -3.303 -39.357 -158.038 1.00 68.12 243 PRO A O 1
ATOM 1910 N N . ASP A 1 263 ? -4.498 -37.439 -158.318 1.00 63.70 244 ASP A N 1
ATOM 1911 C CA . ASP A 1 263 ? -4.334 -36.957 -156.946 1.00 62.48 244 ASP A CA 1
ATOM 1912 C C . ASP A 1 263 ? -5.412 -37.563 -155.998 1.00 63.97 244 ASP A C 1
ATOM 1913 O O . ASP A 1 263 ? -5.431 -37.237 -154.800 1.00 64.36 244 ASP A O 1
ATOM 1918 N N . ASP A 1 264 ? -6.270 -38.472 -156.524 1.00 56.45 245 ASP A N 1
ATOM 1919 C CA . ASP A 1 264 ? -7.321 -39.124 -155.745 1.00 52.86 245 ASP A CA 1
ATOM 1920 C C . ASP A 1 264 ? -6.773 -40.329 -154.953 1.00 53.61 245 ASP A C 1
ATOM 1921 O O . ASP A 1 264 ? -5.716 -40.890 -155.287 1.00 53.78 245 ASP A O 1
ATOM 1926 N N . PHE A 1 265 ? -7.539 -40.722 -153.908 1.00 47.20 246 PHE A N 1
ATOM 1927 C CA . PHE A 1 265 ? -7.308 -41.863 -153.015 1.00 47.28 246 PHE A CA 1
ATOM 1928 C C . PHE A 1 265 ? -8.390 -42.909 -153.250 1.00 50.47 246 PHE A C 1
ATOM 1929 O O . PHE A 1 265 ? -9.581 -42.599 -153.152 1.00 49.04 246 PHE A O 1
ATOM 1937 N N . VAL A 1 266 ? -7.988 -44.135 -153.581 1.00 47.95 247 VAL A N 1
ATOM 1938 C CA . VAL A 1 266 ? -8.950 -45.196 -153.852 1.00 47.92 247 VAL A CA 1
ATOM 1939 C C . VAL A 1 266 ? -8.868 -46.238 -152.737 1.00 52.96 247 VAL A C 1
ATOM 1940 O O . VAL A 1 266 ? -7.774 -46.595 -152.269 1.00 53.87 247 VAL A O 1
ATOM 1944 N N . LEU A 1 267 ? -10.051 -46.732 -152.332 1.00 48.60 248 LEU A N 1
ATOM 1945 C CA . LEU A 1 267 ? -10.227 -47.745 -151.308 1.00 48.72 248 LEU A CA 1
ATOM 1946 C C . LEU A 1 267 ? -11.189 -48.812 -151.827 1.00 54.52 248 LEU A C 1
ATOM 1947 O O . LEU A 1 267 ? -12.365 -48.524 -152.059 1.00 55.02 248 LEU A O 1
ATOM 1952 N N . ILE A 1 268 ? -10.649 -50.007 -152.120 1.00 51.05 249 ILE A N 1
ATOM 1953 C CA . ILE A 1 268 ? -11.347 -51.166 -152.677 1.00 50.90 249 ILE A CA 1
ATOM 1954 C C . ILE A 1 268 ? -11.754 -52.082 -151.520 1.00 58.31 249 ILE A C 1
ATOM 1955 O O . ILE A 1 268 ? -10.894 -52.748 -150.929 1.00 60.86 249 ILE A O 1
ATOM 1968 N N . THR A 1 270 ? -15.083 -54.186 -151.429 1.00 55.79 251 THR A N 1
ATOM 1969 C CA . THR A 1 270 ? -16.369 -54.727 -151.851 1.00 56.92 251 THR A CA 1
ATOM 1970 C C . THR A 1 270 ? -16.620 -56.095 -151.227 1.00 66.43 251 THR A C 1
ATOM 1971 O O . THR A 1 270 ? -17.774 -56.499 -151.143 1.00 67.43 251 THR A O 1
ATOM 1975 N N . HIS A 1 271 ? -15.547 -56.819 -150.821 1.00 65.32 252 HIS A N 1
ATOM 1976 C CA . HIS A 1 271 ? -15.581 -58.178 -150.251 1.00 66.67 252 HIS A CA 1
ATOM 1977 C C . HIS A 1 271 ? -15.983 -59.195 -151.320 1.00 68.83 252 HIS A C 1
ATOM 1978 O O . HIS A 1 271 ? -16.357 -60.310 -150.986 1.00 71.16 252 HIS A O 1
ATOM 1985 N N . HIS A 1 272 ? -15.914 -58.799 -152.599 1.00 63.88 253 HIS A N 1
ATOM 1986 C CA . HIS A 1 272 ? -16.218 -59.591 -153.800 1.00 64.04 253 HIS A CA 1
ATOM 1987 C C . HIS A 1 272 ? -15.010 -59.594 -154.674 1.00 65.08 253 HIS A C 1
ATOM 1988 O O . HIS A 1 272 ? -14.631 -58.540 -155.184 1.00 63.38 253 HIS A O 1
ATOM 1995 N N . PHE A 1 273 ? -14.380 -60.765 -154.818 1.00 62.23 254 PHE A N 1
ATOM 1996 C CA . PHE A 1 273 ? -13.135 -60.960 -155.543 1.00 62.06 254 PHE A CA 1
ATOM 1997 C C . PHE A 1 273 ? -13.216 -60.447 -156.983 1.00 66.29 254 PHE A C 1
ATOM 1998 O O . PHE A 1 273 ? -12.388 -59.625 -157.367 1.00 65.50 254 PHE A O 1
ATOM 2006 N N . GLN A 1 274 ? -14.181 -60.926 -157.772 1.00 64.06 255 GLN A N 1
ATOM 2007 C CA . GLN A 1 274 ? -14.326 -60.535 -159.177 1.00 64.34 255 GLN A CA 1
ATOM 2008 C C . GLN A 1 274 ? -14.508 -59.010 -159.311 1.00 63.34 255 GLN A C 1
ATOM 2009 O O . GLN A 1 274 ? -13.909 -58.410 -160.213 1.00 62.23 255 GLN A O 1
ATOM 2015 N N . LYS A 1 275 ? -15.303 -58.393 -158.395 1.00 55.83 256 LYS A N 1
ATOM 2016 C CA . LYS A 1 275 ? -15.551 -56.955 -158.386 1.00 53.06 256 LYS A CA 1
ATOM 2017 C C . LYS A 1 275 ? -14.244 -56.205 -158.090 1.00 57.95 256 LYS A C 1
ATOM 2018 O O . LYS A 1 275 ? -13.865 -55.336 -158.880 1.00 58.17 256 LYS A O 1
ATOM 2024 N N . ASP A 1 276 ? -13.522 -56.591 -157.001 1.00 53.86 257 ASP A N 1
ATOM 2025 C CA . ASP A 1 276 ? -12.233 -56.012 -156.611 1.00 53.07 257 ASP A CA 1
ATOM 2026 C C . ASP A 1 276 ? -11.200 -56.153 -157.733 1.00 59.79 257 ASP A C 1
ATOM 2027 O O . ASP A 1 276 ? -10.443 -55.215 -157.995 1.00 59.87 257 ASP A O 1
ATOM 2032 N N . GLN A 1 277 ? -11.200 -57.306 -158.423 1.00 58.03 258 GLN A N 1
ATOM 2033 C CA . GLN A 1 277 ? -10.303 -57.565 -159.527 1.00 59.04 258 GLN A CA 1
ATOM 2034 C C . GLN A 1 277 ? -10.614 -56.648 -160.725 1.00 62.44 258 GLN A C 1
ATOM 2035 O O . GLN A 1 277 ? -9.653 -56.169 -161.321 1.00 63.02 258 GLN A O 1
ATOM 2041 N N . GLU A 1 278 ? -11.909 -56.358 -161.073 1.00 57.72 259 GLU A N 1
ATOM 2042 C CA . GLU A 1 278 ? -12.121 -55.462 -162.228 1.00 57.39 259 GLU A CA 1
ATOM 2043 C C . GLU A 1 278 ? -11.704 -54.052 -161.840 1.00 58.18 259 GLU A C 1
ATOM 2044 O O . GLU A 1 278 ? -11.059 -53.393 -162.654 1.00 57.39 259 GLU A O 1
ATOM 2050 N N . ILE A 1 279 ? -11.960 -53.635 -160.571 1.00 53.86 260 ILE A N 1
ATOM 2051 C CA . ILE A 1 279 ? -11.585 -52.293 -160.089 1.00 50.95 260 ILE A CA 1
ATOM 2052 C C . ILE A 1 279 ? -10.047 -52.119 -160.159 1.00 55.54 260 ILE A C 1
ATOM 2053 O O . ILE A 1 279 ? -9.581 -51.182 -160.808 1.00 56.02 260 ILE A O 1
ATOM 2058 N N . LEU A 1 280 ? -9.288 -53.046 -159.552 1.00 51.67 261 LEU A N 1
ATOM 2059 C CA . LEU A 1 280 ? -7.829 -53.004 -159.522 1.00 52.74 261 LEU A CA 1
ATOM 2060 C C . LEU A 1 280 ? -7.207 -53.036 -160.934 1.00 61.08 261 LEU A C 1
ATOM 2061 O O . LEU A 1 280 ? -6.346 -52.211 -161.225 1.00 61.42 261 LEU A O 1
ATOM 2066 N N . HIS A 1 281 ? -7.643 -53.963 -161.799 1.00 60.81 262 HIS A N 1
ATOM 2067 C CA . HIS A 1 281 ? -7.127 -54.116 -163.158 1.00 62.87 262 HIS A CA 1
ATOM 2068 C C . HIS A 1 281 ? -7.340 -52.861 -163.977 1.00 66.28 262 HIS A C 1
ATOM 2069 O O . HIS A 1 281 ? -6.512 -52.570 -164.829 1.00 68.48 262 HIS A O 1
ATOM 2076 N N . PHE A 1 282 ? -8.408 -52.092 -163.702 1.00 60.38 263 PHE A N 1
ATOM 2077 C CA . PHE A 1 282 ? -8.691 -50.857 -164.423 1.00 59.47 263 PHE A CA 1
ATOM 2078 C C . PHE A 1 282 ? -7.714 -49.764 -164.002 1.00 64.79 263 PHE A C 1
ATOM 2079 O O . PHE A 1 282 ? -7.202 -49.043 -164.855 1.00 65.29 263 PHE A O 1
ATOM 2087 N N . LEU A 1 283 ? -7.488 -49.632 -162.680 1.00 61.67 264 LEU A N 1
ATOM 2088 C CA . LEU A 1 283 ? -6.650 -48.617 -162.049 1.00 60.33 264 LEU A CA 1
ATOM 2089 C C . LEU A 1 283 ? -5.155 -48.913 -162.143 1.00 68.70 264 LEU A C 1
ATOM 2090 O O . LEU A 1 283 ? -4.366 -48.083 -161.694 1.00 68.41 264 LEU A O 1
ATOM 2095 N N . LEU A 1 284 ? -4.760 -50.078 -162.708 1.00 69.54 265 LEU A N 1
ATOM 2096 C CA . LEU A 1 284 ? -3.366 -50.504 -162.788 1.00 72.82 265 LEU A CA 1
ATOM 2097 C C . LEU A 1 284 ? -2.448 -49.497 -163.467 1.00 80.72 265 LEU A C 1
ATOM 2098 O O . LEU A 1 284 ? -1.499 -49.051 -162.822 1.00 82.33 265 LEU A O 1
ATOM 2103 N N . GLU A 1 285 ? -2.667 -49.171 -164.743 1.00 78.61 266 GLU A N 1
ATOM 2104 C CA . GLU A 1 285 ? -1.728 -48.281 -165.423 1.00 80.73 266 GLU A CA 1
ATOM 2105 C C . GLU A 1 285 ? -2.011 -46.821 -165.084 1.00 83.31 266 GLU A C 1
ATOM 2106 O O . GLU A 1 285 ? -1.135 -45.984 -165.331 1.00 84.48 266 GLU A O 1
ATOM 2112 N N . LYS A 1 286 ? -3.220 -46.520 -164.521 1.00 77.30 267 LYS A N 1
ATOM 2113 C CA A LYS A 1 286 ? -3.630 -45.172 -164.125 0.50 74.99 267 LYS A CA 1
ATOM 2114 C CA B LYS A 1 286 ? -3.596 -45.147 -164.154 0.50 75.38 267 LYS A CA 1
ATOM 2115 C C . LYS A 1 286 ? -2.729 -44.683 -162.983 1.00 80.81 267 LYS A C 1
ATOM 2116 O O . LYS A 1 286 ? -2.615 -45.379 -161.970 1.00 81.57 267 LYS A O 1
ATOM 2127 N N . GLU A 1 287 ? -2.066 -43.519 -163.142 1.00 79.23 268 GLU A N 1
ATOM 2128 C CA . GLU A 1 287 ? -1.211 -42.968 -162.079 1.00 79.45 268 GLU A CA 1
ATOM 2129 C C . GLU A 1 287 ? -2.100 -42.588 -160.913 1.00 81.24 268 GLU A C 1
ATOM 2130 O O . GLU A 1 287 ? -3.075 -41.863 -161.136 1.00 80.06 268 GLU A O 1
ATOM 2132 N N . LEU A 1 288 ? -1.855 -43.128 -159.701 1.00 76.05 269 LEU A N 1
ATOM 2133 C CA . LEU A 1 288 ? -2.721 -42.807 -158.551 1.00 72.12 269 LEU A CA 1
ATOM 2134 C C . LEU A 1 288 ? -1.924 -42.533 -157.294 1.00 74.13 269 LEU A C 1
ATOM 2135 O O . LEU A 1 288 ? -0.875 -43.142 -157.058 1.00 77.01 269 LEU A O 1
ATOM 2140 N N . ARG A 1 289 ? -2.453 -41.613 -156.483 1.00 65.19 270 ARG A N 1
ATOM 2141 C CA . ARG A 1 289 ? -1.902 -41.203 -155.201 1.00 62.95 270 ARG A CA 1
ATOM 2142 C C . ARG A 1 289 ? -1.858 -42.390 -154.236 1.00 62.51 270 ARG A C 1
ATOM 2143 O O . ARG A 1 289 ? -0.834 -42.623 -153.590 1.00 62.62 270 ARG A O 1
ATOM 2151 N N . TYR A 1 290 ? -2.964 -43.172 -154.193 1.00 55.39 271 TYR A N 1
ATOM 2152 C CA . TYR A 1 290 ? -3.153 -44.281 -153.263 1.00 53.23 271 TYR A CA 1
ATOM 2153 C C . TYR A 1 290 ? -4.206 -45.301 -153.729 1.00 54.78 271 TYR A C 1
ATOM 2154 O O . TYR A 1 290 ? -5.271 -44.881 -154.181 1.00 54.68 271 TYR A O 1
ATOM 2163 N N . ILE A 1 291 ? -3.930 -46.628 -153.555 1.00 49.59 272 ILE A N 1
ATOM 2164 C CA . ILE A 1 291 ? -4.851 -47.758 -153.798 1.00 48.68 272 ILE A CA 1
ATOM 2165 C C . ILE A 1 291 ? -4.742 -48.684 -152.599 1.00 52.18 272 ILE A C 1
ATOM 2166 O O . ILE A 1 291 ? -3.685 -49.265 -152.354 1.00 50.92 272 ILE A O 1
ATOM 2171 N N . GLY A 1 292 ? -5.815 -48.762 -151.836 1.00 50.04 273 GLY A N 1
ATOM 2172 C CA . GLY A 1 292 ? -5.863 -49.603 -150.653 1.00 51.74 273 GLY A CA 1
ATOM 2173 C C . GLY A 1 292 ? -6.883 -50.696 -150.861 1.00 59.45 273 GLY A C 1
ATOM 2174 O O . GLY A 1 292 ? -8.021 -50.404 -151.245 1.00 57.89 273 GLY A O 1
ATOM 2175 N N . ILE A 1 293 ? -6.471 -51.969 -150.660 1.00 58.70 274 ILE A N 1
ATOM 2176 C CA . ILE A 1 293 ? -7.385 -53.090 -150.847 1.00 59.01 274 ILE A CA 1
ATOM 2177 C C . ILE A 1 293 ? -7.507 -53.845 -149.530 1.00 65.86 274 ILE A C 1
ATOM 2178 O O . ILE A 1 293 ? -6.506 -54.294 -148.965 1.00 67.04 274 ILE A O 1
ATOM 2183 N N . LEU A 1 294 ? -8.751 -53.980 -149.062 1.00 63.00 275 LEU A N 1
ATOM 2184 C CA . LEU A 1 294 ? -9.111 -54.687 -147.852 1.00 64.55 275 LEU A CA 1
ATOM 2185 C C . LEU A 1 294 ? -8.950 -56.190 -148.077 1.00 73.31 275 LEU A C 1
ATOM 2186 O O . LEU A 1 294 ? -9.582 -56.763 -148.974 1.00 74.02 275 LEU A O 1
ATOM 2191 N N . GLY A 1 295 ? -8.072 -56.798 -147.281 1.00 72.19 276 GLY A N 1
ATOM 2192 C CA . GLY A 1 295 ? -7.752 -58.217 -147.357 1.00 73.44 276 GLY A CA 1
ATOM 2193 C C . GLY A 1 295 ? -6.277 -58.458 -147.146 1.00 77.47 276 GLY A C 1
ATOM 2194 O O . GLY A 1 295 ? -5.541 -57.544 -146.762 1.00 77.79 276 GLY A O 1
ATOM 2195 N N . SER A 1 296 ? -5.849 -59.696 -147.390 1.00 74.26 277 SER A N 1
ATOM 2196 C CA . SER A 1 296 ? -4.473 -60.168 -147.233 1.00 75.76 277 SER A CA 1
ATOM 2197 C C . SER A 1 296 ? -3.639 -59.944 -148.480 1.00 81.37 277 SER A C 1
ATOM 2198 O O . SER A 1 296 ? -4.198 -59.865 -149.576 1.00 80.80 277 SER A O 1
ATOM 2201 N N . LYS A 1 297 ? -2.295 -59.930 -148.326 1.00 79.71 278 LYS A N 1
ATOM 2202 C CA . LYS A 1 297 ? -1.353 -59.795 -149.438 1.00 80.47 278 LYS A CA 1
ATOM 2203 C C . LYS A 1 297 ? -1.578 -60.920 -150.461 1.00 86.00 278 LYS A C 1
ATOM 2204 O O . LYS A 1 297 ? -1.501 -60.660 -151.665 1.00 86.39 278 LYS A O 1
ATOM 2206 N N . GLU A 1 298 ? -1.879 -62.155 -149.978 1.00 82.98 279 GLU A N 1
ATOM 2207 C CA . GLU A 1 298 ? -2.153 -63.348 -150.811 1.00 83.81 279 GLU A CA 1
ATOM 2208 C C . GLU A 1 298 ? -3.379 -63.125 -151.710 1.00 84.18 279 GLU A C 1
ATOM 2209 O O . GLU A 1 298 ? -3.337 -63.495 -152.891 1.00 84.18 279 GLU A O 1
ATOM 2215 N N . ARG A 1 299 ? -4.465 -62.540 -151.143 1.00 76.75 280 ARG A N 1
ATOM 2216 C CA . ARG A 1 299 ? -5.706 -62.250 -151.866 1.00 72.65 280 ARG A CA 1
ATOM 2217 C C . ARG A 1 299 ? -5.446 -61.255 -152.965 1.00 72.32 280 ARG A C 1
ATOM 2218 O O . ARG A 1 299 ? -5.912 -61.436 -154.082 1.00 70.94 280 ARG A O 1
ATOM 2226 N N . THR A 1 300 ? -4.653 -60.218 -152.643 1.00 68.06 281 THR A N 1
ATOM 2227 C CA . THR A 1 300 ? -4.292 -59.114 -153.528 1.00 66.62 281 THR A CA 1
ATOM 2228 C C . THR A 1 300 ? -3.269 -59.648 -154.571 1.00 73.11 281 THR A C 1
ATOM 2229 O O . THR A 1 300 ? -3.270 -59.144 -155.697 1.00 73.23 281 THR A O 1
ATOM 2233 N N . ARG A 1 301 ? -2.474 -60.695 -154.239 1.00 70.64 282 ARG A N 1
ATOM 2234 C CA . ARG A 1 301 ? -1.599 -61.365 -155.210 1.00 72.55 282 ARG A CA 1
ATOM 2235 C C . ARG A 1 301 ? -2.470 -62.128 -156.219 1.00 76.63 282 ARG A C 1
ATOM 2236 O O . ARG A 1 301 ? -2.187 -62.109 -157.424 1.00 77.12 282 ARG A O 1
ATOM 2244 N N . ARG A 1 302 ? -3.566 -62.754 -155.723 1.00 71.86 283 ARG A N 1
ATOM 2245 C CA . ARG A 1 302 ? -4.521 -63.481 -156.554 1.00 71.57 283 ARG A CA 1
ATOM 2246 C C . ARG A 1 302 ? -5.300 -62.486 -157.431 1.00 74.56 283 ARG A C 1
ATOM 2247 O O . ARG A 1 302 ? -5.533 -62.777 -158.605 1.00 75.22 283 ARG A O 1
ATOM 2255 N N . LEU A 1 303 ? -5.632 -61.292 -156.883 1.00 69.45 284 LEU A N 1
ATOM 2256 C CA . LEU A 1 303 ? -6.316 -60.208 -157.601 1.00 67.38 284 LEU A CA 1
ATOM 2257 C C . LEU A 1 303 ? -5.463 -59.696 -158.773 1.00 75.36 284 LEU A C 1
ATOM 2258 O O . LEU A 1 303 ? -6.001 -59.468 -159.862 1.00 74.99 284 LEU A O 1
ATOM 2263 N N . LEU A 1 304 ? -4.135 -59.539 -158.547 1.00 74.67 285 LEU A N 1
ATOM 2264 C CA . LEU A 1 304 ? -3.177 -59.071 -159.551 1.00 76.41 285 LEU A CA 1
ATOM 2265 C C . LEU A 1 304 ? -2.929 -60.144 -160.586 1.00 86.81 285 LEU A C 1
ATOM 2266 O O . LEU A 1 304 ? -2.581 -59.793 -161.708 1.00 87.50 285 LEU A O 1
ATOM 2271 N N . GLN A 1 305 ? -3.163 -61.441 -160.239 1.00 87.83 286 GLN A N 1
ATOM 2272 C CA . GLN A 1 305 ? -3.029 -62.634 -161.106 1.00 91.60 286 GLN A CA 1
ATOM 2273 C C . GLN A 1 305 ? -1.872 -62.438 -162.130 1.00 99.92 286 GLN A C 1
ATOM 2274 O O . GLN A 1 305 ? -2.081 -62.447 -163.356 1.00 100.50 286 GLN A O 1
ATOM 2280 N N . ASN A 1 306 ? -0.648 -62.257 -161.583 1.00 98.60 287 ASN A N 1
ATOM 2281 C CA . ASN A 1 306 ? 0.611 -62.017 -162.300 1.00 101.09 287 ASN A CA 1
ATOM 2282 C C . ASN A 1 306 ? 0.463 -60.784 -163.225 1.00 102.99 287 ASN A C 1
ATOM 2283 O O . ASN A 1 306 ? 0.315 -60.889 -164.452 1.00 103.89 287 ASN A O 1
ATOM 2288 N N . ARG A 1 307 ? 0.452 -59.621 -162.574 1.00 96.23 288 ARG A N 1
ATOM 2289 C CA . ARG A 1 307 ? 0.411 -58.272 -163.139 1.00 93.82 288 ARG A CA 1
ATOM 2290 C C . ARG A 1 307 ? 1.384 -57.411 -162.406 1.00 96.12 288 ARG A C 1
ATOM 2291 O O . ARG A 1 307 ? 1.666 -57.684 -161.231 1.00 95.32 288 ARG A O 1
ATOM 2299 N N . LYS A 1 308 ? 1.890 -56.359 -163.067 1.00 91.65 289 LYS A N 1
ATOM 2300 C CA . LYS A 1 308 ? 2.807 -55.459 -162.378 1.00 90.69 289 LYS A CA 1
ATOM 2301 C C . LYS A 1 308 ? 1.994 -54.654 -161.340 1.00 89.45 289 LYS A C 1
ATOM 2302 O O . LYS A 1 308 ? 1.049 -53.947 -161.732 1.00 85.39 289 LYS A O 1
ATOM 2304 N N . PRO A 1 309 ? 2.275 -54.834 -160.014 1.00 85.63 290 PRO A N 1
ATOM 2305 C CA . PRO A 1 309 ? 1.504 -54.108 -158.992 1.00 82.35 290 PRO A CA 1
ATOM 2306 C C . PRO A 1 309 ? 1.609 -52.596 -159.158 1.00 86.02 290 PRO A C 1
ATOM 2307 O O . PRO A 1 309 ? 2.648 -52.123 -159.616 1.00 87.44 290 PRO A O 1
ATOM 2311 N N . PRO A 1 310 ? 0.562 -51.816 -158.808 1.00 80.96 291 PRO A N 1
ATOM 2312 C CA . PRO A 1 310 ? 0.669 -50.353 -158.947 1.00 80.08 291 PRO A CA 1
ATOM 2313 C C . PRO A 1 310 ? 1.679 -49.788 -157.951 1.00 88.05 291 PRO A C 1
ATOM 2314 O O . PRO A 1 310 ? 1.913 -50.393 -156.895 1.00 88.13 291 PRO A O 1
ATOM 2318 N N . ASP A 1 311 ? 2.286 -48.638 -158.291 1.00 87.26 292 ASP A N 1
ATOM 2319 C CA . ASP A 1 311 ? 3.299 -47.985 -157.461 1.00 88.72 292 ASP A CA 1
ATOM 2320 C C . ASP A 1 311 ? 2.807 -47.725 -156.035 1.00 90.45 292 ASP A C 1
ATOM 2321 O O . ASP A 1 311 ? 3.578 -47.961 -155.100 1.00 91.64 292 ASP A O 1
ATOM 2326 N N . HIS A 1 312 ? 1.543 -47.258 -155.859 1.00 82.56 293 HIS A N 1
ATOM 2327 C CA . HIS A 1 312 ? 1.066 -46.905 -154.529 1.00 79.76 293 HIS A CA 1
ATOM 2328 C C . HIS A 1 312 ? -0.067 -47.834 -154.069 1.00 77.28 293 HIS A C 1
ATOM 2329 O O . HIS A 1 312 ? -1.133 -47.387 -153.633 1.00 74.33 293 HIS A O 1
ATOM 2336 N N . LEU A 1 313 ? 0.222 -49.131 -154.086 1.00 72.40 294 LEU A N 1
ATOM 2337 C CA . LEU A 1 313 ? -0.684 -50.160 -153.615 1.00 70.41 294 LEU A CA 1
ATOM 2338 C C . LEU A 1 313 ? -0.400 -50.453 -152.146 1.00 75.22 294 LEU A C 1
ATOM 2339 O O . LEU A 1 313 ? 0.762 -50.592 -151.758 1.00 77.69 294 LEU A O 1
ATOM 2344 N N . TYR A 1 314 ? -1.458 -50.516 -151.327 1.00 69.58 295 TYR A N 1
ATOM 2345 C CA . TYR A 1 314 ? -1.376 -50.777 -149.897 1.00 68.48 295 TYR A CA 1
ATOM 2346 C C . TYR A 1 314 ? -2.298 -51.930 -149.556 1.00 74.38 295 TYR A C 1
ATOM 2347 O O . TYR A 1 314 ? -3.522 -51.788 -149.553 1.00 72.59 295 TYR A O 1
ATOM 2356 N N . SER A 1 315 ? -1.704 -53.103 -149.371 1.00 74.49 296 SER A N 1
ATOM 2357 C CA . SER A 1 315 ? -2.425 -54.305 -148.968 1.00 75.23 296 SER A CA 1
ATOM 2358 C C . SER A 1 315 ? -1.503 -55.113 -148.061 1.00 81.89 296 SER A C 1
ATOM 2359 O O . SER A 1 315 ? -0.387 -55.423 -148.483 1.00 83.68 296 SER A O 1
ATOM 2362 N N . PRO A 1 316 ? -1.887 -55.340 -146.773 1.00 77.84 297 PRO A N 1
ATOM 2363 C CA . PRO A 1 316 ? -3.186 -55.018 -146.142 1.00 74.79 297 PRO A CA 1
ATOM 2364 C C . PRO A 1 316 ? -3.335 -53.512 -145.952 1.00 73.95 297 PRO A C 1
ATOM 2365 O O . PRO A 1 316 ? -2.346 -52.772 -145.823 1.00 74.59 297 PRO A O 1
ATOM 2369 N N . VAL A 1 317 ? -4.576 -53.050 -146.003 1.00 64.98 298 VAL A N 1
ATOM 2370 C CA . VAL A 1 317 ? -4.815 -51.629 -145.944 1.00 61.56 298 VAL A CA 1
ATOM 2371 C C . VAL A 1 317 ? -4.689 -51.143 -144.462 1.00 66.36 298 VAL A C 1
ATOM 2372 O O . VAL A 1 317 ? -4.894 -51.921 -143.522 1.00 67.37 298 VAL A O 1
ATOM 2376 N N . GLY A 1 318 ? -4.260 -49.887 -144.309 1.00 61.23 299 GLY A N 1
ATOM 2377 C CA . GLY A 1 318 ? -4.068 -49.240 -143.021 1.00 60.47 299 GLY A CA 1
ATOM 2378 C C . GLY A 1 318 ? -2.773 -49.583 -142.308 1.00 66.99 299 GLY A C 1
ATOM 2379 O O . GLY A 1 318 ? -2.066 -50.532 -142.682 1.00 69.12 299 GLY A O 1
ATOM 2380 N N . LEU A 1 319 ? -2.470 -48.816 -141.243 1.00 62.41 300 LEU A N 1
ATOM 2381 C CA . LEU A 1 319 ? -1.296 -49.036 -140.399 1.00 64.20 300 LEU A CA 1
ATOM 2382 C C . LEU A 1 319 ? -1.451 -50.344 -139.624 1.00 70.88 300 LEU A C 1
ATOM 2383 O O . LEU A 1 319 ? -2.591 -50.752 -139.334 1.00 69.62 300 LEU A O 1
ATOM 2388 N N . SER A 1 320 ? -0.338 -51.043 -139.331 1.00 69.88 301 SER A N 1
ATOM 2389 C CA . SER A 1 320 ? -0.545 -52.314 -138.653 1.00 71.56 301 SER A CA 1
ATOM 2390 C C . SER A 1 320 ? -0.599 -52.063 -137.161 1.00 75.75 301 SER A C 1
ATOM 2391 O O . SER A 1 320 ? 0.431 -51.934 -136.496 1.00 78.13 301 SER A O 1
ATOM 2394 N N . ILE A 1 321 ? -1.835 -51.915 -136.663 1.00 68.80 302 ILE A N 1
ATOM 2395 C CA . ILE A 1 321 ? -2.169 -51.662 -135.265 1.00 67.04 302 ILE A CA 1
ATOM 2396 C C . ILE A 1 321 ? -3.022 -52.842 -134.779 1.00 74.76 302 ILE A C 1
ATOM 2397 O O . ILE A 1 321 ? -3.622 -52.762 -133.709 1.00 75.53 302 ILE A O 1
ATOM 2402 N N . ASP A 1 322 ? -3.039 -53.955 -135.561 1.00 74.02 303 ASP A N 1
ATOM 2403 C CA . ASP A 1 322 ? -3.766 -55.209 -135.290 1.00 76.67 303 ASP A CA 1
ATOM 2404 C C . ASP A 1 322 ? -5.258 -54.904 -135.001 1.00 79.48 303 ASP A C 1
ATOM 2405 O O . ASP A 1 322 ? -5.867 -55.501 -134.104 1.00 80.18 303 ASP A O 1
ATOM 2410 N N . ALA A 1 323 ? -5.835 -53.974 -135.791 1.00 73.41 304 ALA A N 1
ATOM 2411 C CA . ALA A 1 323 ? -7.219 -53.526 -135.704 1.00 71.27 304 ALA A CA 1
ATOM 2412 C C . ALA A 1 323 ? -8.201 -54.681 -135.891 1.00 76.13 304 ALA A C 1
ATOM 2413 O O . ALA A 1 323 ? -7.941 -55.581 -136.696 1.00 77.82 304 ALA A O 1
ATOM 2415 N N . GLN A 1 324 ? -9.312 -54.670 -135.131 1.00 71.22 305 GLN A N 1
ATOM 2416 C CA . GLN A 1 324 ? -10.371 -55.680 -135.224 1.00 71.38 305 GLN A CA 1
ATOM 2417 C C . GLN A 1 324 ? -11.737 -55.005 -135.298 1.00 72.82 305 GLN A C 1
ATOM 2418 O O . GLN A 1 324 ? -12.060 -54.174 -134.447 1.00 72.87 305 GLN A O 1
ATOM 2424 N N . GLY A 1 325 ? -12.511 -55.349 -136.323 1.00 67.13 306 GLY A N 1
ATOM 2425 C CA . GLY A 1 325 ? -13.832 -54.773 -136.537 1.00 65.11 306 GLY A CA 1
ATOM 2426 C C . GLY A 1 325 ? -13.823 -53.561 -137.453 1.00 67.28 306 GLY A C 1
ATOM 2427 O O . GLY A 1 325 ? -12.775 -52.947 -137.680 1.00 65.99 306 GLY A O 1
ATOM 2428 N N . PRO A 1 326 ? -15.007 -53.157 -137.961 1.00 63.72 307 PRO A N 1
ATOM 2429 C CA . PRO A 1 326 ? -15.059 -52.032 -138.913 1.00 61.23 307 PRO A CA 1
ATOM 2430 C C . PRO A 1 326 ? -14.533 -50.715 -138.373 1.00 62.04 307 PRO A C 1
ATOM 2431 O O . PRO A 1 326 ? -13.855 -49.999 -139.092 1.00 61.93 307 PRO A O 1
ATOM 2435 N N . GLU A 1 327 ? -14.864 -50.396 -137.130 1.00 56.17 308 GLU A N 1
ATOM 2436 C CA . GLU A 1 327 ? -14.521 -49.150 -136.462 1.00 53.66 308 GLU A CA 1
ATOM 2437 C C . GLU A 1 327 ? -13.013 -48.974 -136.300 1.00 56.20 308 GLU A C 1
ATOM 2438 O O . GLU A 1 327 ? -12.510 -47.883 -136.570 1.00 55.40 308 GLU A O 1
ATOM 2444 N N . GLU A 1 328 ? -12.298 -50.034 -135.873 1.00 51.99 309 GLU A N 1
ATOM 2445 C CA . GLU A 1 328 ? -10.854 -49.987 -135.681 1.00 52.05 309 GLU A CA 1
ATOM 2446 C C . GLU A 1 328 ? -10.123 -49.960 -137.024 1.00 54.08 309 GLU A C 1
ATOM 2447 O O . GLU A 1 328 ? -9.178 -49.189 -137.165 1.00 52.33 309 GLU A O 1
ATOM 2453 N N . ILE A 1 329 ? -10.577 -50.770 -138.018 1.00 50.90 310 ILE A N 1
ATOM 2454 C CA . ILE A 1 329 ? -9.977 -50.854 -139.359 1.00 50.15 310 ILE A CA 1
ATOM 2455 C C . ILE A 1 329 ? -10.087 -49.483 -140.028 1.00 50.34 310 ILE A C 1
ATOM 2456 O O . ILE A 1 329 ? -9.115 -49.026 -140.629 1.00 48.41 310 ILE A O 1
ATOM 2461 N N . ALA A 1 330 ? -11.236 -48.804 -139.852 1.00 46.95 311 ALA A N 1
ATOM 2462 C CA . ALA A 1 330 ? -11.491 -47.458 -140.376 1.00 44.80 311 ALA A CA 1
ATOM 2463 C C . ALA A 1 330 ? -10.475 -46.451 -139.816 1.00 51.74 311 ALA A C 1
ATOM 2464 O O . ALA A 1 330 ? -9.960 -45.653 -140.599 1.00 52.50 311 ALA A O 1
ATOM 2466 N N . ILE A 1 331 ? -10.140 -46.524 -138.494 1.00 48.73 312 ILE A N 1
ATOM 2467 C CA . ILE A 1 331 ? -9.147 -45.643 -137.862 1.00 48.82 312 ILE A CA 1
ATOM 2468 C C . ILE A 1 331 ? -7.803 -45.896 -138.507 1.00 56.39 312 ILE A C 1
ATOM 2469 O O . ILE A 1 331 ? -7.121 -44.947 -138.885 1.00 56.85 312 ILE A O 1
ATOM 2474 N N . SER A 1 332 ? -7.449 -47.182 -138.664 1.00 55.50 313 SER A N 1
ATOM 2475 C CA . SER A 1 332 ? -6.203 -47.661 -139.257 1.00 56.45 313 SER A CA 1
ATOM 2476 C C . SER A 1 332 ? -6.009 -47.095 -140.670 1.00 58.37 313 SER A C 1
ATOM 2477 O O . SER A 1 332 ? -4.913 -46.647 -141.003 1.00 58.46 313 SER A O 1
ATOM 2480 N N . ILE A 1 333 ? -7.086 -47.051 -141.466 1.00 52.77 314 ILE A N 1
ATOM 2481 C CA . ILE A 1 333 ? -7.030 -46.573 -142.841 1.00 51.37 314 ILE A CA 1
ATOM 2482 C C . ILE A 1 333 ? -6.865 -45.053 -142.841 1.00 54.19 314 ILE A C 1
ATOM 2483 O O . ILE A 1 333 ? -5.987 -44.563 -143.544 1.00 55.10 314 ILE A O 1
ATOM 2488 N N . VAL A 1 334 ? -7.664 -44.316 -142.047 1.00 48.52 315 VAL A N 1
ATOM 2489 C CA . VAL A 1 334 ? -7.598 -42.845 -141.995 1.00 46.00 315 VAL A CA 1
ATOM 2490 C C . VAL A 1 334 ? -6.201 -42.421 -141.463 1.00 49.47 315 VAL A C 1
ATOM 2491 O O . VAL A 1 334 ? -5.602 -41.502 -142.030 1.00 48.34 315 VAL A O 1
ATOM 2495 N N . ALA A 1 335 ? -5.651 -43.150 -140.463 1.00 47.08 316 ALA A N 1
ATOM 2496 C CA . ALA A 1 335 ? -4.291 -42.952 -139.929 1.00 47.56 316 ALA A CA 1
ATOM 2497 C C . ALA A 1 335 ? -3.254 -43.048 -141.059 1.00 52.68 316 ALA A C 1
ATOM 2498 O O . ALA A 1 335 ? -2.450 -42.129 -141.233 1.00 52.23 316 ALA A O 1
ATOM 2500 N N . GLN A 1 336 ? -3.354 -44.108 -141.890 1.00 50.46 317 GLN A N 1
ATOM 2501 C CA . GLN A 1 336 ? -2.498 -44.323 -143.063 1.00 51.23 317 GLN A CA 1
ATOM 2502 C C . GLN A 1 336 ? -2.647 -43.196 -144.076 1.00 54.07 317 GLN A C 1
ATOM 2503 O O . GLN A 1 336 ? -1.654 -42.774 -144.655 1.00 56.31 317 GLN A O 1
ATOM 2509 N N . LEU A 1 337 ? -3.872 -42.707 -144.285 1.00 47.70 318 LEU A N 1
ATOM 2510 C CA . LEU A 1 337 ? -4.148 -41.649 -145.240 1.00 45.88 318 LEU A CA 1
ATOM 2511 C C . LEU A 1 337 ? -3.513 -40.346 -144.779 1.00 52.21 318 LEU A C 1
ATOM 2512 O O . LEU A 1 337 ? -2.820 -39.719 -145.579 1.00 53.50 318 LEU A O 1
ATOM 2517 N N . ILE A 1 338 ? -3.676 -39.987 -143.486 1.00 49.23 319 ILE A N 1
ATOM 2518 C CA . ILE A 1 338 ? -3.083 -38.798 -142.847 1.00 49.25 319 ILE A CA 1
ATOM 2519 C C . ILE A 1 338 ? -1.548 -38.879 -142.963 1.00 56.08 319 ILE A C 1
ATOM 2520 O O . ILE A 1 338 ? -0.912 -37.930 -143.430 1.00 55.45 319 ILE A O 1
ATOM 2525 N N . GLN A 1 339 ? -0.972 -40.032 -142.576 1.00 54.88 320 GLN A N 1
ATOM 2526 C CA . GLN A 1 339 ? 0.460 -40.268 -142.625 1.00 57.72 320 GLN A CA 1
ATOM 2527 C C . GLN A 1 339 ? 1.033 -39.983 -144.023 1.00 65.43 320 GLN A C 1
ATOM 2528 O O . GLN A 1 339 ? 2.070 -39.348 -144.115 1.00 66.49 320 GLN A O 1
ATOM 2534 N N . LEU A 1 340 ? 0.348 -40.410 -145.091 1.00 64.04 321 LEU A N 1
ATOM 2535 C CA . LEU A 1 340 ? 0.821 -40.227 -146.466 1.00 65.96 321 LEU A CA 1
ATOM 2536 C C . LEU A 1 340 ? 0.629 -38.803 -146.968 1.00 70.18 321 LEU A C 1
ATOM 2537 O O . LEU A 1 340 ? 1.450 -38.348 -147.753 1.00 71.36 321 LEU A O 1
ATOM 2542 N N . ILE A 1 341 ? -0.440 -38.111 -146.560 1.00 65.89 322 ILE A N 1
ATOM 2543 C CA . ILE A 1 341 ? -0.682 -36.731 -146.984 1.00 65.47 322 ILE A CA 1
ATOM 2544 C C . ILE A 1 341 ? 0.374 -35.812 -146.330 1.00 74.07 322 ILE A C 1
ATOM 2545 O O . ILE A 1 341 ? 0.889 -34.892 -146.976 1.00 74.46 322 ILE A O 1
ATOM 2550 N N . ARG A 1 342 ? 0.725 -36.106 -145.080 1.00 73.66 323 ARG A N 1
ATOM 2551 C CA . ARG A 1 342 ? 1.677 -35.317 -144.320 1.00 75.66 323 ARG A CA 1
ATOM 2552 C C . ARG A 1 342 ? 3.121 -35.735 -144.629 1.00 90.45 323 ARG A C 1
ATOM 2553 O O . ARG A 1 342 ? 3.976 -34.854 -144.656 1.00 92.65 323 ARG A O 1
ATOM 2561 N N . SER A 1 343 ? 3.408 -37.035 -144.877 1.00 92.53 324 SER A N 1
ATOM 2562 C CA . SER A 1 343 ? 4.773 -37.489 -145.184 1.00 96.84 324 SER A CA 1
ATOM 2563 C C . SER A 1 343 ? 5.223 -37.042 -146.567 1.00 106.73 324 SER A C 1
ATOM 2564 O O . SER A 1 343 ? 6.337 -36.530 -146.700 1.00 108.24 324 SER A O 1
ATOM 2566 N N . ARG A 1 344 ? 4.372 -37.276 -147.597 1.00 106.76 325 ARG A N 1
ATOM 2567 C CA . ARG A 1 344 ? 4.633 -36.958 -149.007 1.00 109.46 325 ARG A CA 1
ATOM 2568 C C . ARG A 1 344 ? 5.126 -35.528 -149.156 1.00 117.56 325 ARG A C 1
ATOM 2569 O O . ARG A 1 344 ? 4.536 -34.604 -148.573 1.00 115.27 325 ARG A O 1
ATOM 2571 N N . LYS A 1 345 ? 6.248 -35.376 -149.910 1.00 119.14 326 LYS A N 1
ATOM 2572 C CA . LYS A 1 345 ? 6.964 -34.130 -150.210 1.00 120.76 326 LYS A CA 1
ATOM 2573 C C . LYS A 1 345 ? 5.982 -32.961 -150.413 1.00 124.40 326 LYS A C 1
ATOM 2574 O O . LYS A 1 345 ? 5.089 -33.045 -151.270 1.00 123.11 326 LYS A O 1
ATOM 2576 N N . GLN A 1 346 ? 6.123 -31.901 -149.567 1.00 120.75 327 GLN A N 1
ATOM 2577 C CA . GLN A 1 346 ? 5.293 -30.684 -149.580 1.00 118.35 327 GLN A CA 1
ATOM 2578 C C . GLN A 1 346 ? 5.534 -29.878 -150.876 1.00 122.18 327 GLN A C 1
ATOM 2579 O O . GLN A 1 346 ? 4.693 -29.039 -151.234 1.00 120.70 327 GLN A O 1
ATOM 2581 N N . ALA A 1 347 ? 6.662 -30.181 -151.595 1.00 119.10 328 ALA A N 1
ATOM 2582 C CA . ALA A 1 347 ? 7.060 -29.605 -152.887 1.00 119.22 328 ALA A CA 1
ATOM 2583 C C . ALA A 1 347 ? 6.303 -30.314 -154.061 1.00 120.40 328 ALA A C 1
ATOM 2584 O O . ALA A 1 347 ? 6.883 -30.620 -155.113 1.00 121.72 328 ALA A O 1
ATOM 2586 N N . SER A 1 348 ? 4.986 -30.557 -153.846 1.00 112.51 329 SER A N 1
ATOM 2587 C CA . SER A 1 348 ? 4.026 -31.170 -154.770 1.00 110.20 329 SER A CA 1
ATOM 2588 C C . SER A 1 348 ? 2.752 -30.278 -154.859 1.00 108.52 329 SER A C 1
ATOM 2589 O O . SER A 1 348 ? 1.640 -30.782 -155.065 1.00 106.40 329 SER A O 1
ATOM 2591 N N . SER A 1 349 ? 2.940 -28.939 -154.709 1.00 102.21 330 SER A N 1
ATOM 2592 C CA . SER A 1 349 ? 1.875 -27.930 -154.767 1.00 98.70 330 SER A CA 1
ATOM 2593 C C . SER A 1 349 ? 1.386 -27.740 -156.219 1.00 99.96 330 SER A C 1
ATOM 2594 O O . SER A 1 349 ? 2.169 -27.983 -157.148 1.00 101.54 330 SER A O 1
ATOM 2597 N N . PRO A 1 350 ? 0.114 -27.311 -156.454 1.00 91.56 331 PRO A N 1
ATOM 2598 C CA . PRO A 1 350 ? -0.335 -27.117 -157.849 1.00 90.47 331 PRO A CA 1
ATOM 2599 C C . PRO A 1 350 ? 0.240 -25.842 -158.477 1.00 91.73 331 PRO A C 1
ATOM 2600 O O . PRO A 1 350 ? 0.101 -25.664 -159.678 1.00 91.98 331 PRO A O 1
ATOM 2604 N N . PHE A 1 351 ? 0.882 -24.968 -157.673 1.00 86.44 332 PHE A N 1
ATOM 2605 C CA . PHE A 1 351 ? 1.483 -23.706 -158.116 1.00 86.83 332 PHE A CA 1
ATOM 2606 C C . PHE A 1 351 ? 3.024 -23.807 -158.102 1.00 94.50 332 PHE A C 1
ATOM 2607 O O . PHE A 1 351 ? 3.722 -22.793 -158.019 1.00 95.64 332 PHE A O 1
ATOM 2615 N N . SER A 1 352 ? 3.544 -25.038 -158.212 1.00 92.35 333 SER A N 1
ATOM 2616 C CA . SER A 1 352 ? 4.978 -25.325 -158.254 1.00 94.37 333 SER A CA 1
ATOM 2617 C C . SER A 1 352 ? 5.551 -24.904 -159.587 1.00 99.75 333 SER A C 1
ATOM 2618 O O . SER A 1 352 ? 6.670 -24.382 -159.638 1.00 101.52 333 SER A O 1
ATOM 2621 N N . TYR A 1 353 ? 4.745 -25.098 -160.668 1.00 95.48 334 TYR A N 1
ATOM 2622 C CA . TYR A 1 353 ? 5.052 -24.795 -162.079 1.00 96.94 334 TYR A CA 1
ATOM 2623 C C . TYR A 1 353 ? 5.395 -23.306 -162.277 1.00 99.11 334 TYR A C 1
ATOM 2624 O O . TYR A 1 353 ? 6.066 -22.942 -163.242 1.00 101.18 334 TYR A O 1
ATOM 2633 N N . LEU A 1 354 ? 4.863 -22.462 -161.385 1.00 91.72 335 LEU A N 1
ATOM 2634 C CA . LEU A 1 354 ? 5.032 -21.020 -161.348 1.00 91.03 335 LEU A CA 1
ATOM 2635 C C . LEU A 1 354 ? 6.451 -20.638 -160.891 1.00 95.54 335 LEU A C 1
ATOM 2636 O O . LEU A 1 354 ? 6.915 -19.538 -161.207 1.00 96.17 335 LEU A O 1
ATOM 2641 N N . PHE A 1 355 ? 7.144 -21.551 -160.161 1.00 91.40 336 PHE A N 1
ATOM 2642 C CA . PHE A 1 355 ? 8.474 -21.289 -159.605 1.00 110.14 336 PHE A CA 1
ATOM 2643 C C . PHE A 1 355 ? 9.435 -22.475 -159.839 1.00 140.74 336 PHE A C 1
ATOM 2644 O O . PHE A 1 355 ? 10.539 -22.299 -160.370 1.00 102.23 336 PHE A O 1
ATOM 2652 N N . PHE B 1 17 ? -22.535 -60.408 -138.898 1.00 105.23 -2 PHE B N 1
ATOM 2653 C CA . PHE B 1 17 ? -21.683 -61.037 -137.891 1.00 105.33 -2 PHE B CA 1
ATOM 2654 C C . PHE B 1 17 ? -20.850 -60.005 -137.110 1.00 111.53 -2 PHE B C 1
ATOM 2655 O O . PHE B 1 17 ? -21.426 -59.234 -136.333 1.00 111.15 -2 PHE B O 1
ATOM 2663 N N . GLN B 1 18 ? -19.494 -60.025 -137.292 1.00 109.78 -1 GLN B N 1
ATOM 2664 C CA . GLN B 1 18 ? -18.497 -59.165 -136.625 1.00 109.70 -1 GLN B CA 1
ATOM 2665 C C . GLN B 1 18 ? -18.678 -57.681 -137.065 1.00 113.98 -1 GLN B C 1
ATOM 2666 O O . GLN B 1 18 ? -18.064 -57.216 -138.033 1.00 113.96 -1 GLN B O 1
ATOM 2672 N N . GLY B 1 19 ? -19.542 -56.980 -136.334 1.00 110.11 0 GLY B N 1
ATOM 2673 C CA . GLY B 1 19 ? -19.872 -55.575 -136.549 1.00 109.30 0 GLY B CA 1
ATOM 2674 C C . GLY B 1 19 ? -20.389 -54.899 -135.292 1.00 112.84 0 GLY B C 1
ATOM 2675 O O . GLY B 1 19 ? -20.427 -53.664 -135.220 1.00 112.60 0 GLY B O 1
ATOM 2684 N N . SER B 1 21 ? -20.023 -54.981 -130.888 1.00 99.26 2 SER B N 1
ATOM 2685 C CA . SER B 1 21 ? -19.208 -55.320 -129.709 1.00 97.05 2 SER B CA 1
ATOM 2686 C C . SER B 1 21 ? -19.843 -56.413 -128.883 1.00 97.59 2 SER B C 1
ATOM 2687 O O . SER B 1 21 ? -21.051 -56.643 -128.986 1.00 97.27 2 SER B O 1
ATOM 2689 N N . ASP B 1 22 ? -19.034 -57.091 -128.061 1.00 91.61 3 ASP B N 1
ATOM 2690 C CA . ASP B 1 22 ? -19.540 -58.131 -127.164 1.00 90.90 3 ASP B CA 1
ATOM 2691 C C . ASP B 1 22 ? -20.515 -57.524 -126.160 1.00 91.97 3 ASP B C 1
ATOM 2692 O O . ASP B 1 22 ? -21.615 -58.052 -125.984 1.00 91.86 3 ASP B O 1
ATOM 2697 N N . ILE B 1 23 ? -20.135 -56.379 -125.557 1.00 86.29 4 ILE B N 1
ATOM 2698 C CA . ILE B 1 23 ? -20.953 -55.701 -124.559 1.00 86.32 4 ILE B CA 1
ATOM 2699 C C . ILE B 1 23 ? -22.206 -55.115 -125.258 1.00 88.95 4 ILE B C 1
ATOM 2700 O O . ILE B 1 23 ? -23.289 -55.158 -124.672 1.00 88.46 4 ILE B O 1
ATOM 2705 N N . GLU B 1 24 ? -22.073 -54.657 -126.521 1.00 85.13 5 GLU B N 1
ATOM 2706 C CA . GLU B 1 24 ? -23.195 -54.106 -127.288 1.00 85.44 5 GLU B CA 1
ATOM 2707 C C . GLU B 1 24 ? -24.218 -55.214 -127.669 1.00 89.91 5 GLU B C 1
ATOM 2708 O O . GLU B 1 24 ? -25.404 -54.933 -127.879 1.00 89.91 5 GLU B O 1
ATOM 2710 N N . LEU B 1 25 ? -23.746 -56.466 -127.721 1.00 85.92 6 LEU B N 1
ATOM 2711 C CA . LEU B 1 25 ? -24.534 -57.644 -128.065 1.00 85.61 6 LEU B CA 1
ATOM 2712 C C . LEU B 1 25 ? -25.254 -58.183 -126.839 1.00 88.50 6 LEU B C 1
ATOM 2713 O O . LEU B 1 25 ? -26.436 -58.495 -126.929 1.00 89.31 6 LEU B O 1
ATOM 2718 N N . LEU B 1 26 ? -24.562 -58.272 -125.691 1.00 83.49 7 LEU B N 1
ATOM 2719 C CA . LEU B 1 26 ? -25.161 -58.733 -124.439 1.00 84.47 7 LEU B CA 1
ATOM 2720 C C . LEU B 1 26 ? -26.191 -57.739 -123.938 1.00 88.72 7 LEU B C 1
ATOM 2721 O O . LEU B 1 26 ? -27.121 -58.135 -123.233 1.00 90.03 7 LEU B O 1
ATOM 2726 N N . GLU B 1 27 ? -26.029 -56.445 -124.305 1.00 83.90 8 GLU B N 1
ATOM 2727 C CA . GLU B 1 27 ? -26.958 -55.378 -123.925 1.00 83.38 8 GLU B CA 1
ATOM 2728 C C . GLU B 1 27 ? -28.321 -55.636 -124.571 1.00 88.16 8 GLU B C 1
ATOM 2729 O O . GLU B 1 27 ? -29.350 -55.529 -123.900 1.00 88.76 8 GLU B O 1
ATOM 2735 N N . THR B 1 28 ? -28.295 -56.049 -125.859 1.00 84.18 9 THR B N 1
ATOM 2736 C CA . THR B 1 28 ? -29.438 -56.356 -126.714 1.00 84.80 9 THR B CA 1
ATOM 2737 C C . THR B 1 28 ? -30.307 -57.483 -126.063 1.00 92.81 9 THR B C 1
ATOM 2738 O O . THR B 1 28 ? -31.535 -57.423 -126.171 1.00 94.20 9 THR B O 1
ATOM 2742 N N . LEU B 1 29 ? -29.687 -58.451 -125.356 1.00 90.33 10 LEU B N 1
ATOM 2743 C CA . LEU B 1 29 ? -30.406 -59.539 -124.681 1.00 92.12 10 LEU B CA 1
ATOM 2744 C C . LEU B 1 29 ? -31.207 -59.053 -123.468 1.00 99.98 10 LEU B C 1
ATOM 2745 O O . LEU B 1 29 ? -32.247 -59.647 -123.157 1.00 101.58 10 LEU B O 1
ATOM 2750 N N . ALA B 1 30 ? -30.721 -57.992 -122.779 1.00 97.32 11 ALA B N 1
ATOM 2751 C CA . ALA B 1 30 ? -31.367 -57.410 -121.595 1.00 99.04 11 ALA B CA 1
ATOM 2752 C C . ALA B 1 30 ? -32.702 -56.717 -121.945 1.00 105.40 11 ALA B C 1
ATOM 2753 O O . ALA B 1 30 ? -33.682 -56.864 -121.201 1.00 105.95 11 ALA B O 1
ATOM 2755 N N . GLY B 1 31 ? -32.712 -55.938 -123.026 1.00 102.71 12 GLY B N 1
ATOM 2756 C CA . GLY B 1 31 ? -33.903 -55.251 -123.510 1.00 103.88 12 GLY B CA 1
ATOM 2757 C C . GLY B 1 31 ? -34.535 -56.086 -124.601 1.00 110.20 12 GLY B C 1
ATOM 2758 O O . GLY B 1 31 ? -34.562 -55.674 -125.766 1.00 109.37 12 GLY B O 1
ATOM 2759 N N . THR B 1 32 ? -34.988 -57.303 -124.239 1.00 108.70 13 THR B N 1
ATOM 2760 C CA . THR B 1 32 ? -35.553 -58.225 -125.208 1.00 109.08 13 THR B CA 1
ATOM 2761 C C . THR B 1 32 ? -36.730 -59.000 -124.630 1.00 115.99 13 THR B C 1
ATOM 2762 O O . THR B 1 32 ? -37.869 -58.566 -124.800 1.00 117.37 13 THR B O 1
ATOM 2764 N N . ASP B 1 33 ? -36.454 -60.173 -123.999 1.00 113.11 14 ASP B N 1
ATOM 2765 C CA . ASP B 1 33 ? -37.411 -61.167 -123.474 1.00 114.81 14 ASP B CA 1
ATOM 2766 C C . ASP B 1 33 ? -38.050 -61.913 -124.692 1.00 117.19 14 ASP B C 1
ATOM 2767 O O . ASP B 1 33 ? -38.805 -62.882 -124.528 1.00 118.18 14 ASP B O 1
ATOM 2772 N N . GLN B 1 34 ? -37.660 -61.476 -125.914 1.00 110.56 15 GLN B N 1
ATOM 2773 C CA . GLN B 1 34 ? -38.066 -61.967 -127.235 1.00 109.15 15 GLN B CA 1
ATOM 2774 C C . GLN B 1 34 ? -37.311 -63.259 -127.600 1.00 109.95 15 GLN B C 1
ATOM 2775 O O . GLN B 1 34 ? -36.121 -63.359 -127.285 1.00 108.92 15 GLN B O 1
ATOM 2781 N N . PRO B 1 35 ? -37.954 -64.242 -128.286 1.00 104.56 16 PRO B N 1
ATOM 2782 C CA . PRO B 1 35 ? -37.233 -65.481 -128.654 1.00 102.73 16 PRO B CA 1
ATOM 2783 C C . PRO B 1 35 ? -35.992 -65.188 -129.501 1.00 100.93 16 PRO B C 1
ATOM 2784 O O . PRO B 1 35 ? -36.093 -64.505 -130.526 1.00 100.05 16 PRO B O 1
ATOM 2788 N N . ARG B 1 36 ? -34.811 -65.642 -129.031 1.00 93.37 17 ARG B N 1
ATOM 2789 C CA . ARG B 1 36 ? -33.547 -65.390 -129.721 1.00 89.98 17 ARG B CA 1
ATOM 2790 C C . ARG B 1 36 ? -32.586 -66.586 -129.642 1.00 89.78 17 ARG B C 1
ATOM 2791 O O . ARG B 1 36 ? -32.520 -67.283 -128.631 1.00 89.47 17 ARG B O 1
ATOM 2799 N N . VAL B 1 37 ? -31.846 -66.797 -130.744 1.00 83.54 18 VAL B N 1
ATOM 2800 C CA . VAL B 1 37 ? -30.830 -67.835 -130.961 1.00 82.25 18 VAL B CA 1
ATOM 2801 C C . VAL B 1 37 ? -29.505 -67.150 -131.244 1.00 84.94 18 VAL B C 1
ATOM 2802 O O . VAL B 1 37 ? -29.445 -66.316 -132.146 1.00 84.11 18 VAL B O 1
ATOM 2814 N N . ALA B 1 39 ? -25.560 -67.193 -132.581 1.00 69.88 20 ALA B N 1
ATOM 2815 C CA . ALA B 1 39 ? -24.577 -67.854 -133.446 1.00 68.35 20 ALA B CA 1
ATOM 2816 C C . ALA B 1 39 ? -23.161 -67.433 -133.081 1.00 69.39 20 ALA B C 1
ATOM 2817 O O . ALA B 1 39 ? -22.939 -66.284 -132.730 1.00 66.89 20 ALA B O 1
ATOM 2819 N N . THR B 1 40 ? -22.211 -68.371 -133.123 1.00 67.86 21 THR B N 1
ATOM 2820 C CA . THR B 1 40 ? -20.810 -68.102 -132.784 1.00 68.18 21 THR B CA 1
ATOM 2821 C C . THR B 1 40 ? -19.904 -68.896 -133.718 1.00 75.27 21 THR B C 1
ATOM 2822 O O . THR B 1 40 ? -20.105 -70.103 -133.895 1.00 74.30 21 THR B O 1
ATOM 2826 N N . ILE B 1 41 ? -18.906 -68.217 -134.319 1.00 75.14 22 ILE B N 1
ATOM 2827 C CA . ILE B 1 41 ? -17.915 -68.886 -135.168 1.00 77.32 22 ILE B CA 1
ATOM 2828 C C . ILE B 1 41 ? -16.912 -69.535 -134.224 1.00 85.87 22 ILE B C 1
ATOM 2829 O O . ILE B 1 41 ? -16.084 -68.834 -133.636 1.00 84.94 22 ILE B O 1
ATOM 2834 N N . ILE B 1 42 ? -17.031 -70.858 -134.036 1.00 86.77 23 ILE B N 1
ATOM 2835 C CA . ILE B 1 42 ? -16.192 -71.611 -133.101 1.00 89.08 23 ILE B CA 1
ATOM 2836 C C . ILE B 1 42 ? -14.938 -72.149 -133.799 1.00 101.59 23 ILE B C 1
ATOM 2837 O O . ILE B 1 42 ? -14.022 -72.581 -133.098 1.00 103.23 23 ILE B O 1
ATOM 2842 N N . HIS B 1 43 ? -14.881 -72.122 -135.149 1.00 102.78 24 HIS B N 1
ATOM 2843 C CA . HIS B 1 43 ? -13.699 -72.580 -135.882 1.00 105.79 24 HIS B CA 1
ATOM 2844 C C . HIS B 1 43 ? -13.680 -72.036 -137.305 1.00 110.95 24 HIS B C 1
ATOM 2845 O O . HIS B 1 43 ? -14.726 -71.860 -137.932 1.00 109.44 24 HIS B O 1
ATOM 2852 N N . VAL B 1 44 ? -12.463 -71.747 -137.789 1.00 109.64 25 VAL B N 1
ATOM 2853 C CA . VAL B 1 44 ? -12.170 -71.244 -139.124 1.00 109.51 25 VAL B CA 1
ATOM 2854 C C . VAL B 1 44 ? -10.959 -72.002 -139.661 1.00 116.78 25 VAL B C 1
ATOM 2855 O O . VAL B 1 44 ? -9.929 -72.107 -138.995 1.00 117.24 25 VAL B O 1
ATOM 2859 N N . GLU B 1 45 ? -11.104 -72.527 -140.871 1.00 115.36 26 GLU B N 1
ATOM 2860 C CA . GLU B 1 45 ? -10.060 -73.202 -141.629 1.00 117.47 26 GLU B CA 1
ATOM 2861 C C . GLU B 1 45 ? -9.896 -72.452 -142.929 1.00 124.10 26 GLU B C 1
ATOM 2862 O O . GLU B 1 45 ? -10.863 -72.305 -143.682 1.00 123.80 26 GLU B O 1
ATOM 2868 N N . GLY B 1 46 ? -8.707 -71.897 -143.134 1.00 122.48 27 GLY B N 1
ATOM 2869 C CA . GLY B 1 46 ? -8.392 -71.130 -144.330 1.00 122.55 27 GLY B CA 1
ATOM 2870 C C . GLY B 1 46 ? -8.747 -69.663 -144.241 1.00 125.26 27 GLY B C 1
ATOM 2871 O O . GLY B 1 46 ? -8.564 -69.030 -143.192 1.00 123.82 27 GLY B O 1
ATOM 2872 N N . SER B 1 47 ? -9.249 -69.117 -145.366 1.00 121.97 28 SER B N 1
ATOM 2873 C CA . SER B 1 47 ? -9.593 -67.705 -145.504 1.00 120.65 28 SER B CA 1
ATOM 2874 C C . SER B 1 47 ? -11.073 -67.432 -145.228 1.00 122.38 28 SER B C 1
ATOM 2875 O O . SER B 1 47 ? -11.951 -68.143 -145.737 1.00 122.65 28 SER B O 1
ATOM 2877 N N . SER B 1 48 ? -11.326 -66.371 -144.432 1.00 115.84 29 SER B N 1
ATOM 2878 C CA . SER B 1 48 ? -12.637 -65.842 -144.062 1.00 113.43 29 SER B CA 1
ATOM 2879 C C . SER B 1 48 ? -12.474 -64.414 -143.555 1.00 114.21 29 SER B C 1
ATOM 2880 O O . SER B 1 48 ? -11.517 -64.152 -142.825 1.00 113.31 29 SER B O 1
ATOM 2882 N N . TYR B 1 49 ? -13.375 -63.480 -143.956 1.00 109.19 30 TYR B N 1
ATOM 2883 C CA . TYR B 1 49 ? -13.361 -62.077 -143.482 1.00 107.63 30 TYR B CA 1
ATOM 2884 C C . TYR B 1 49 ? -13.759 -62.006 -141.996 1.00 110.46 30 TYR B C 1
ATOM 2885 O O . TYR B 1 49 ? -13.342 -61.080 -141.292 1.00 109.72 30 TYR B O 1
ATOM 2894 N N . ARG B 1 50 ? -14.585 -62.982 -141.542 1.00 105.99 31 ARG B N 1
ATOM 2895 C CA . ARG B 1 50 ? -15.074 -63.160 -140.165 1.00 104.54 31 ARG B CA 1
ATOM 2896 C C . ARG B 1 50 ? -14.090 -64.051 -139.386 1.00 106.17 31 ARG B C 1
ATOM 2897 O O . ARG B 1 50 ? -13.717 -65.099 -139.923 1.00 106.14 31 ARG B O 1
ATOM 2905 N N . LYS B 1 51 ? -13.636 -63.640 -138.174 1.00 100.38 32 LYS B N 1
ATOM 2906 C CA . LYS B 1 51 ? -12.657 -64.385 -137.361 1.00 99.69 32 LYS B CA 1
ATOM 2907 C C . LYS B 1 51 ? -13.353 -65.361 -136.400 1.00 99.49 32 LYS B C 1
ATOM 2908 O O . LYS B 1 51 ? -14.565 -65.254 -136.201 1.00 97.97 32 LYS B O 1
ATOM 2911 N N . GLU B 1 52 ? -12.593 -66.290 -135.791 1.00 94.07 33 GLU B N 1
ATOM 2912 C CA . GLU B 1 52 ? -13.128 -67.213 -134.791 1.00 93.03 33 GLU B CA 1
ATOM 2913 C C . GLU B 1 52 ? -13.472 -66.413 -133.527 1.00 94.11 33 GLU B C 1
ATOM 2914 O O . GLU B 1 52 ? -12.653 -65.611 -133.076 1.00 94.39 33 GLU B O 1
ATOM 2920 N N . GLY B 1 53 ? -14.683 -66.601 -133.008 1.00 87.46 34 GLY B N 1
ATOM 2921 C CA . GLY B 1 53 ? -15.167 -65.901 -131.824 1.00 85.46 34 GLY B CA 1
ATOM 2922 C C . GLY B 1 53 ? -16.243 -64.880 -132.132 1.00 84.90 34 GLY B C 1
ATOM 2923 O O . GLY B 1 53 ? -16.893 -64.371 -131.218 1.00 83.90 34 GLY B O 1
ATOM 2924 N N . ALA B 1 54 ? -16.432 -64.569 -133.429 1.00 79.12 35 ALA B N 1
ATOM 2925 C CA . ALA B 1 54 ? -17.445 -63.637 -133.930 1.00 76.78 35 ALA B CA 1
ATOM 2926 C C . ALA B 1 54 ? -18.840 -64.159 -133.623 1.00 78.48 35 ALA B C 1
ATOM 2927 O O . ALA B 1 54 ? -19.111 -65.349 -133.821 1.00 78.28 35 ALA B O 1
ATOM 2945 N N . LEU B 1 57 ? -26.815 -62.391 -133.373 1.00 68.12 38 LEU B N 1
ATOM 2946 C CA . LEU B 1 57 ? -28.099 -62.778 -132.797 1.00 67.73 38 LEU B CA 1
ATOM 2947 C C . LEU B 1 57 ? -29.183 -62.891 -133.851 1.00 73.28 38 LEU B C 1
ATOM 2948 O O . LEU B 1 57 ? -29.405 -61.961 -134.620 1.00 72.64 38 LEU B O 1
ATOM 2953 N N . PHE B 1 58 ? -29.860 -64.035 -133.878 1.00 72.09 39 PHE B N 1
ATOM 2954 C CA . PHE B 1 58 ? -30.993 -64.278 -134.757 1.00 73.35 39 PHE B CA 1
ATOM 2955 C C . PHE B 1 58 ? -32.250 -64.105 -133.919 1.00 82.52 39 PHE B C 1
ATOM 2956 O O . PHE B 1 58 ? -32.380 -64.756 -132.887 1.00 82.60 39 PHE B O 1
ATOM 2964 N N . GLN B 1 59 ? -33.126 -63.158 -134.301 1.00 83.87 40 GLN B N 1
ATOM 2965 C CA . GLN B 1 59 ? -34.387 -62.870 -133.602 1.00 87.26 40 GLN B CA 1
ATOM 2966 C C . GLN B 1 59 ? -35.531 -63.556 -134.334 1.00 98.49 40 GLN B C 1
ATOM 2967 O O . GLN B 1 59 ? -35.653 -63.363 -135.550 1.00 98.89 40 GLN B O 1
ATOM 2969 N N . GLU B 1 60 ? -36.342 -64.388 -133.624 1.00 99.93 41 GLU B N 1
ATOM 2970 C CA . GLU B 1 60 ? -37.461 -65.132 -134.234 1.00 102.59 41 GLU B CA 1
ATOM 2971 C C . GLU B 1 60 ? -38.684 -64.191 -134.444 1.00 111.24 41 GLU B C 1
ATOM 2972 O O . GLU B 1 60 ? -39.479 -63.934 -133.526 1.00 111.80 41 GLU B O 1
ATOM 2978 N N . ASP B 1 61 ? -38.785 -63.685 -135.703 1.00 109.81 42 ASP B N 1
ATOM 2979 C CA . ASP B 1 61 ? -39.770 -62.728 -136.225 1.00 110.98 42 ASP B CA 1
ATOM 2980 C C . ASP B 1 61 ? -40.768 -63.434 -137.163 1.00 116.24 42 ASP B C 1
ATOM 2981 O O . ASP B 1 61 ? -41.226 -64.543 -136.874 1.00 116.71 42 ASP B O 1
ATOM 2986 N N . GLY B 1 70 ? -28.905 -60.112 -144.917 1.00 93.58 51 GLY B N 1
ATOM 2987 C CA . GLY B 1 70 ? -28.047 -59.748 -146.036 1.00 93.41 51 GLY B CA 1
ATOM 2988 C C . GLY B 1 70 ? -26.872 -60.690 -146.220 1.00 96.56 51 GLY B C 1
ATOM 2989 O O . GLY B 1 70 ? -25.870 -60.577 -145.506 1.00 94.93 51 GLY B O 1
ATOM 2990 N N . GLY B 1 71 ? -27.007 -61.608 -147.185 1.00 93.07 52 GLY B N 1
ATOM 2991 C CA . GLY B 1 71 ? -25.999 -62.609 -147.525 1.00 92.51 52 GLY B CA 1
ATOM 2992 C C . GLY B 1 71 ? -26.578 -64.004 -147.648 1.00 96.96 52 GLY B C 1
ATOM 2993 O O . GLY B 1 71 ? -27.608 -64.299 -147.037 1.00 97.31 52 GLY B O 1
ATOM 2994 N N . CYS B 1 72 ? -25.917 -64.878 -148.430 1.00 93.11 53 CYS B N 1
ATOM 2995 C CA . CYS B 1 72 ? -26.347 -66.261 -148.652 1.00 93.02 53 CYS B CA 1
ATOM 2996 C C . CYS B 1 72 ? -26.107 -67.139 -147.400 1.00 96.53 53 CYS B C 1
ATOM 2997 O O . CYS B 1 72 ? -26.898 -68.063 -147.173 1.00 96.91 53 CYS B O 1
ATOM 3000 N N . LEU B 1 73 ? -25.014 -66.898 -146.619 1.00 91.87 54 LEU B N 1
ATOM 3001 C CA . LEU B 1 73 ? -24.728 -67.719 -145.436 1.00 90.93 54 LEU B CA 1
ATOM 3002 C C . LEU B 1 73 ? -25.754 -67.431 -144.340 1.00 92.08 54 LEU B C 1
ATOM 3003 O O . LEU B 1 73 ? -26.367 -68.364 -143.812 1.00 90.89 54 LEU B O 1
ATOM 3008 N N . GLU B 1 74 ? -25.951 -66.127 -144.035 1.00 87.29 55 GLU B N 1
ATOM 3009 C CA . GLU B 1 74 ? -26.877 -65.606 -143.023 1.00 86.62 55 GLU B CA 1
ATOM 3010 C C . GLU B 1 74 ? -28.306 -66.048 -143.291 1.00 88.61 55 GLU B C 1
ATOM 3011 O O . GLU B 1 74 ? -29.061 -66.225 -142.337 1.00 88.03 55 GLU B O 1
ATOM 3017 N N . THR B 1 75 ? -28.696 -66.214 -144.573 1.00 83.62 56 THR B N 1
ATOM 3018 C CA . THR B 1 75 ? -30.047 -66.670 -144.895 1.00 83.15 56 THR B CA 1
ATOM 3019 C C . THR B 1 75 ? -30.171 -68.146 -144.513 1.00 83.75 56 THR B C 1
ATOM 3020 O O . THR B 1 75 ? -31.189 -68.499 -143.926 1.00 84.02 56 THR B O 1
ATOM 3024 N N . ASP B 1 76 ? -29.140 -68.993 -144.766 1.00 77.48 57 ASP B N 1
ATOM 3025 C CA . ASP B 1 76 ? -29.236 -70.406 -144.378 1.00 76.98 57 ASP B CA 1
ATOM 3026 C C . ASP B 1 76 ? -29.283 -70.527 -142.849 1.00 77.69 57 ASP B C 1
ATOM 3027 O O . ASP B 1 76 ? -30.113 -71.279 -142.329 1.00 77.50 57 ASP B O 1
ATOM 3032 N N . LEU B 1 77 ? -28.440 -69.728 -142.141 1.00 71.40 58 LEU B N 1
ATOM 3033 C CA . LEU B 1 77 ? -28.381 -69.696 -140.678 1.00 70.49 58 LEU B CA 1
ATOM 3034 C C . LEU B 1 77 ? -29.723 -69.334 -140.064 1.00 74.68 58 LEU B C 1
ATOM 3035 O O . LEU B 1 77 ? -30.063 -69.917 -139.040 1.00 76.21 58 LEU B O 1
ATOM 3040 N N . THR B 1 78 ? -30.482 -68.403 -140.691 1.00 69.16 59 THR B N 1
ATOM 3041 C CA . THR B 1 78 ? -31.813 -67.950 -140.269 1.00 68.89 59 THR B CA 1
ATOM 3042 C C . THR B 1 78 ? -32.777 -69.142 -140.186 1.00 72.23 59 THR B C 1
ATOM 3043 O O . THR B 1 78 ? -33.533 -69.240 -139.216 1.00 72.92 59 THR B O 1
ATOM 3047 N N . ILE B 1 79 ? -32.723 -70.045 -141.175 1.00 67.82 60 ILE B N 1
ATOM 3048 C CA . ILE B 1 79 ? -33.561 -71.237 -141.241 1.00 68.61 60 ILE B CA 1
ATOM 3049 C C . ILE B 1 79 ? -33.075 -72.214 -140.152 1.00 74.07 60 ILE B C 1
ATOM 3050 O O . ILE B 1 79 ? -33.907 -72.744 -139.405 1.00 75.18 60 ILE B O 1
ATOM 3055 N N . LYS B 1 80 ? -31.742 -72.417 -140.042 1.00 69.89 61 LYS B N 1
ATOM 3056 C CA . LYS B 1 80 ? -31.145 -73.299 -139.027 1.00 70.06 61 LYS B CA 1
ATOM 3057 C C . LYS B 1 80 ? -31.497 -72.799 -137.606 1.00 72.73 61 LYS B C 1
ATOM 3058 O O . LYS B 1 80 ? -31.914 -73.597 -136.771 1.00 73.04 61 LYS B O 1
ATOM 3064 N N . ALA B 1 81 ? -31.390 -71.471 -137.371 1.00 68.12 62 ALA B N 1
ATOM 3065 C CA . ALA B 1 81 ? -31.709 -70.802 -136.100 1.00 67.76 62 ALA B CA 1
ATOM 3066 C C . ALA B 1 81 ? -33.151 -71.053 -135.694 1.00 75.12 62 ALA B C 1
ATOM 3067 O O . ALA B 1 81 ? -33.415 -71.316 -134.525 1.00 76.30 62 ALA B O 1
ATOM 3069 N N . GLN B 1 82 ? -34.070 -71.012 -136.663 1.00 72.73 63 GLN B N 1
ATOM 3070 C CA . GLN B 1 82 ? -35.498 -71.240 -136.485 1.00 74.30 63 GLN B CA 1
ATOM 3071 C C . GLN B 1 82 ? -35.739 -72.677 -135.981 1.00 79.85 63 GLN B C 1
ATOM 3072 O O . GLN B 1 82 ? -36.547 -72.877 -135.064 1.00 81.57 63 GLN B O 1
ATOM 3078 N N . LYS B 1 83 ? -34.972 -73.659 -136.524 1.00 75.25 64 LYS B N 1
ATOM 3079 C CA . LYS B 1 83 ? -35.046 -75.073 -136.142 1.00 75.91 64 LYS B CA 1
ATOM 3080 C C . LYS B 1 83 ? -34.473 -75.266 -134.736 1.00 80.68 64 LYS B C 1
ATOM 3081 O O . LYS B 1 83 ? -35.110 -75.919 -133.904 1.00 81.40 64 LYS B O 1
ATOM 3083 N N . VAL B 1 84 ? -33.289 -74.662 -134.462 1.00 77.21 65 VAL B N 1
ATOM 3084 C CA . VAL B 1 84 ? -32.579 -74.697 -133.174 1.00 77.85 65 VAL B CA 1
ATOM 3085 C C . VAL B 1 84 ? -33.519 -74.172 -132.062 1.00 84.82 65 VAL B C 1
ATOM 3086 O O . VAL B 1 84 ? -33.599 -74.804 -131.006 1.00 86.06 65 VAL B O 1
ATOM 3090 N N . TRP B 1 85 ? -34.269 -73.073 -132.319 1.00 81.88 66 TRP B N 1
ATOM 3091 C CA . TRP B 1 85 ? -35.197 -72.536 -131.327 1.00 83.37 66 TRP B CA 1
ATOM 3092 C C . TRP B 1 85 ? -36.331 -73.508 -131.042 1.00 86.17 66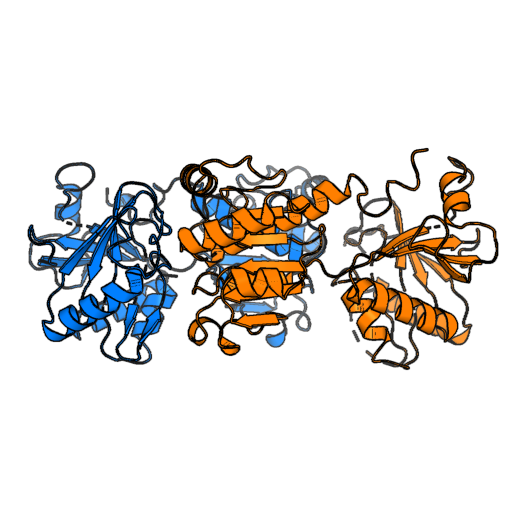 TRP B C 1
ATOM 3093 O O . TRP B 1 85 ? -36.678 -73.707 -129.877 1.00 86.77 66 TRP B O 1
ATOM 3104 N N . GLN B 1 86 ? -36.928 -74.073 -132.104 1.00 81.07 67 GLN B N 1
ATOM 3105 C CA . GLN B 1 86 ? -38.042 -75.007 -131.992 1.00 81.55 67 GLN B CA 1
ATOM 3106 C C . GLN B 1 86 ? -37.590 -76.266 -131.210 1.00 83.86 67 GLN B C 1
ATOM 3107 O O . GLN B 1 86 ? -38.226 -76.616 -130.209 1.00 85.10 67 GLN B O 1
ATOM 3113 N N . GLU B 1 87 ? -36.461 -76.886 -131.622 1.00 77.69 68 GLU B N 1
ATOM 3114 C CA . GLU B 1 87 ? -35.881 -78.079 -130.978 1.00 77.74 68 GLU B CA 1
ATOM 3115 C C . GLU B 1 87 ? -35.329 -77.788 -129.594 1.00 79.88 68 GLU B C 1
ATOM 3116 O O . GLU B 1 87 ? -35.183 -78.712 -128.792 1.00 79.70 68 GLU B O 1
ATOM 3122 N N . GLN B 1 88 ? -34.971 -76.505 -129.342 1.00 75.34 69 GLN B N 1
ATOM 3123 C CA . GLN B 1 88 ? -34.371 -75.989 -128.111 1.00 75.33 69 GLN B CA 1
ATOM 3124 C C . GLN B 1 88 ? -33.082 -76.816 -127.839 1.00 80.58 69 GLN B C 1
ATOM 3125 O O . GLN B 1 88 ? -32.806 -77.245 -126.712 1.00 80.98 69 GLN B O 1
ATOM 3131 N N . LEU B 1 89 ? -32.320 -77.059 -128.928 1.00 76.75 70 LEU B N 1
ATOM 3132 C CA . LEU B 1 89 ? -31.103 -77.860 -128.937 1.00 76.63 70 LEU B CA 1
ATOM 3133 C C . LEU B 1 89 ? -30.007 -77.223 -129.811 1.00 79.55 70 LEU B C 1
ATOM 3134 O O . LEU B 1 89 ? -30.221 -77.034 -131.016 1.00 78.33 70 LEU B O 1
ATOM 3139 N N . PRO B 1 90 ? -28.809 -76.954 -129.223 1.00 76.03 71 PRO B N 1
ATOM 3140 C CA . PRO B 1 90 ? -27.711 -76.382 -130.010 1.00 74.47 71 PRO B CA 1
ATOM 3141 C C . PRO B 1 90 ? -27.236 -77.294 -131.125 1.00 79.49 71 PRO B C 1
ATOM 3142 O O . PRO B 1 90 ? -27.395 -78.520 -131.050 1.00 80.73 71 PRO B O 1
ATOM 3146 N N . ARG B 1 91 ? -26.652 -76.695 -132.163 1.00 74.82 72 ARG B N 1
ATOM 3147 C CA . ARG B 1 91 ? -26.090 -77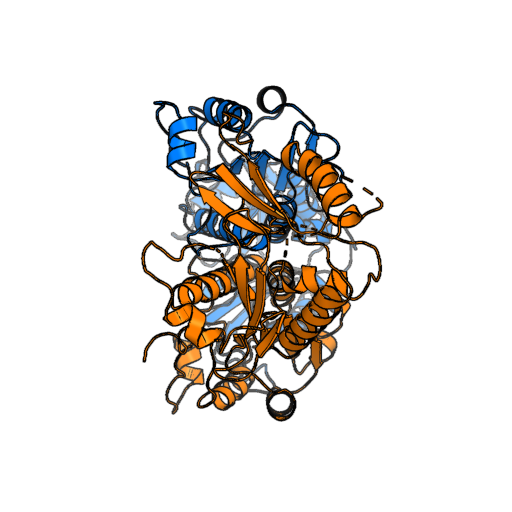.469 -133.253 1.00 74.93 72 ARG B CA 1
ATOM 3148 C C . ARG B 1 91 ? -24.941 -76.689 -133.883 1.00 79.20 72 ARG B C 1
ATOM 3149 O O . ARG B 1 91 ? -24.933 -75.456 -133.875 1.00 76.64 72 ARG B O 1
ATOM 3157 N N . THR B 1 92 ? -23.971 -77.426 -134.421 1.00 78.74 73 THR B N 1
ATOM 3158 C CA . THR B 1 92 ? -22.838 -76.855 -135.122 1.00 78.63 73 THR B CA 1
ATOM 3159 C C . THR B 1 92 ? -23.083 -77.070 -136.608 1.00 85.89 73 THR B C 1
ATOM 3160 O O . THR B 1 92 ? -23.422 -78.179 -137.030 1.00 87.01 73 THR B O 1
ATOM 3164 N N . VAL B 1 93 ? -22.973 -75.997 -137.390 1.00 83.48 74 VAL B N 1
ATOM 3165 C CA . VAL B 1 93 ? -23.159 -76.062 -138.833 1.00 84.07 74 VAL B CA 1
ATOM 3166 C C . VAL B 1 93 ? -21.821 -75.713 -139.464 1.00 91.18 74 VAL B C 1
ATOM 3167 O O . VAL B 1 93 ? -21.185 -74.732 -139.068 1.00 89.72 74 VAL B O 1
ATOM 3171 N N . VAL B 1 94 ? -21.374 -76.550 -140.404 1.00 91.80 75 VAL B N 1
ATOM 3172 C CA . VAL B 1 94 ? -20.110 -76.356 -141.104 1.00 93.08 75 VAL B CA 1
ATOM 3173 C C . VAL B 1 94 ? -20.419 -75.847 -142.508 1.00 99.88 75 VAL B C 1
ATOM 3174 O O . VAL B 1 94 ? -21.273 -76.406 -143.203 1.00 99.21 75 VAL B O 1
ATOM 3178 N N . TYR B 1 95 ? -19.726 -74.777 -142.912 1.00 99.48 76 TYR B N 1
ATOM 3179 C CA . TYR B 1 95 ? -19.892 -74.164 -144.220 1.00 100.83 76 TYR B CA 1
ATOM 3180 C C . TYR B 1 95 ? -18.600 -74.171 -145.008 1.00 110.31 76 TYR B C 1
ATOM 3181 O O . TYR B 1 95 ? -17.638 -73.514 -144.610 1.00 109.74 76 TYR B O 1
ATOM 3190 N N . ASP B 1 96 ? -18.594 -74.882 -146.153 1.00 111.54 77 ASP B N 1
ATOM 3191 C CA . ASP B 1 96 ? -17.441 -74.890 -147.037 1.00 113.67 77 ASP B CA 1
ATOM 3192 C C . ASP B 1 96 ? -17.510 -73.596 -147.828 1.00 120.10 77 ASP B C 1
ATOM 3193 O O . ASP B 1 96 ? -18.271 -73.444 -148.775 1.00 119.64 77 ASP B O 1
ATOM 3198 N N . LEU B 1 97 ? -16.735 -72.635 -147.303 1.00 119.03 78 LEU B N 1
ATOM 3199 C CA . LEU B 1 97 ? -16.548 -71.251 -147.711 1.00 119.78 78 LEU B CA 1
ATOM 3200 C C . LEU B 1 97 ? -15.905 -71.148 -149.105 1.00 127.59 78 LEU B C 1
ATOM 3201 O O . LEU B 1 97 ? -15.927 -70.066 -149.703 1.00 126.59 78 LEU B O 1
ATOM 3206 N N . SER B 1 98 ? -15.345 -72.278 -149.616 1.00 127.96 79 SER B N 1
ATOM 3207 C CA . SER B 1 98 ? -14.663 -72.403 -150.910 1.00 130.14 79 SER B CA 1
ATOM 3208 C C . SER B 1 98 ? -15.580 -71.982 -152.083 1.00 136.58 79 SER B C 1
ATOM 3209 O O . SER B 1 98 ? -16.504 -72.711 -152.463 1.00 136.31 79 SER B O 1
ATOM 3212 N N . SER B 1 99 ? -15.308 -70.768 -152.617 1.00 134.90 80 SER B N 1
ATOM 3213 C CA . SER B 1 99 ? -15.968 -70.079 -153.737 1.00 135.68 80 SER B CA 1
ATOM 3214 C C . SER B 1 99 ? -15.151 -68.849 -154.142 1.00 141.82 80 SER B C 1
ATOM 3215 O O . SER B 1 99 ? -14.710 -68.102 -153.256 1.00 140.62 80 SER B O 1
ATOM 3217 N N . GLU B 1 100 ? -14.949 -68.627 -155.470 1.00 140.79 81 GLU B N 1
ATOM 3218 C CA . GLU B 1 100 ? -14.186 -67.467 -155.969 1.00 141.35 81 GLU B CA 1
ATOM 3219 C C . GLU B 1 100 ? -15.157 -66.257 -156.124 1.00 145.22 81 GLU B C 1
ATOM 3220 O O . GLU B 1 100 ? -15.412 -65.745 -157.222 1.00 145.58 81 GLU B O 1
ATOM 3226 N N . ASP B 1 101 ? -15.695 -65.837 -154.965 1.00 140.70 82 ASP B N 1
ATOM 3227 C CA . ASP B 1 101 ? -16.628 -64.739 -154.698 1.00 139.46 82 ASP B CA 1
ATOM 3228 C C . ASP B 1 101 ? -16.544 -64.388 -153.217 1.00 141.32 82 ASP B C 1
ATOM 3229 O O . ASP B 1 101 ? -17.101 -63.381 -152.777 1.00 139.69 82 ASP B O 1
ATOM 3231 N N . ASP B 1 102 ? -15.827 -65.263 -152.458 1.00 137.77 83 ASP B N 1
ATOM 3232 C CA . ASP B 1 102 ? -15.514 -65.249 -151.021 1.00 136.28 83 ASP B CA 1
ATOM 3233 C C . ASP B 1 102 ? -16.787 -65.611 -150.190 1.00 139.62 83 ASP B C 1
ATOM 3234 O O . ASP B 1 102 ? -16.978 -65.096 -149.082 1.00 137.81 83 ASP B O 1
ATOM 3239 N N . LEU B 1 103 ? -17.605 -66.567 -150.714 1.00 137.05 84 LEU B N 1
ATOM 3240 C CA . LEU B 1 103 ? -18.850 -67.051 -150.101 1.00 136.24 84 LEU B CA 1
ATOM 3241 C C . LEU B 1 103 ? -18.995 -68.575 -150.232 1.00 140.10 84 LEU B C 1
ATOM 3242 O O . LEU B 1 103 ? -19.793 -69.191 -149.521 1.00 138.89 84 LEU B O 1
ATOM 3244 N N . THR B 1 114 ? -13.346 -72.724 -144.776 1.00 93.79 95 THR B N 1
ATOM 3245 C CA . THR B 1 114 ? -14.383 -73.552 -144.142 1.00 93.13 95 THR B CA 1
ATOM 3246 C C . THR B 1 114 ? -14.631 -73.045 -142.720 1.00 95.71 95 THR B C 1
ATOM 3247 O O . THR B 1 114 ? -13.684 -72.957 -141.938 1.00 96.46 95 THR B O 1
ATOM 3251 N N . ILE B 1 115 ? -15.897 -72.711 -142.387 1.00 89.43 96 ILE B N 1
ATOM 3252 C CA . ILE B 1 115 ? -16.226 -72.185 -141.060 1.00 87.33 96 ILE B CA 1
ATOM 3253 C C . ILE B 1 115 ? -17.208 -73.132 -140.327 1.00 89.46 96 ILE B C 1
ATOM 3254 O O . ILE B 1 115 ? -17.935 -73.913 -140.947 1.00 89.02 96 ILE B O 1
ATOM 3259 N N . SER B 1 116 ? -17.181 -73.050 -138.985 1.00 84.23 97 SER B N 1
ATOM 3260 C CA . SER B 1 116 ? -18.014 -73.812 -138.060 1.00 82.40 97 SER B CA 1
ATOM 3261 C C . SER B 1 116 ? -18.791 -72.829 -137.184 1.00 81.17 97 SER B C 1
ATOM 3262 O O . SER B 1 116 ? -18.204 -72.082 -136.381 1.00 79.42 97 SER B O 1
ATOM 3265 N N . VAL B 1 117 ? -20.111 -72.766 -137.428 1.00 73.88 98 VAL B N 1
ATOM 3266 C CA . VAL B 1 117 ? -21.021 -71.870 -136.707 1.00 70.42 98 VAL B CA 1
ATOM 3267 C C . VAL B 1 117 ? -21.776 -72.677 -135.662 1.00 68.25 98 VAL B C 1
ATOM 3268 O O . VAL B 1 117 ? -22.374 -73.699 -135.991 1.00 67.53 98 VAL B O 1
ATOM 3272 N N . LEU B 1 118 ? -21.767 -72.194 -134.418 1.00 60.24 99 LEU B N 1
ATOM 3273 C CA . LEU B 1 118 ? -22.498 -72.817 -133.328 1.00 58.87 99 LEU B CA 1
ATOM 3274 C C . LEU B 1 118 ? -23.769 -72.038 -133.070 1.00 61.47 99 LEU B C 1
ATOM 3275 O O . LEU B 1 118 ? -23.731 -70.846 -132.806 1.00 60.08 99 LEU B O 1
ATOM 3280 N N . LEU B 1 119 ? -24.891 -72.711 -133.146 1.00 59.38 100 LEU B N 1
ATOM 3281 C CA . LEU B 1 119 ? -26.181 -72.092 -132.889 1.00 59.42 100 LEU B CA 1
ATOM 3282 C C . LEU B 1 119 ? -26.712 -72.591 -131.549 1.00 64.94 100 LEU B C 1
ATOM 3283 O O . LEU B 1 119 ? -26.873 -73.790 -131.369 1.00 64.99 100 LEU B O 1
ATOM 3288 N N . GLU B 1 120 ? -26.911 -71.670 -130.594 1.00 63.50 101 GLU B N 1
ATOM 3289 C CA . GLU B 1 120 ? -27.415 -71.945 -129.247 1.00 65.58 101 GLU B CA 1
ATOM 3290 C C . GLU B 1 120 ? -28.695 -71.192 -128.975 1.00 72.18 101 GLU B C 1
ATOM 3291 O O . GLU B 1 120 ? -28.703 -69.973 -129.141 1.00 70.60 101 GLU B O 1
ATOM 3297 N N . PRO B 1 121 ? -29.788 -71.858 -128.542 1.00 72.47 102 PRO B N 1
ATOM 3298 C CA . PRO B 1 121 ? -30.995 -71.093 -128.214 1.00 73.25 102 PRO B CA 1
ATOM 3299 C C . PRO B 1 121 ? -30.780 -70.335 -126.912 1.00 79.07 102 PRO B C 1
ATOM 3300 O O . PRO B 1 121 ? -30.326 -70.927 -125.927 1.00 79.61 102 PRO B O 1
ATOM 3304 N N . VAL B 1 122 ? -31.028 -69.011 -126.925 1.00 76.03 103 VAL B N 1
ATOM 3305 C CA . VAL B 1 122 ? -30.887 -68.214 -125.713 1.00 76.55 103 VAL B CA 1
ATOM 3306 C C . VAL B 1 122 ? -32.121 -68.525 -124.860 1.00 83.08 103 VAL B C 1
ATOM 3307 O O . VAL B 1 122 ? -33.146 -67.834 -124.940 1.00 82.77 103 VAL B O 1
ATOM 3311 N N . ASP B 1 123 ? -32.028 -69.641 -124.114 1.00 82.10 104 ASP B N 1
ATOM 3312 C CA . ASP B 1 123 ? -33.070 -70.137 -123.223 1.00 84.86 104 ASP B CA 1
ATOM 3313 C C . ASP B 1 123 ? -33.038 -69.326 -121.924 1.00 91.88 104 ASP B C 1
ATOM 3314 O O . ASP B 1 123 ? -32.139 -68.501 -121.753 1.00 91.46 104 ASP B O 1
ATOM 3319 N N . LEU B 1 124 ? -34.009 -69.547 -121.013 1.00 90.58 105 LEU B N 1
ATOM 3320 C CA . LEU B 1 124 ? -34.108 -68.810 -119.751 1.00 90.89 105 LEU B CA 1
ATOM 3321 C C . LEU B 1 124 ? -32.815 -68.942 -118.945 1.00 92.02 105 LEU B C 1
ATOM 3322 O O . LEU B 1 124 ? -32.406 -67.955 -118.335 1.00 92.13 105 LEU B O 1
ATOM 3327 N N . LYS B 1 125 ? -32.153 -70.128 -118.993 1.00 85.98 106 LYS B N 1
ATOM 3328 C CA . LYS B 1 125 ? -30.894 -70.397 -118.293 1.00 84.88 106 LYS B CA 1
ATOM 3329 C C . LYS B 1 125 ? -29.770 -69.496 -118.838 1.00 84.22 106 LYS B C 1
ATOM 3330 O O . LYS B 1 125 ? -29.207 -68.699 -118.078 1.00 83.65 106 LYS B O 1
ATOM 3332 N N . LEU B 1 126 ? -29.489 -69.585 -120.155 1.00 76.67 107 LEU B N 1
ATOM 3333 C CA . LEU B 1 126 ? -28.432 -68.819 -120.810 1.00 73.82 107 LEU B CA 1
ATOM 3334 C C . LEU B 1 126 ? -28.738 -67.322 -120.773 1.00 79.07 107 LEU B C 1
ATOM 3335 O O . LEU B 1 126 ? -27.808 -66.545 -120.563 1.00 78.59 107 LEU B O 1
ATOM 3340 N N . ARG B 1 127 ? -30.027 -66.921 -120.913 1.00 76.42 108 ARG B N 1
ATOM 3341 C CA . ARG B 1 127 ? -30.465 -65.523 -120.824 1.00 75.89 108 ARG B CA 1
ATOM 3342 C C . ARG B 1 127 ? -30.020 -64.925 -119.490 1.00 82.00 108 ARG B C 1
ATOM 3343 O O . ARG B 1 127 ? -29.433 -63.844 -119.460 1.00 81.06 108 ARG B O 1
ATOM 3347 N N . GLN B 1 128 ? -30.258 -65.673 -118.401 1.00 81.44 109 GLN B N 1
ATOM 3348 C CA . GLN B 1 128 ? -29.910 -65.317 -117.030 1.00 83.14 109 GLN B CA 1
ATOM 3349 C C . GLN B 1 128 ? -28.371 -65.184 -116.873 1.00 85.83 109 GLN B C 1
ATOM 3350 O O . GLN B 1 128 ? -27.899 -64.180 -116.325 1.00 84.50 109 GLN B O 1
ATOM 3356 N N . HIS B 1 129 ? -27.603 -66.171 -117.393 1.00 82.07 110 HIS B N 1
ATOM 3357 C CA . HIS B 1 129 ? -26.139 -66.176 -117.305 1.00 81.15 110 HIS B CA 1
ATOM 3358 C C . HIS B 1 129 ? -25.516 -65.007 -118.072 1.00 83.49 110 HIS B C 1
ATOM 3359 O O . HIS B 1 129 ? -24.612 -64.361 -117.550 1.00 82.84 110 HIS B O 1
ATOM 3366 N N . LEU B 1 130 ? -26.008 -64.725 -119.288 1.00 78.53 111 LEU B N 1
ATOM 3367 C CA . LEU B 1 130 ? -25.499 -63.639 -120.116 1.00 75.87 111 LEU B CA 1
ATOM 3368 C C . LEU B 1 130 ? -25.850 -62.272 -119.498 1.00 82.52 111 LEU B C 1
ATOM 3369 O O . LEU B 1 130 ? -25.057 -61.336 -119.639 1.00 81.15 111 LEU B O 1
ATOM 3374 N N . LYS B 1 131 ? -26.992 -62.168 -118.772 1.00 82.28 112 LYS B N 1
ATOM 3375 C CA . LYS B 1 131 ? -27.373 -60.939 -118.064 1.00 83.16 112 LYS B CA 1
ATOM 3376 C C . LYS B 1 131 ? -26.356 -60.665 -116.958 1.00 90.02 112 LYS B C 1
ATOM 3377 O O . LYS B 1 131 ? -25.975 -59.514 -116.763 1.00 89.76 112 LYS B O 1
ATOM 3379 N N . ARG B 1 132 ? -25.869 -61.740 -116.290 1.00 88.98 113 ARG B N 1
ATOM 3380 C CA . ARG B 1 132 ? -24.858 -61.673 -115.234 1.00 90.08 113 ARG B CA 1
ATOM 3381 C C . ARG B 1 132 ? -23.493 -61.276 -115.836 1.00 94.48 113 ARG B C 1
ATOM 3382 O O . ARG B 1 132 ? -22.772 -60.497 -115.217 1.00 94.43 113 ARG B O 1
ATOM 3390 N N . VAL B 1 133 ? -23.170 -61.766 -117.051 1.00 91.53 114 VAL B N 1
ATOM 3391 C CA . VAL B 1 133 ? -21.928 -61.439 -117.763 1.00 90.90 114 VAL B CA 1
ATOM 3392 C C . VAL B 1 133 ? -21.910 -59.932 -118.044 1.00 98.84 114 VAL B C 1
ATOM 3393 O O . VAL B 1 133 ? -20.937 -59.259 -117.695 1.00 99.65 114 VAL B O 1
ATOM 3397 N N . TYR B 1 134 ? -23.014 -59.404 -118.618 1.00 96.88 115 TYR B N 1
ATOM 3398 C CA . TYR B 1 134 ? -23.207 -57.989 -118.942 1.00 96.18 115 TYR B CA 1
ATOM 3399 C 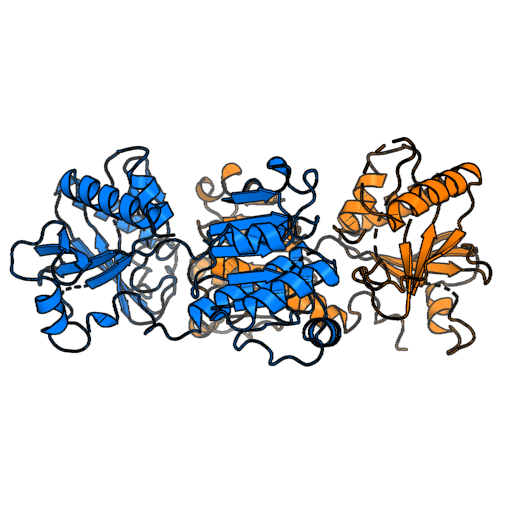C . TYR B 1 134 ? -22.969 -57.114 -117.697 1.00 99.72 115 TYR B C 1
ATOM 3400 O O . TYR B 1 134 ? -22.166 -56.183 -117.764 1.00 98.45 115 TYR B O 1
ATOM 3409 N N . ASP B 1 135 ? -23.594 -57.460 -116.556 1.00 97.00 116 ASP B N 1
ATOM 3410 C CA . ASP B 1 135 ? -23.427 -56.730 -115.300 1.00 97.43 116 ASP B CA 1
ATOM 3411 C C . ASP B 1 135 ? -21.953 -56.679 -114.870 1.00 100.73 116 ASP B C 1
ATOM 3412 O O . ASP B 1 135 ? -21.528 -55.639 -114.367 1.00 99.93 116 ASP B O 1
ATOM 3417 N N . TYR B 1 136 ? -21.168 -57.760 -115.093 1.00 97.22 117 TYR B N 1
ATOM 3418 C CA . TYR B 1 136 ? -19.749 -57.750 -114.727 1.00 96.88 117 TYR B CA 1
ATOM 3419 C C . TYR B 1 136 ? -18.946 -56.865 -115.678 1.00 99.63 117 TYR B C 1
ATOM 3420 O O . TYR B 1 136 ? -17.991 -56.240 -115.230 1.00 99.75 117 TYR B O 1
ATOM 3429 N N . LEU B 1 137 ? -19.337 -56.774 -116.956 1.00 95.18 118 LEU B N 1
ATOM 3430 C CA . LEU B 1 137 ? -18.634 -55.922 -117.922 1.00 93.97 118 LEU B CA 1
ATOM 3431 C C . LEU B 1 137 ? -18.957 -54.439 -117.676 1.00 99.14 118 LEU B C 1
ATOM 3432 O O . LEU B 1 137 ? -18.141 -53.564 -117.983 1.00 96.93 118 LEU B O 1
ATOM 3437 N N . CYS B 1 138 ? -20.159 -54.168 -117.120 1.00 97.74 119 CYS B N 1
ATOM 3438 C CA . CYS B 1 138 ? -20.607 -52.828 -116.738 1.00 97.39 119 CYS B CA 1
ATOM 3439 C C . CYS B 1 138 ? -19.813 -52.376 -115.519 1.00 101.53 119 CYS B C 1
ATOM 3440 O O . CYS B 1 138 ? -19.506 -51.187 -115.371 1.00 100.60 119 CYS B O 1
ATOM 3443 N N . ALA B 1 139 ? -19.452 -53.354 -114.665 1.00 98.48 120 ALA B N 1
ATOM 3444 C CA . ALA B 1 139 ? -18.644 -53.145 -113.478 1.00 98.87 120 ALA B CA 1
ATOM 3445 C C . ALA B 1 139 ? -17.166 -52.956 -113.857 1.00 101.68 120 ALA B C 1
ATOM 3446 O O . ALA B 1 139 ? -16.392 -52.434 -113.048 1.00 102.25 120 ALA B O 1
ATOM 3448 N N . GLY B 1 140 ? -16.800 -53.365 -115.077 1.00 96.13 121 GLY B N 1
ATOM 3449 C CA . GLY B 1 140 ? -15.442 -53.260 -115.603 1.00 94.78 121 GLY B CA 1
ATOM 3450 C C . GLY B 1 140 ? -14.609 -54.524 -115.514 1.00 98.97 121 GLY B C 1
ATOM 3451 O O . GLY B 1 140 ? -13.438 -54.512 -115.911 1.00 98.28 121 GLY B O 1
ATOM 3452 N N . LYS B 1 141 ? -15.207 -55.628 -114.999 1.00 96.06 122 LYS B N 1
ATOM 3453 C CA . LYS B 1 141 ? -14.562 -56.938 -114.849 1.00 95.95 122 LYS B CA 1
ATOM 3454 C C . LYS B 1 141 ? -14.779 -57.804 -116.112 1.00 96.72 122 LYS B C 1
ATOM 3455 O O . LYS B 1 141 ? -15.916 -57.932 -116.576 1.00 95.44 122 LYS B O 1
ATOM 3457 N N . SER B 1 142 ? -13.679 -58.366 -116.676 1.00 91.82 123 SER B N 1
ATOM 3458 C CA . SER B 1 142 ? -13.707 -59.288 -117.824 1.00 90.43 123 SER B CA 1
ATOM 3459 C C . SER B 1 142 ? -14.225 -60.668 -117.380 1.00 93.01 123 SER B C 1
ATOM 3460 O O . SER B 1 142 ? -14.114 -61.012 -116.195 1.00 94.43 123 SER B O 1
ATOM 3463 N N . VAL B 1 143 ? -14.803 -61.451 -118.319 1.00 85.54 124 VAL B N 1
ATOM 3464 C CA . VAL B 1 143 ? -15.367 -62.773 -118.017 1.00 84.63 124 VAL B CA 1
ATOM 3465 C C . VAL B 1 143 ? -14.780 -63.795 -118.996 1.00 83.44 124 VAL B C 1
ATOM 3466 O O . VAL B 1 143 ? -14.847 -63.592 -120.210 1.00 81.51 124 VAL B O 1
ATOM 3470 N N . PHE B 1 144 ? -14.214 -64.893 -118.469 1.00 77.67 125 PHE B N 1
ATOM 3471 C CA . PHE B 1 144 ? -13.649 -65.933 -119.316 1.00 75.79 125 PHE B CA 1
ATOM 3472 C C . PHE B 1 144 ? -14.700 -66.997 -119.567 1.00 75.35 125 PHE B C 1
ATOM 3473 O O . PHE B 1 144 ? -15.137 -67.681 -118.645 1.00 76.12 125 PHE B O 1
ATOM 3481 N N . HIS B 1 145 ? -15.096 -67.143 -120.820 1.00 67.62 126 HIS B N 1
ATOM 3482 C CA . HIS B 1 145 ? -16.115 -68.102 -121.200 1.00 66.66 126 HIS B CA 1
ATOM 3483 C C . HIS B 1 145 ? -15.486 -69.317 -121.844 1.00 71.01 126 HIS B C 1
ATOM 3484 O O . HIS B 1 145 ? -14.540 -69.192 -122.623 1.00 70.10 126 HIS B O 1
ATOM 3491 N N . VAL B 1 146 ? -16.019 -70.501 -121.508 1.00 68.17 127 VAL B N 1
ATOM 3492 C CA . VAL B 1 146 ? -15.554 -71.769 -122.056 1.00 68.45 127 VAL B CA 1
ATOM 3493 C C . VAL B 1 146 ? -16.789 -72.649 -122.368 1.00 73.71 127 VAL B C 1
ATOM 3494 O O . VAL B 1 146 ? -17.725 -72.714 -121.570 1.00 73.95 127 VAL B O 1
ATOM 3498 N N . LYS B 1 147 ? -16.791 -73.267 -123.566 1.00 69.95 128 LYS B N 1
ATOM 3499 C CA . LYS B 1 147 ? -17.806 -74.207 -124.041 1.00 70.02 128 LYS B CA 1
ATOM 3500 C C . LYS B 1 147 ? -17.186 -75.589 -124.175 1.00 77.63 128 LYS B C 1
ATOM 3501 O O . LYS B 1 147 ? -16.124 -75.721 -124.797 1.00 77.53 128 LYS B O 1
ATOM 3507 N N . LYS B 1 148 ? -17.818 -76.608 -123.570 1.00 76.59 129 LYS B N 1
ATOM 3508 C CA . LYS B 1 148 ? -17.389 -78.001 -123.690 1.00 78.44 129 LYS B CA 1
ATOM 3509 C C . LYS B 1 148 ? -18.319 -78.608 -124.703 1.00 83.23 129 LYS B C 1
ATOM 3510 O O . LYS B 1 148 ? -19.525 -78.693 -124.450 1.00 83.84 129 LYS B O 1
ATOM 3512 N N . LEU B 1 149 ? -17.798 -78.912 -125.896 1.00 79.15 130 LEU B N 1
ATOM 3513 C CA . LEU B 1 149 ? -18.635 -79.403 -126.984 1.00 78.43 130 LEU B CA 1
ATOM 3514 C C . LEU B 1 149 ? -18.476 -80.894 -127.208 1.00 89.03 130 LEU B C 1
ATOM 3515 O O . LEU B 1 149 ? -17.385 -81.449 -127.024 1.00 90.05 130 LEU B O 1
ATOM 3520 N N . SER B 1 150 ? -19.572 -81.540 -127.648 1.00 89.16 131 SER B N 1
ATOM 3521 C CA . SER B 1 150 ? -19.543 -82.957 -127.983 1.00 91.96 131 SER B CA 1
ATOM 3522 C C . SER B 1 150 ? -18.966 -83.112 -129.390 1.00 97.76 131 SER B C 1
ATOM 3523 O O . SER B 1 150 ? -18.840 -82.123 -130.125 1.00 95.47 131 SER B O 1
ATOM 3526 N N . THR B 1 151 ? -18.608 -84.346 -129.766 1.00 98.74 132 THR B N 1
ATOM 3527 C CA . THR B 1 151 ? -18.033 -84.674 -131.076 1.00 99.02 132 THR B CA 1
ATOM 3528 C C . THR B 1 151 ? -19.064 -84.356 -132.175 1.00 102.47 132 THR B C 1
ATOM 3529 O O . THR B 1 151 ? -18.673 -83.863 -133.239 1.00 101.53 132 THR B O 1
ATOM 3533 N N . SER B 1 152 ? -20.381 -84.537 -131.875 1.00 98.71 133 SER B N 1
ATOM 3534 C CA . SER B 1 152 ? -21.485 -84.211 -132.788 1.00 96.73 133 SER B CA 1
ATOM 3535 C C . SER B 1 152 ? -21.626 -82.686 -132.980 1.00 99.25 133 SER B C 1
ATOM 3536 O O . SER B 1 152 ? -22.166 -82.250 -133.998 1.00 99.05 133 SER B O 1
ATOM 3539 N N . GLY B 1 153 ? -21.148 -81.904 -132.009 1.00 93.97 134 GLY B N 1
ATOM 3540 C CA . GLY B 1 153 ? -21.215 -80.448 -132.051 1.00 91.20 134 GLY B CA 1
ATOM 3541 C C . GLY B 1 153 ? -22.218 -79.814 -131.106 1.00 92.85 134 GLY B C 1
ATOM 3542 O O . GLY B 1 153 ? -22.485 -78.617 -131.215 1.00 90.26 134 GLY B O 1
ATOM 3543 N N . ALA B 1 154 ? -22.737 -80.595 -130.137 1.00 90.16 135 ALA B N 1
ATOM 3544 C CA . ALA B 1 154 ? -23.683 -80.106 -129.124 1.00 89.37 135 ALA B CA 1
ATOM 3545 C C . ALA B 1 154 ? -22.925 -79.535 -127.923 1.00 90.74 135 ALA B C 1
ATOM 3546 O O . ALA B 1 154 ? -21.801 -79.959 -127.656 1.00 91.18 135 ALA B O 1
ATOM 3548 N N . VAL B 1 155 ? -23.530 -78.578 -127.202 1.00 84.36 136 VAL B N 1
ATOM 3549 C CA . VAL B 1 155 ? -22.871 -77.960 -126.048 1.00 83.33 136 VAL B CA 1
ATOM 3550 C C . VAL B 1 155 ? -23.165 -78.807 -124.793 1.00 85.63 136 VAL B C 1
ATOM 3551 O O . VAL B 1 155 ? -24.267 -78.749 -124.240 1.00 85.25 136 VAL B O 1
ATOM 3555 N N . LEU B 1 156 ? -22.166 -79.580 -124.356 1.00 81.63 137 LEU B N 1
ATOM 3556 C CA . LEU B 1 156 ? -22.266 -80.431 -123.166 1.00 83.53 137 LEU B CA 1
ATOM 3557 C C . LEU B 1 156 ? -22.286 -79.598 -121.882 1.00 86.82 137 LEU B C 1
ATOM 3558 O O . LEU B 1 156 ? -23.158 -79.785 -121.034 1.00 87.55 137 LEU B O 1
ATOM 3563 N N . GLU B 1 157 ? -21.304 -78.697 -121.742 1.00 81.62 138 GLU B N 1
ATOM 3564 C CA . GLU B 1 157 ? -21.149 -77.783 -120.615 1.00 81.44 138 GLU B CA 1
ATOM 3565 C C . GLU B 1 157 ? -20.660 -76.424 -121.045 1.00 83.99 138 GLU B C 1
ATOM 3566 O O . GLU B 1 157 ? -20.031 -76.295 -122.098 1.00 82.25 138 GLU B O 1
ATOM 3572 N N . TYR B 1 158 ? -20.887 -75.417 -120.197 1.00 79.98 139 TYR B N 1
ATOM 3573 C CA . TYR B 1 158 ? -20.395 -74.079 -120.441 1.00 77.74 139 TYR B CA 1
ATOM 3574 C C . TYR B 1 158 ? -20.298 -73.351 -119.113 1.00 84.42 139 TYR B C 1
ATOM 3575 O O . TYR B 1 158 ? -21.109 -73.586 -118.216 1.00 86.00 139 TYR B O 1
ATOM 3584 N N . ALA B 1 159 ? -19.275 -72.492 -118.983 1.00 80.56 140 ALA B N 1
ATOM 3585 C CA . ALA B 1 159 ? -19.002 -71.724 -117.773 1.00 80.76 140 ALA B CA 1
ATOM 3586 C C . ALA B 1 159 ? -18.498 -70.332 -118.095 1.00 84.38 140 ALA B C 1
ATOM 3587 O O . ALA B 1 159 ? -17.948 -70.080 -119.172 1.00 82.39 140 ALA B O 1
ATOM 3589 N N . PHE B 1 160 ? -18.684 -69.430 -117.129 1.00 82.32 141 PHE B N 1
ATOM 3590 C CA . PHE B 1 160 ? -18.249 -68.042 -117.149 1.00 80.60 141 PHE B CA 1
ATOM 3591 C C . PHE B 1 160 ? -17.375 -67.841 -115.932 1.00 86.62 141 PHE B C 1
ATOM 3592 O O . PHE B 1 160 ? -17.881 -67.825 -114.811 1.00 88.12 141 PHE B O 1
ATOM 3600 N N . ILE B 1 161 ? -16.055 -67.786 -116.145 1.00 83.59 142 ILE B N 1
ATOM 3601 C CA . ILE B 1 161 ? -15.018 -67.694 -115.104 1.00 84.71 142 ILE B CA 1
ATOM 3602 C C . ILE B 1 161 ? -14.619 -66.222 -114.826 1.00 91.49 142 ILE B C 1
ATOM 3603 O O . ILE B 1 161 ? -14.394 -65.441 -115.755 1.00 88.60 142 ILE B O 1
ATOM 3608 N N . LEU B 1 162 ? -14.495 -65.879 -113.529 1.00 93.33 143 LEU B N 1
ATOM 3609 C CA . LEU B 1 162 ? -14.050 -64.561 -113.048 1.00 93.75 143 LEU B CA 1
ATOM 3610 C C . LEU B 1 162 ? -12.688 -64.677 -112.346 1.00 101.93 143 LEU B C 1
ATOM 3611 O O . LEU B 1 162 ? -11.805 -63.840 -112.578 1.00 100.93 143 LEU B O 1
ATOM 3616 N N . ASP B 1 163 ? -12.547 -65.709 -111.468 1.00 102.45 144 ASP B N 1
ATOM 3617 C CA . ASP B 1 163 ? -11.372 -66.020 -110.639 1.00 105.10 144 ASP B CA 1
ATOM 3618 C C . ASP B 1 163 ? -11.005 -67.514 -110.701 1.00 113.04 144 ASP B C 1
ATOM 3619 O O . ASP B 1 163 ? -11.691 -68.290 -111.371 1.00 112.50 144 ASP B O 1
ATOM 3624 N N . GLU B 1 164 ? -9.943 -67.916 -109.970 1.00 112.82 145 GLU B N 1
ATOM 3625 C CA . GLU B 1 164 ? -9.457 -69.296 -109.903 1.00 115.98 145 GLU B CA 1
ATOM 3626 C C . GLU B 1 164 ? -10.483 -70.246 -109.241 1.00 124.54 145 GLU B C 1
ATOM 3627 O O . GLU B 1 164 ? -10.338 -71.470 -109.344 1.00 126.57 145 GLU B O 1
ATOM 3629 N N . SER B 1 165 ? -11.514 -69.681 -108.577 1.00 121.57 146 SER B N 1
ATOM 3630 C CA . SER B 1 165 ? -12.583 -70.415 -107.882 1.00 123.24 146 SER B CA 1
ATOM 3631 C C . SER B 1 165 ? -13.999 -69.915 -108.257 1.00 124.30 146 SER B C 1
ATOM 3632 O O . SER B 1 165 ? -14.956 -70.698 -108.224 1.00 125.72 146 SER B O 1
ATOM 3634 N N . VAL B 1 166 ? -14.120 -68.617 -108.593 1.00 115.92 147 VAL B N 1
ATOM 3635 C CA . VAL B 1 166 ? -15.389 -67.957 -108.893 1.00 113.19 147 VAL B CA 1
ATOM 3636 C C . VAL B 1 166 ? -15.773 -68.133 -110.381 1.00 111.64 147 VAL B C 1
ATOM 3637 O O . VAL B 1 166 ? -15.156 -67.534 -111.271 1.00 108.50 147 VAL B O 1
ATOM 3641 N N . TYR B 1 167 ? -16.844 -68.911 -110.620 1.00 106.77 148 TYR B N 1
ATOM 3642 C CA . TYR B 1 167 ? -17.385 -69.168 -111.953 1.00 104.01 148 TYR B CA 1
ATOM 3643 C C . TYR B 1 167 ? -18.903 -69.419 -111.875 1.00 105.19 148 TYR B C 1
ATOM 3644 O O . TYR B 1 167 ? -19.398 -69.775 -110.803 1.00 107.28 148 TYR B O 1
ATOM 3653 N N . PHE B 1 168 ? -19.625 -69.303 -113.009 1.00 96.41 149 PHE B N 1
ATOM 3654 C CA . PHE B 1 168 ? -21.067 -69.568 -113.066 1.00 94.76 149 PHE B CA 1
ATOM 3655 C C . PHE B 1 168 ? -21.439 -70.083 -114.453 1.00 95.27 149 PHE B C 1
ATOM 3656 O O . PHE B 1 168 ? -20.704 -69.861 -115.414 1.00 93.66 149 PHE B O 1
ATOM 3664 N N . GLY B 1 169 ? -22.574 -70.760 -114.545 1.00 90.41 150 GLY B N 1
ATOM 3665 C CA . GLY B 1 169 ? -23.050 -71.299 -115.811 1.00 87.87 150 GLY B CA 1
ATOM 3666 C C . GLY B 1 169 ? -23.621 -72.689 -115.691 1.00 90.33 150 GLY B C 1
ATOM 3667 O O . GLY B 1 169 ? -24.108 -73.072 -114.623 1.00 92.65 150 GLY B O 1
ATOM 3668 N N . GLU B 1 170 ? -23.579 -73.447 -116.793 1.00 83.12 151 GLU B N 1
ATOM 3669 C CA . GLU B 1 170 ? -24.090 -74.814 -116.805 1.00 83.06 151 GLU B CA 1
ATOM 3670 C C . GLU B 1 170 ? -22.891 -75.769 -116.866 1.00 86.36 151 GLU B C 1
ATOM 3671 O O . GLU B 1 170 ? -22.695 -76.498 -117.837 1.00 84.19 151 GLU B O 1
ATOM 3677 N N . TRP B 1 171 ? -22.071 -75.720 -115.807 1.00 85.07 152 TRP B N 1
ATOM 3678 C CA . TRP B 1 171 ? -20.859 -76.510 -115.668 1.00 86.82 152 TRP B CA 1
ATOM 3679 C C . TRP B 1 171 ? -21.015 -77.469 -114.503 1.00 97.16 152 TRP B C 1
ATOM 3680 O O . TRP B 1 171 ? -21.075 -77.057 -113.335 1.00 98.91 152 TRP B O 1
ATOM 3691 N N . HIS B 1 172 ? -21.089 -78.750 -114.820 1.00 95.96 153 HIS B N 1
ATOM 3692 C CA . HIS B 1 172 ? -21.256 -79.759 -113.796 1.00 99.36 153 HIS B CA 1
ATOM 3693 C C . HIS B 1 172 ? -19.928 -80.448 -113.435 1.00 106.48 153 HIS B C 1
ATOM 3694 O O . HIS B 1 172 ? -19.848 -80.999 -112.328 1.00 110.55 153 HIS B O 1
ATOM 3701 N N . SER B 1 173 ? -18.872 -80.373 -114.332 1.00 100.56 154 SER B N 1
ATOM 3702 C CA . SER B 1 173 ? -17.610 -81.129 -114.172 1.00 102.00 154 SER B CA 1
ATOM 3703 C C . SER B 1 173 ? -16.369 -80.274 -113.735 1.00 106.08 154 SER B C 1
ATOM 3704 O O . SER B 1 173 ? -15.731 -79.599 -114.539 1.00 103.32 154 SER B O 1
ATOM 3707 N N . GLY B 1 174 ? -15.992 -80.463 -112.471 1.00 105.87 155 GLY B N 1
ATOM 3708 C CA . GLY B 1 174 ? -14.863 -79.855 -111.781 1.00 106.70 155 GLY B CA 1
ATOM 3709 C C . GLY B 1 174 ? -14.725 -78.366 -111.933 1.00 108.61 155 GLY B C 1
ATOM 3710 O O . GLY B 1 174 ? -15.676 -77.665 -112.282 1.00 106.00 155 GLY B O 1
ATOM 3711 N N . HIS B 1 175 ? -13.522 -77.892 -111.631 1.00 106.46 156 HIS B N 1
ATOM 3712 C CA . HIS B 1 175 ? -13.094 -76.506 -111.769 1.00 104.43 156 HIS B CA 1
ATOM 3713 C C . HIS B 1 175 ? -12.891 -76.240 -113.246 1.00 103.70 156 HIS B C 1
ATOM 3714 O O . HIS B 1 175 ? -12.116 -76.977 -113.875 1.00 103.86 156 HIS B O 1
ATOM 3721 N N . PRO B 1 176 ? -13.611 -75.256 -113.845 1.00 95.88 157 PRO B N 1
ATOM 3722 C CA . PRO B 1 176 ? -13.468 -75.022 -115.293 1.00 92.71 157 PRO B CA 1
ATOM 3723 C C . PRO B 1 176 ? -12.039 -74.669 -115.669 1.00 96.22 157 PRO B C 1
ATOM 3724 O O . PRO B 1 176 ? -11.552 -75.148 -116.690 1.00 94.29 157 PRO B O 1
ATOM 3728 N N . VAL B 1 177 ? -11.353 -73.920 -114.789 1.00 95.34 158 VAL B N 1
ATOM 3729 C CA . VAL B 1 177 ? -9.974 -73.460 -114.949 1.00 96.30 158 VAL B CA 1
ATOM 3730 C C . VAL B 1 177 ? -9.022 -74.668 -115.016 1.00 102.35 158 VAL B C 1
ATOM 3731 O O . VAL B 1 177 ? -8.171 -74.721 -115.907 1.00 101.40 158 VAL B O 1
ATOM 3735 N N . GLU B 1 178 ? -9.177 -75.636 -114.091 1.00 101.66 159 GLU B N 1
ATOM 3736 C CA . GLU B 1 178 ? -8.324 -76.822 -114.047 1.00 104.41 159 GLU B CA 1
ATOM 3737 C C . GLU B 1 178 ? -8.630 -77.733 -115.266 1.00 108.15 159 GLU B C 1
ATOM 3738 O O . GLU B 1 178 ? -7.712 -78.383 -115.771 1.00 108.89 159 GLU B O 1
ATOM 3744 N N . TRP B 1 179 ? -9.887 -77.738 -115.759 1.00 103.03 160 TRP B N 1
ATOM 3745 C CA . TRP B 1 179 ? -10.262 -78.530 -116.930 1.00 102.48 160 TRP B CA 1
ATOM 3746 C C . TRP B 1 179 ? -9.576 -77.988 -118.190 1.00 107.77 160 TRP B C 1
ATOM 3747 O O . TRP B 1 179 ? -9.154 -78.779 -119.037 1.00 107.86 160 TRP B O 1
ATOM 3758 N N . ILE B 1 180 ? -9.461 -76.646 -118.300 1.00 104.69 161 ILE B N 1
ATOM 3759 C CA . ILE B 1 180 ? -8.848 -75.967 -119.445 1.00 103.86 161 ILE B CA 1
ATOM 3760 C C . ILE B 1 180 ? -7.333 -76.244 -119.447 1.00 112.97 161 ILE B C 1
ATOM 3761 O O . ILE B 1 180 ? -6.827 -76.705 -120.473 1.00 112.76 161 ILE B O 1
ATOM 3766 N N . ARG B 1 181 ? -6.619 -75.984 -118.318 1.00 113.12 162 ARG B N 1
ATOM 3767 C CA . ARG B 1 181 ? -5.163 -76.172 -118.250 1.00 115.92 162 ARG B CA 1
ATOM 3768 C C . ARG B 1 181 ? -4.777 -77.632 -118.555 1.00 125.98 162 ARG B C 1
ATOM 3769 O O . ARG B 1 181 ? -3.796 -77.856 -119.267 1.00 126.19 162 ARG B O 1
ATOM 3771 N N . LYS B 1 182 ? -5.587 -78.606 -118.093 1.00 126.53 163 LYS B N 1
ATOM 3772 C CA . LYS B 1 182 ? -5.346 -80.037 -118.299 1.00 129.69 163 LYS B CA 1
ATOM 3773 C C . LYS B 1 182 ? -5.968 -80.554 -119.631 1.00 135.57 163 LYS B C 1
ATOM 3774 O O . LYS B 1 182 ? -6.266 -81.747 -119.715 1.00 136.62 163 LYS B O 1
ATOM 3778 N N . ILE B 1 183 ? -6.143 -79.691 -120.671 1.00 132.16 164 ILE B N 1
ATOM 3779 C CA . ILE B 1 183 ? -6.668 -80.199 -121.950 1.00 132.26 164 ILE B CA 1
ATOM 3780 C C . ILE B 1 183 ? -5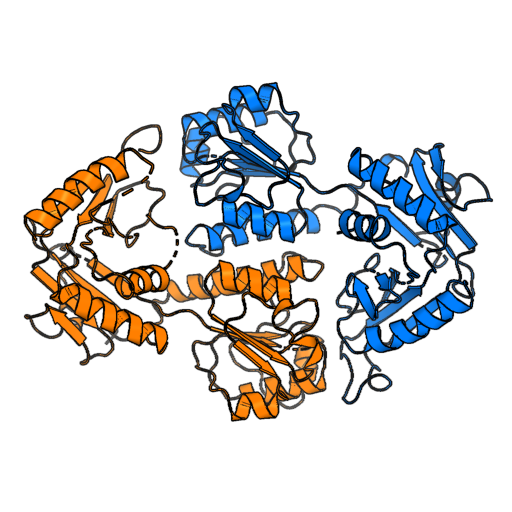.515 -80.864 -122.690 1.00 142.04 164 ILE B C 1
ATOM 3781 O O . ILE B 1 183 ? -4.396 -80.336 -122.696 1.00 142.00 164 ILE B O 1
ATOM 3786 N N . ASP B 1 184 ? -5.801 -82.029 -123.306 1.00 142.83 165 ASP B N 1
ATOM 3787 C CA . ASP B 1 184 ? -4.852 -82.813 -124.095 1.00 145.62 165 ASP B CA 1
ATOM 3788 C C . ASP B 1 184 ? -4.460 -82.028 -125.368 1.00 150.44 165 ASP B C 1
ATOM 3789 O O . ASP B 1 184 ? -5.299 -81.324 -125.943 1.00 148.01 165 ASP B O 1
ATOM 3794 N N . GLU B 1 185 ? -3.170 -82.127 -125.769 1.00 149.54 166 GLU B N 1
ATOM 3795 C CA . GLU B 1 185 ? -2.546 -81.426 -126.900 1.00 148.27 166 GLU B CA 1
ATOM 3796 C C . GLU B 1 185 ? -3.330 -81.600 -128.217 1.00 150.53 166 GLU B C 1
ATOM 3797 O O . GLU B 1 185 ? -3.643 -80.597 -128.870 1.00 147.39 166 GLU B O 1
ATOM 3799 N N . ASN B 1 186 ? -3.655 -82.861 -128.586 1.00 148.55 167 ASN B N 1
ATOM 3800 C CA . ASN B 1 186 ? -4.363 -83.196 -129.825 1.00 146.97 167 ASN B CA 1
ATOM 3801 C C . ASN B 1 186 ? -5.734 -83.871 -129.574 1.00 149.62 167 ASN B C 1
ATOM 3802 O O . ASN B 1 186 ? -6.658 -83.651 -130.363 1.00 147.09 167 ASN B O 1
ATOM 3804 N N . GLU B 1 187 ? -5.864 -84.690 -128.496 1.00 147.07 168 GLU B N 1
ATOM 3805 C CA . GLU B 1 187 ? -7.091 -85.438 -128.177 1.00 146.05 168 GLU B CA 1
ATOM 3806 C C . GLU B 1 187 ? -8.188 -84.563 -127.502 1.00 145.74 168 GLU B C 1
ATOM 3807 O O . GLU B 1 187 ? -9.283 -85.082 -127.263 1.00 145.20 168 GLU B O 1
ATOM 3809 N N . GLU B 1 188 ? -7.931 -83.250 -127.242 1.00 138.72 169 GLU B N 1
ATOM 3810 C CA . GLU B 1 188 ? -8.936 -82.381 -126.615 1.00 135.45 169 GLU B CA 1
ATOM 3811 C C . GLU B 1 188 ? -9.153 -81.027 -127.384 1.00 133.07 169 GLU B C 1
ATOM 3812 O O . GLU B 1 188 ? -9.088 -79.959 -126.758 1.00 131.08 169 GLU B O 1
ATOM 3814 N N . PRO B 1 189 ? -9.527 -81.037 -128.695 1.00 126.12 170 PRO B N 1
ATOM 3815 C CA . PRO B 1 189 ? -9.801 -79.763 -129.386 1.00 122.02 170 PRO B CA 1
ATOM 3816 C C . PRO B 1 189 ? -11.313 -79.411 -129.401 1.00 119.19 170 PRO B C 1
ATOM 3817 O O . PRO B 1 189 ? -11.693 -78.402 -130.001 1.00 117.11 170 PRO B O 1
ATOM 3821 N N . LEU B 1 190 ? -12.168 -80.237 -128.719 1.00 112.06 171 LEU B N 1
ATOM 3822 C CA . LEU B 1 190 ? -13.630 -80.087 -128.524 1.00 108.18 171 LEU B CA 1
ATOM 3823 C C . LEU B 1 190 ? -13.930 -79.008 -127.429 1.00 104.47 171 LEU B C 1
ATOM 3824 O O . LEU B 1 190 ? -14.879 -79.117 -126.635 1.00 103.67 171 LEU B O 1
ATOM 3834 N N . PHE B 1 192 ? -14.000 -74.590 -126.833 1.00 84.24 173 PHE B N 1
ATOM 3835 C CA . PHE B 1 192 ? -14.088 -73.225 -127.338 1.00 81.13 173 PHE B CA 1
ATOM 3836 C C . PHE B 1 192 ? -13.993 -72.254 -126.169 1.00 84.45 173 PHE B C 1
ATOM 3837 O O . PHE B 1 192 ? -14.714 -72.408 -125.182 1.00 84.47 173 PHE B O 1
ATOM 3845 N N . THR B 1 193 ? -13.114 -71.254 -126.289 1.00 80.12 174 THR B N 1
ATOM 3846 C CA . THR B 1 193 ? -12.929 -70.227 -125.272 1.00 79.82 174 THR B CA 1
ATOM 3847 C C . THR B 1 193 ? -13.061 -68.853 -125.913 1.00 83.08 174 THR B C 1
ATOM 3848 O O . THR B 1 193 ? -12.736 -68.666 -127.087 1.00 81.90 174 THR B O 1
ATOM 3852 N N . HIS B 1 194 ? -13.551 -67.899 -125.126 1.00 79.80 175 HIS B N 1
ATOM 3853 C CA . HIS B 1 194 ? -13.765 -66.521 -125.524 1.00 78.22 175 HIS B CA 1
ATOM 3854 C C . HIS B 1 194 ? -13.769 -65.638 -124.305 1.00 83.11 175 HIS B C 1
ATOM 3855 O O . HIS B 1 194 ? -14.410 -65.966 -123.307 1.00 83.51 175 HIS B O 1
ATOM 3862 N N . ILE B 1 195 ? -13.082 -64.500 -124.389 1.00 80.11 176 ILE B N 1
ATOM 3863 C CA . ILE B 1 195 ? -13.040 -63.567 -123.276 1.00 80.20 176 ILE B CA 1
ATOM 3864 C C . ILE B 1 195 ? -13.984 -62.410 -123.576 1.00 83.45 176 ILE B C 1
ATOM 3865 O O . ILE B 1 195 ? -13.831 -61.729 -124.594 1.00 81.93 176 ILE B O 1
ATOM 3870 N N . TYR B 1 196 ? -14.997 -62.233 -122.710 1.00 80.93 177 TYR B N 1
ATOM 3871 C CA . TYR B 1 196 ? -15.930 -61.114 -122.723 1.00 79.55 177 TYR B CA 1
ATOM 3872 C C . TYR B 1 196 ? -15.234 -59.991 -121.980 1.00 85.72 177 TYR B C 1
ATOM 3873 O O . TYR B 1 196 ? -15.096 -60.062 -120.754 1.00 86.38 177 TYR B O 1
ATOM 3882 N N . SER B 1 197 ? -14.738 -58.992 -122.749 1.00 82.83 178 SER B N 1
ATOM 3883 C CA A SER B 1 197 ? -13.991 -57.829 -122.270 0.50 81.97 178 SER B CA 1
ATOM 3884 C CA B SER B 1 197 ? -13.991 -57.832 -122.275 0.50 81.87 178 SER B CA 1
ATOM 3885 C C . SER B 1 197 ? -14.938 -56.648 -122.060 1.00 83.62 178 SER B C 1
ATOM 3886 O O . SER B 1 197 ? -15.791 -56.395 -122.922 1.00 82.04 178 SER B O 1
ATOM 3891 N N . PRO B 1 198 ? -14.821 -55.925 -120.904 1.00 78.82 179 PRO B N 1
ATOM 3892 C CA . PRO B 1 198 ? -15.719 -54.782 -120.650 1.00 76.73 179 PRO B CA 1
ATOM 3893 C C . PRO B 1 198 ? -15.394 -53.567 -121.506 1.00 75.26 179 PRO B C 1
ATOM 3894 O O . PRO B 1 198 ? -14.336 -53.516 -122.152 1.00 74.35 179 PRO B O 1
ATOM 3898 N N . LYS B 1 199 ? -16.291 -52.571 -121.481 1.00 68.34 180 LYS B N 1
ATOM 3899 C CA . LYS B 1 199 ? -16.075 -51.327 -122.212 1.00 65.38 180 LYS B CA 1
ATOM 3900 C C . LYS B 1 199 ? -14.773 -50.687 -121.679 1.00 67.25 180 LYS B C 1
ATOM 3901 O O . LYS B 1 199 ? -14.617 -50.557 -120.454 1.00 67.37 180 LYS B O 1
ATOM 3907 N N . GLU B 1 200 ? -13.786 -50.444 -122.573 1.00 61.12 181 GLU B N 1
ATOM 3908 C CA . GLU B 1 200 ? -12.525 -49.821 -122.155 1.00 59.79 181 GLU B CA 1
ATOM 3909 C C . GLU B 1 200 ? -12.813 -48.360 -121.825 1.00 59.94 181 GLU B C 1
ATOM 3910 O O . GLU B 1 200 ? -13.617 -47.734 -122.520 1.00 57.37 181 GLU B O 1
ATOM 3916 N N . ARG B 1 201 ? -12.258 -47.853 -120.712 1.00 54.18 182 ARG B N 1
ATOM 3917 C CA . ARG B 1 201 ? -12.527 -46.486 -120.304 1.00 51.07 182 ARG B CA 1
ATOM 3918 C C . ARG B 1 201 ? -11.420 -45.564 -120.748 1.00 49.21 182 ARG B C 1
ATOM 3919 O O . ARG B 1 201 ? -10.240 -45.916 -120.668 1.00 48.32 182 ARG B O 1
ATOM 3927 N N . LEU B 1 202 ? -11.816 -44.391 -121.262 1.00 41.66 183 LEU B N 1
ATOM 3928 C CA . LEU B 1 202 ? -10.915 -43.325 -121.679 1.00 38.35 183 LEU B CA 1
ATOM 3929 C C . LEU B 1 202 ? -11.293 -42.063 -120.911 1.00 43.34 183 LEU B C 1
ATOM 3930 O O . LEU B 1 202 ? -12.364 -41.484 -121.128 1.00 42.38 183 LEU B O 1
ATOM 3935 N N . ILE B 1 203 ? -10.435 -41.688 -119.960 1.00 41.02 184 ILE B N 1
ATOM 3936 C CA . ILE B 1 203 ? -10.623 -40.535 -119.081 1.00 40.66 184 ILE B CA 1
ATOM 3937 C C . ILE B 1 203 ? -9.817 -39.371 -119.647 1.00 43.27 184 ILE B C 1
ATOM 3938 O O . ILE B 1 203 ? -8.584 -39.403 -119.641 1.00 42.15 184 ILE B O 1
ATOM 3943 N N . ILE B 1 204 ? -10.542 -38.367 -120.182 1.00 39.23 185 ILE B N 1
ATOM 3944 C CA . ILE B 1 204 ? -9.967 -37.207 -120.859 1.00 37.62 185 ILE B CA 1
ATOM 3945 C C . ILE B 1 204 ? -10.020 -35.978 -119.949 1.00 44.20 185 ILE B C 1
ATOM 3946 O O . ILE B 1 204 ? -11.102 -35.543 -119.531 1.00 43.62 185 ILE B O 1
ATOM 3951 N N . PHE B 1 205 ? -8.824 -35.424 -119.659 1.00 40.95 186 PHE B N 1
ATOM 3952 C CA . PHE B 1 205 ? -8.632 -34.195 -118.915 1.00 39.61 186 PHE B CA 1
ATOM 3953 C C . PHE B 1 205 ? -8.483 -33.055 -119.915 1.00 42.76 186 PHE B C 1
ATOM 3954 O O . PHE B 1 205 ? -7.478 -32.978 -120.638 1.00 42.98 186 PHE B O 1
ATOM 3962 N N . GLY B 1 206 ? -9.526 -32.238 -120.008 1.00 37.89 187 GLY B N 1
ATOM 3963 C CA . GLY B 1 206 ? -9.583 -31.100 -120.918 1.00 36.52 187 GLY B CA 1
ATOM 3964 C C . GLY B 1 206 ? -10.827 -31.127 -121.761 1.00 40.73 187 GLY B C 1
ATOM 3965 O O . GLY B 1 206 ? -11.247 -32.201 -122.205 1.00 40.96 187 GLY B O 1
ATOM 3966 N N . ALA B 1 207 ? -11.461 -29.957 -121.942 1.00 37.66 188 ALA B N 1
ATOM 3967 C CA . ALA B 1 207 ? -12.675 -29.832 -122.760 1.00 37.36 188 ALA B CA 1
ATOM 3968 C C . ALA B 1 207 ? -12.532 -28.663 -123.786 1.00 42.73 188 ALA B C 1
ATOM 3969 O O . ALA B 1 207 ? -13.521 -28.027 -124.153 1.00 45.74 188 ALA B O 1
ATOM 3971 N N . GLY B 1 208 ? -11.314 -28.458 -124.287 1.00 37.01 189 GLY B N 1
ATOM 3972 C CA . GLY B 1 208 ? -11.011 -27.480 -125.322 1.00 35.95 189 GLY B CA 1
ATOM 3973 C C . GLY B 1 208 ? -11.599 -27.886 -126.657 1.00 41.75 189 GLY B C 1
ATOM 3974 O O . GLY B 1 208 ? -12.044 -29.024 -126.815 1.00 41.73 189 GLY B O 1
ATOM 3975 N N . PRO B 1 209 ? -11.607 -26.991 -127.667 1.00 40.65 190 PRO B N 1
ATOM 3976 C CA . PRO B 1 209 ? -12.244 -27.337 -128.962 1.00 40.97 190 PRO B CA 1
ATOM 3977 C C . PRO B 1 209 ? -11.532 -28.456 -129.761 1.00 44.83 190 PRO B C 1
ATOM 3978 O O . PRO B 1 209 ? -12.062 -28.895 -130.790 1.00 45.86 190 PRO B O 1
ATOM 3982 N N . ASP B 1 210 ? -10.402 -28.965 -129.263 1.00 40.98 191 ASP B N 1
ATOM 3983 C CA . ASP B 1 210 ? -9.676 -30.069 -129.900 1.00 41.09 191 ASP B CA 1
ATOM 3984 C C . ASP B 1 210 ? -10.134 -31.471 -129.366 1.00 44.91 191 ASP B C 1
ATOM 3985 O O . ASP B 1 210 ? -9.818 -32.507 -129.973 1.00 44.37 191 ASP B O 1
ATOM 3990 N N . VAL B 1 211 ? -10.892 -31.484 -128.243 1.00 40.49 192 VAL B N 1
ATOM 3991 C CA . VAL B 1 211 ? -11.339 -32.691 -127.531 1.00 38.38 192 VAL B CA 1
ATOM 3992 C C . VAL B 1 211 ? -12.626 -33.296 -128.189 1.00 41.51 192 VAL B C 1
ATOM 3993 O O . VAL B 1 211 ? -12.684 -34.533 -128.260 1.00 41.44 192 VAL B O 1
ATOM 3997 N N . PRO B 1 212 ? -13.624 -32.524 -128.708 1.00 36.47 193 PRO B N 1
ATOM 3998 C CA . PRO B 1 212 ? -14.819 -33.173 -129.290 1.00 36.61 193 PRO B CA 1
ATOM 3999 C C . PRO B 1 212 ? -14.490 -34.225 -130.391 1.00 44.43 193 PRO B C 1
ATOM 4000 O O . PRO B 1 212 ? -15.121 -35.295 -130.298 1.00 45.33 193 PRO B O 1
ATOM 4004 N N . PRO B 1 213 ? -13.531 -34.047 -131.381 1.00 40.19 194 PRO B N 1
ATOM 4005 C CA . PRO B 1 213 ? -13.280 -35.139 -132.355 1.00 39.22 194 PRO B CA 1
ATOM 4006 C C . PRO B 1 213 ? -12.741 -36.411 -131.696 1.00 46.17 194 PRO B C 1
ATOM 4007 O O . PRO B 1 213 ? -13.136 -37.505 -132.097 1.00 48.78 194 PRO B O 1
ATOM 4011 N N . LEU B 1 214 ? -11.889 -36.277 -130.671 1.00 40.99 195 LEU B N 1
ATOM 4012 C CA . LEU B 1 214 ? -11.333 -37.408 -129.943 1.00 40.38 195 LEU B CA 1
ATOM 4013 C C . LEU B 1 214 ? -12.427 -38.200 -129.234 1.00 46.63 195 LEU B C 1
ATOM 4014 O O . LEU B 1 214 ? -12.377 -39.434 -129.245 1.00 47.34 195 LEU B O 1
ATOM 4019 N N . VAL B 1 215 ? -13.412 -37.500 -128.619 1.00 43.20 196 VAL B N 1
ATOM 4020 C CA . VAL B 1 215 ? -14.539 -38.143 -127.931 1.00 42.59 196 VAL B CA 1
ATOM 4021 C C . VAL B 1 215 ? -15.337 -38.946 -128.979 1.00 47.78 196 VAL B C 1
ATOM 4022 O O . VAL B 1 215 ? -15.643 -40.103 -128.725 1.00 49.68 196 VAL B O 1
ATOM 4026 N N . THR B 1 216 ? -15.600 -38.368 -130.165 1.00 43.20 197 THR B N 1
ATOM 4027 C CA . THR B 1 216 ? -16.352 -39.019 -131.238 1.00 43.47 197 THR B CA 1
ATOM 4028 C C . THR B 1 216 ? -15.620 -40.270 -131.752 1.00 48.28 197 THR B C 1
ATOM 4029 O O . THR B 1 216 ? -16.223 -41.333 -131.829 1.00 49.48 197 THR B O 1
ATOM 4033 N N . PHE B 1 217 ? -14.345 -40.149 -132.102 1.00 43.90 198 PHE B N 1
ATOM 4034 C CA . PHE B 1 217 ? -13.584 -41.266 -132.626 1.00 43.05 198 PHE B CA 1
ATOM 4035 C C . PHE B 1 217 ? -13.460 -42.359 -131.577 1.00 48.23 198 PHE B C 1
ATOM 4036 O O . PHE B 1 217 ? -13.709 -43.513 -131.902 1.00 50.68 198 PHE B O 1
ATOM 4044 N N . ALA B 1 218 ? -13.166 -42.012 -130.323 1.00 44.21 199 ALA B N 1
ATOM 4045 C CA . ALA B 1 218 ? -13.026 -43.003 -129.261 1.00 43.54 199 ALA B CA 1
ATOM 4046 C C . ALA B 1 218 ? -14.345 -43.682 -128.954 1.00 48.29 199 ALA B C 1
ATOM 4047 O O . ALA B 1 218 ? -14.348 -44.880 -128.710 1.00 48.65 199 ALA B O 1
ATOM 4049 N N . SER B 1 219 ? -15.457 -42.931 -128.968 1.00 46.30 200 SER B N 1
ATOM 4050 C CA . SER B 1 219 ? -16.795 -43.456 -128.697 1.00 47.48 200 SER B CA 1
ATOM 4051 C C . SER B 1 219 ? -17.209 -44.464 -129.777 1.00 53.80 200 SER B C 1
ATOM 4052 O O . SER B 1 219 ? -17.628 -45.579 -129.427 1.00 55.32 200 SER B O 1
ATOM 4055 N N . ASN B 1 220 ? -17.017 -44.097 -131.081 1.00 48.71 201 ASN B N 1
ATOM 4056 C CA . ASN B 1 220 ? -17.349 -44.909 -132.253 1.00 48.08 201 ASN B CA 1
ATOM 4057 C C . ASN B 1 220 ? -16.583 -46.235 -132.263 1.00 53.26 201 ASN B C 1
ATOM 4058 O O . ASN B 1 220 ? -17.181 -47.267 -132.602 1.00 54.14 201 ASN B O 1
ATOM 4063 N N . VAL B 1 221 ? -15.308 -46.224 -131.823 1.00 48.61 202 VAL B N 1
ATOM 4064 C CA . VAL B 1 221 ? -14.457 -47.416 -131.772 1.00 48.20 202 VAL B CA 1
ATOM 4065 C C . VAL B 1 221 ? -14.873 -48.301 -130.554 1.00 53.91 202 VAL B C 1
ATOM 4066 O O . VAL B 1 221 ? -14.559 -49.496 -130.552 1.00 55.39 202 VAL B O 1
ATOM 4070 N N . GLY B 1 222 ? -15.607 -47.749 -129.580 1.00 49.75 203 GLY B N 1
ATOM 4071 C CA . GLY B 1 222 ? -16.096 -48.543 -128.452 1.00 50.03 203 GLY B CA 1
ATOM 4072 C C . GLY B 1 222 ? -15.589 -48.243 -127.054 1.00 55.94 203 GLY B C 1
ATOM 4073 O O . GLY B 1 222 ? -15.714 -49.085 -126.148 1.00 57.94 203 GLY B O 1
ATOM 4074 N N . PHE B 1 223 ? -15.018 -47.042 -126.851 1.00 49.79 204 PHE B N 1
ATOM 4075 C CA . PHE B 1 223 ? -14.575 -46.625 -125.533 1.00 47.56 204 PHE B CA 1
ATOM 4076 C C . PHE B 1 223 ? -15.681 -45.976 -124.737 1.00 48.94 204 PHE B C 1
ATOM 4077 O O . PHE B 1 223 ? -16.524 -45.254 -125.281 1.00 48.57 204 PHE B O 1
ATOM 4085 N N . TYR B 1 224 ? -15.633 -46.187 -123.431 1.00 44.41 205 TYR B N 1
ATOM 4086 C CA . TYR B 1 224 ? -16.447 -45.456 -122.476 1.00 43.32 205 TYR B CA 1
ATOM 4087 C C . TYR B 1 224 ? -15.695 -44.152 -122.235 1.00 46.75 205 TYR B C 1
ATOM 4088 O O . TYR B 1 224 ? -14.536 -44.190 -121.803 1.00 46.71 205 TYR B O 1
ATOM 4097 N N . THR B 1 225 ? -16.275 -43.018 -122.639 1.00 42.22 206 THR B N 1
ATOM 4098 C CA . THR B 1 225 ? -15.567 -41.749 -122.543 1.00 40.74 206 THR B CA 1
ATOM 4099 C C . THR B 1 225 ? -16.089 -40.888 -121.387 1.00 44.45 206 THR B C 1
ATOM 4100 O O . THR B 1 225 ? -17.301 -40.692 -121.225 1.00 42.88 206 THR B O 1
ATOM 4104 N N . VAL B 1 226 ? -15.123 -40.399 -120.577 1.00 41.04 207 VAL B N 1
ATOM 4105 C CA . VAL B 1 226 ? -15.319 -39.463 -119.477 1.00 40.74 207 VAL B CA 1
ATOM 4106 C C . VAL B 1 226 ? -14.509 -38.196 -119.811 1.00 42.44 207 VAL B C 1
ATOM 4107 O O . VAL B 1 226 ? -13.294 -38.267 -120.024 1.00 41.93 207 VAL B O 1
ATOM 4111 N N . VAL B 1 227 ? -15.205 -37.064 -119.919 1.00 37.06 208 VAL B N 1
ATOM 4112 C CA . VAL B 1 227 ? -14.626 -35.742 -120.162 1.00 34.82 208 VAL B CA 1
ATOM 4113 C C . VAL B 1 227 ? -14.721 -34.964 -118.890 1.00 37.91 208 VAL B C 1
ATOM 4114 O O . VAL B 1 227 ? -15.810 -34.882 -118.315 1.00 36.98 208 VAL B O 1
ATOM 4118 N N . THR B 1 228 ? -13.596 -34.381 -118.447 1.00 35.03 209 THR B N 1
ATOM 4119 C CA . THR B 1 228 ? -13.587 -33.541 -117.258 1.00 34.76 209 THR B CA 1
ATOM 4120 C C . THR B 1 228 ? -12.736 -32.281 -117.556 1.00 38.79 209 THR B C 1
ATOM 4121 O O . THR B 1 228 ? -11.708 -32.332 -118.247 1.00 38.39 209 THR B O 1
ATOM 4125 N N . ASP B 1 229 ? -13.255 -31.145 -117.082 1.00 35.25 210 ASP B N 1
ATOM 4126 C CA . ASP B 1 229 ? -12.674 -29.810 -117.184 1.00 35.10 210 ASP B CA 1
ATOM 4127 C C . ASP B 1 229 ? -13.309 -28.959 -116.088 1.00 41.98 210 ASP B C 1
ATOM 4128 O O . ASP B 1 229 ? -14.376 -29.310 -115.568 1.00 43.68 210 ASP B O 1
ATOM 4133 N N . TRP B 1 230 ? -12.638 -27.879 -115.710 1.00 38.35 211 TRP B N 1
ATOM 4134 C CA . TRP B 1 230 ? -13.057 -26.999 -114.645 1.00 39.88 211 TRP B CA 1
ATOM 4135 C C . TRP B 1 230 ? -13.874 -25.788 -115.152 1.00 44.15 211 TRP B C 1
ATOM 4136 O O . TRP B 1 230 ? -14.378 -25.016 -114.335 1.00 44.13 211 TRP B O 1
ATOM 4147 N N . ARG B 1 231 ? -14.036 -25.652 -116.478 1.00 39.70 212 ARG B N 1
ATOM 4148 C CA . ARG B 1 231 ? -14.724 -24.540 -117.127 1.00 38.95 212 ARG B CA 1
ATOM 4149 C C . ARG B 1 231 ? -16.110 -24.994 -117.630 1.00 45.00 212 ARG B C 1
ATOM 4150 O O . ARG B 1 231 ? -16.221 -25.647 -118.690 1.00 44.03 212 ARG B O 1
ATOM 4158 N N . PRO B 1 232 ? -17.182 -24.645 -116.867 1.00 42.48 213 PRO B N 1
ATOM 4159 C CA . PRO B 1 232 ? -18.532 -25.143 -117.199 1.00 43.22 213 PRO B CA 1
ATOM 4160 C C . PRO B 1 232 ? -19.025 -24.821 -118.612 1.00 49.67 213 PRO B C 1
ATOM 4161 O O . PRO B 1 232 ? -19.770 -25.634 -119.171 1.00 51.28 213 PRO B O 1
ATOM 4165 N N . ASN B 1 233 ? -18.609 -23.679 -119.181 1.00 46.67 214 ASN B N 1
ATOM 4166 C CA . ASN B 1 233 ? -19.000 -23.217 -120.502 1.00 47.47 214 ASN B CA 1
ATOM 4167 C C . ASN B 1 233 ? -18.357 -24.087 -121.587 1.00 53.14 214 ASN B C 1
ATOM 4168 O O . ASN B 1 233 ? -18.937 -24.244 -122.661 1.00 56.14 214 ASN B O 1
ATOM 4173 N N . GLN B 1 234 ? -17.192 -24.684 -121.287 1.00 48.86 215 GLN B N 1
ATOM 4174 C CA . GLN B 1 234 ? -16.515 -25.615 -122.197 1.00 48.56 215 GLN B CA 1
ATOM 4175 C C . GLN B 1 234 ? -17.206 -26.996 -122.270 1.00 53.50 215 GLN B C 1
ATOM 4176 O O . GLN B 1 234 ? -17.027 -27.735 -123.242 1.00 53.43 215 GLN B O 1
ATOM 4182 N N . CYS B 1 235 ? -17.956 -27.341 -121.217 1.00 50.30 216 CYS B N 1
ATOM 4183 C CA . CYS B 1 235 ? -18.530 -28.651 -120.945 1.00 50.22 216 CYS B CA 1
ATOM 4184 C C . CYS B 1 235 ? -20.036 -28.741 -121.245 1.00 56.84 216 CYS B C 1
ATOM 4185 O O . CYS B 1 235 ? -20.686 -29.684 -120.764 1.00 57.79 216 CYS B O 1
ATOM 4188 N N . GLU B 1 236 ? -20.588 -27.848 -122.067 1.00 53.33 217 GLU B N 1
ATOM 4189 C CA . GLU B 1 236 ? -21.999 -27.984 -122.453 1.00 53.28 217 GLU B CA 1
ATOM 4190 C C . GLU B 1 236 ? -22.146 -29.346 -123.189 1.00 53.49 217 GLU B C 1
ATOM 4191 O O . GLU B 1 236 ? -21.222 -29.739 -123.915 1.00 50.34 217 GLU B O 1
ATOM 4197 N N . LYS B 1 237 ? -23.256 -30.087 -122.954 1.00 50.62 218 LYS B N 1
ATOM 4198 C CA . LYS B 1 237 ? -23.444 -31.427 -123.524 1.00 49.59 218 LYS B CA 1
ATOM 4199 C C . LYS B 1 237 ? -23.447 -31.394 -125.073 1.00 53.01 218 LYS B C 1
ATOM 4200 O O . LYS B 1 237 ? -22.967 -32.358 -125.682 1.00 50.89 218 LYS B O 1
ATOM 4206 N N . HIS B 1 238 ? -23.915 -30.297 -125.704 1.00 50.92 219 HIS B N 1
ATOM 4207 C CA . HIS B 1 238 ? -23.953 -30.251 -127.158 1.00 51.76 219 HIS B CA 1
ATOM 4208 C C . HIS B 1 238 ? -22.529 -30.296 -127.756 1.00 54.95 219 HIS B C 1
ATOM 4209 O O . HIS B 1 238 ? -22.400 -30.759 -128.889 1.00 55.94 219 HIS B O 1
ATOM 4216 N N . PHE B 1 239 ? -21.468 -29.917 -126.998 1.00 50.34 220 PHE B N 1
ATOM 4217 C CA . PHE B 1 239 ? -20.088 -30.045 -127.489 1.00 49.28 220 PHE B CA 1
ATOM 4218 C C . PHE B 1 239 ? -19.633 -31.499 -127.523 1.00 52.84 220 PHE B C 1
ATOM 4219 O O . PHE B 1 239 ? -18.859 -31.868 -128.406 1.00 53.97 220 PHE B O 1
ATOM 4227 N N . PHE B 1 240 ? -20.113 -32.331 -126.568 1.00 47.17 221 PHE B N 1
ATOM 4228 C CA . PHE B 1 240 ? -19.709 -33.734 -126.437 1.00 44.67 221 PHE B CA 1
ATOM 4229 C C . PHE B 1 240 ? -20.927 -34.654 -126.361 1.00 53.22 221 PHE B C 1
ATOM 4230 O O . PHE B 1 240 ? -21.170 -35.288 -125.321 1.00 54.26 221 PHE B O 1
ATOM 4238 N N . PRO B 1 241 ? -21.712 -34.772 -127.447 1.00 51.58 222 PRO B N 1
ATOM 4239 C CA . PRO B 1 241 ? -22.909 -35.630 -127.381 1.00 52.26 222 PRO B CA 1
ATOM 4240 C C . PRO B 1 241 ? -22.593 -37.120 -127.239 1.00 56.39 222 PRO B C 1
ATOM 4241 O O . PRO B 1 241 ? -23.470 -37.865 -126.825 1.00 56.05 222 PRO B O 1
ATOM 4245 N N . ASP B 1 242 ? -21.366 -37.545 -127.571 1.00 54.82 223 ASP B N 1
ATOM 4246 C CA . 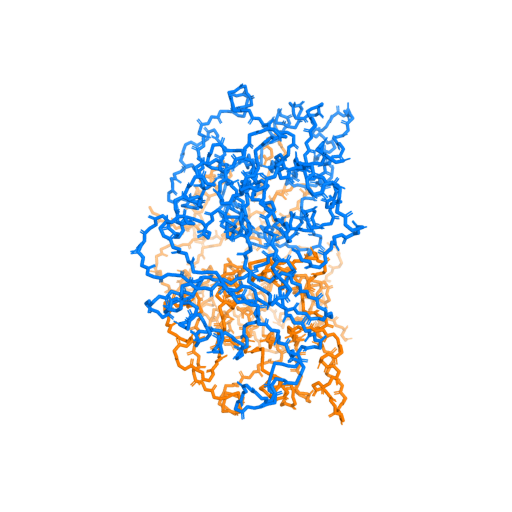ASP B 1 242 ? -20.983 -38.960 -127.529 1.00 56.38 223 ASP B CA 1
ATOM 4247 C C . ASP B 1 242 ? -20.306 -39.353 -126.209 1.00 58.46 223 ASP B C 1
ATOM 4248 O O . ASP B 1 242 ? -20.068 -40.547 -125.978 1.00 59.33 223 ASP B O 1
ATOM 4253 N N . ALA B 1 243 ? -19.987 -38.357 -125.359 1.00 51.27 224 ALA B N 1
ATOM 4254 C CA . ALA B 1 243 ? -19.370 -38.595 -124.067 1.00 48.93 224 ALA B CA 1
ATOM 4255 C C . ALA B 1 243 ? -20.369 -39.248 -123.140 1.00 51.38 224 ALA B C 1
ATOM 4256 O O . ALA B 1 243 ? -21.527 -38.822 -123.082 1.00 52.44 224 ALA B O 1
ATOM 4258 N N . ASP B 1 244 ? -19.931 -40.302 -122.446 1.00 46.37 225 ASP B N 1
ATOM 4259 C CA . ASP B 1 244 ? -20.741 -41.048 -121.492 1.00 46.29 225 ASP B CA 1
ATOM 4260 C C . ASP B 1 244 ? -20.904 -40.234 -120.217 1.00 49.85 225 ASP B C 1
ATOM 4261 O O . ASP B 1 244 ? -21.988 -40.192 -119.651 1.00 50.98 225 ASP B O 1
ATOM 4266 N N . GLU B 1 245 ? -19.848 -39.538 -119.800 1.00 45.65 226 GLU B N 1
ATOM 4267 C CA . GLU B 1 245 ? -19.857 -38.637 -118.644 1.00 45.03 226 GLU B CA 1
ATOM 4268 C C . GLU B 1 245 ? -19.094 -37.364 -118.945 1.00 43.48 226 GLU B C 1
ATOM 4269 O O . GLU B 1 245 ? -18.031 -37.412 -119.558 1.00 41.65 226 GLU B O 1
ATOM 4275 N N . ILE B 1 246 ? -19.643 -36.237 -118.521 1.00 37.69 227 ILE B N 1
ATOM 4276 C CA . ILE B 1 246 ? -19.027 -34.912 -118.576 1.00 35.80 227 ILE B CA 1
ATOM 4277 C C . ILE B 1 246 ? -19.028 -34.426 -117.136 1.00 39.96 227 ILE B C 1
ATOM 4278 O O . ILE B 1 246 ? -20.112 -34.162 -116.604 1.00 40.52 227 ILE B O 1
ATOM 4283 N N . ILE B 1 247 ? -17.853 -34.380 -116.470 1.00 35.77 228 ILE B N 1
ATOM 4284 C CA . ILE B 1 247 ? -17.798 -33.976 -115.062 1.00 36.29 228 ILE B CA 1
ATOM 4285 C C . ILE B 1 247 ? -17.062 -32.612 -114.931 1.00 43.56 228 ILE B C 1
ATOM 4286 O O . ILE B 1 247 ? -15.852 -32.522 -115.180 1.00 43.56 228 ILE B O 1
ATOM 4291 N N . VAL B 1 248 ? -17.817 -31.556 -114.536 1.00 40.94 229 VAL B N 1
ATOM 4292 C CA . VAL B 1 248 ? -17.261 -30.204 -114.387 1.00 40.71 229 VAL B CA 1
ATOM 4293 C C . VAL B 1 248 ? -16.684 -30.057 -113.002 1.00 48.14 229 VAL B C 1
ATOM 4294 O O . VAL B 1 248 ? -17.426 -29.965 -112.021 1.00 50.67 229 VAL B O 1
ATOM 4298 N N . ASP B 1 249 ? -15.354 -30.023 -112.919 1.00 44.81 230 ASP B N 1
ATOM 4299 C CA . ASP B 1 249 ? -14.619 -29.955 -111.660 1.00 44.88 230 ASP B CA 1
ATOM 4300 C C . ASP B 1 249 ? -13.171 -29.580 -111.857 1.00 47.02 230 ASP B C 1
ATOM 4301 O O . ASP B 1 249 ? -12.621 -29.837 -112.937 1.00 47.12 230 ASP B O 1
ATOM 4306 N N . PHE B 1 250 ? -12.517 -29.071 -110.795 1.00 41.18 231 PHE B N 1
ATOM 4307 C CA . PHE B 1 250 ? -11.081 -28.849 -110.852 1.00 39.31 231 PHE B CA 1
ATOM 4308 C C . PHE B 1 250 ? -10.398 -30.212 -110.794 1.00 44.84 231 PHE B C 1
ATOM 4309 O O . PHE B 1 250 ? -10.921 -31.099 -110.097 1.00 44.54 231 PHE B O 1
ATOM 4317 N N . PRO B 1 251 ? -9.279 -30.423 -111.553 1.00 42.62 232 PRO B N 1
ATOM 4318 C CA . PRO B 1 251 ? -8.636 -31.757 -111.584 1.00 42.47 232 PRO B CA 1
ATOM 4319 C C . PRO B 1 251 ? -8.508 -32.421 -110.213 1.00 47.64 232 PRO B C 1
ATOM 4320 O O . PRO B 1 251 ? -8.849 -33.592 -110.086 1.00 47.43 232 PRO B O 1
ATOM 4324 N N . ALA B 1 252 ? -8.101 -31.652 -109.185 1.00 45.92 233 ALA B N 1
ATOM 4325 C CA . ALA B 1 252 ? -7.908 -32.112 -107.806 1.00 47.29 233 ALA B CA 1
ATOM 4326 C C . ALA B 1 252 ? -9.203 -32.661 -107.191 1.00 51.60 233 ALA B C 1
ATOM 4327 O O . ALA B 1 252 ? -9.156 -33.609 -106.405 1.00 53.13 233 ALA B O 1
ATOM 4329 N N . ASP B 1 253 ? -10.350 -32.067 -107.531 1.00 47.08 234 ASP B N 1
ATOM 4330 C CA . ASP B 1 253 ? -11.640 -32.540 -107.030 1.00 47.63 234 ASP B CA 1
ATOM 4331 C C . ASP B 1 253 ? -12.068 -33.783 -107.769 1.00 48.56 234 ASP B C 1
ATOM 4332 O O . ASP B 1 253 ? -12.592 -34.707 -107.157 1.00 47.85 234 ASP B O 1
ATOM 4337 N N . PHE B 1 254 ? -11.845 -33.808 -109.098 1.00 43.16 235 PHE B N 1
ATOM 4338 C CA . PHE B 1 254 ? -12.168 -34.966 -109.913 1.00 42.16 235 PHE B CA 1
ATOM 4339 C C . PHE B 1 254 ? -11.440 -36.207 -109.397 1.00 48.20 235 PHE B C 1
ATOM 4340 O O . PHE B 1 254 ? -12.077 -37.216 -109.114 1.00 48.72 235 PHE B O 1
ATOM 4348 N N . LEU B 1 255 ? -10.114 -36.095 -109.208 1.00 45.11 236 LEU B N 1
ATOM 4349 C CA . LEU B 1 255 ? -9.234 -37.168 -108.771 1.00 44.84 236 LEU B CA 1
ATOM 4350 C C . LEU B 1 255 ? -9.609 -37.646 -107.370 1.00 52.17 236 LEU B C 1
ATOM 4351 O O . LEU B 1 255 ? -9.469 -38.837 -107.089 1.00 53.95 236 LEU B O 1
ATOM 4356 N N . ARG B 1 256 ? -10.142 -36.756 -106.520 1.00 49.65 237 ARG B N 1
ATOM 4357 C CA . ARG B 1 256 ? -10.642 -37.142 -105.191 1.00 50.80 237 ARG B CA 1
ATOM 4358 C C . ARG B 1 256 ? -11.932 -37.960 -105.309 1.00 57.52 237 ARG B C 1
ATOM 4359 O O . ARG B 1 256 ? -12.061 -38.985 -104.663 1.00 61.40 237 ARG B O 1
ATOM 4367 N N . LYS B 1 257 ? -12.879 -37.507 -106.151 1.00 51.91 238 LYS B N 1
ATOM 4368 C CA . LYS B 1 257 ? -14.221 -38.059 -106.280 1.00 51.93 238 LYS B CA 1
ATOM 4369 C C . LYS B 1 257 ? -14.295 -39.248 -107.247 1.00 57.26 238 LYS B C 1
ATOM 4370 O O . LYS B 1 257 ? -14.896 -40.256 -106.890 1.00 59.76 238 LYS B O 1
ATOM 4376 N N . PHE B 1 258 ? -13.739 -39.145 -108.450 1.00 52.41 239 PHE B N 1
ATOM 4377 C CA . PHE B 1 258 ? -13.832 -40.200 -109.466 1.00 51.25 239 PHE B CA 1
ATOM 4378 C C . PHE B 1 258 ? -12.695 -41.221 -109.350 1.00 56.79 239 PHE B C 1
ATOM 4379 O O . PHE B 1 258 ? -11.520 -40.866 -109.476 1.00 56.24 239 PHE B O 1
ATOM 4387 N N . LEU B 1 259 ? -13.067 -42.500 -109.161 1.00 55.61 240 LEU B N 1
ATOM 4388 C CA . LEU B 1 259 ? -12.140 -43.622 -109.075 1.00 56.70 240 LEU B CA 1
ATOM 4389 C C . LEU B 1 259 ? -11.590 -43.996 -110.451 1.00 59.00 240 LEU B C 1
ATOM 4390 O O . LEU B 1 259 ? -12.361 -44.271 -111.372 1.00 58.84 240 LEU B O 1
ATOM 4395 N N . ILE B 1 260 ? -10.261 -44.029 -110.573 1.00 54.69 241 ILE B N 1
ATOM 4396 C CA . ILE B 1 260 ? -9.566 -44.390 -111.806 1.00 53.14 241 ILE B CA 1
ATOM 4397 C C . ILE B 1 260 ? -9.019 -45.789 -111.589 1.00 62.19 241 ILE B C 1
ATOM 4398 O O . ILE B 1 260 ? -8.267 -46.032 -110.643 1.00 62.64 241 ILE B O 1
ATOM 4403 N N . ARG B 1 261 ? -9.471 -46.716 -112.445 1.00 62.19 242 ARG B N 1
ATOM 4404 C CA . ARG B 1 261 ? -9.138 -48.148 -112.423 1.00 64.09 242 ARG B CA 1
ATOM 4405 C C . ARG B 1 261 ? -7.754 -48.362 -113.065 1.00 68.31 242 ARG B C 1
ATOM 4406 O O . ARG B 1 261 ? -7.382 -47.553 -113.922 1.00 66.43 242 ARG B O 1
ATOM 4414 N N . PRO B 1 262 ? -6.956 -49.404 -112.708 1.00 66.61 243 PRO B N 1
ATOM 4415 C CA . PRO B 1 262 ? -5.622 -49.520 -113.327 1.00 66.63 243 PRO B CA 1
ATOM 4416 C C . PRO B 1 262 ? -5.693 -49.868 -114.814 1.00 69.08 243 PRO B C 1
ATOM 4417 O O . PRO B 1 262 ? -4.741 -49.563 -115.532 1.00 67.65 243 PRO B O 1
ATOM 4421 N N . ASP B 1 263 ? -6.828 -50.448 -115.282 1.00 66.42 244 ASP B N 1
ATOM 4422 C CA . ASP B 1 263 ? -7.017 -50.846 -116.681 1.00 66.09 244 ASP B CA 1
ATOM 4423 C C . ASP B 1 263 ? -7.614 -49.675 -117.541 1.00 64.77 244 ASP B C 1
ATOM 4424 O O . ASP B 1 263 ? -7.853 -49.865 -118.739 1.00 63.82 244 ASP B O 1
ATOM 4429 N N . ASP B 1 264 ? -7.763 -48.463 -116.952 1.00 58.39 245 ASP B N 1
ATOM 4430 C CA . ASP B 1 264 ? -8.241 -47.248 -117.624 1.00 54.94 245 ASP B CA 1
ATOM 4431 C C . ASP B 1 264 ? -7.120 -46.555 -118.390 1.00 56.98 245 ASP B C 1
ATOM 4432 O O . ASP B 1 264 ? -5.943 -46.732 -118.088 1.00 57.53 245 ASP B O 1
ATOM 4437 N N . PHE B 1 265 ? -7.515 -45.766 -119.388 1.00 52.32 246 PHE B N 1
ATOM 4438 C CA . PHE B 1 265 ? -6.683 -44.950 -120.269 1.00 51.65 246 PHE B CA 1
ATOM 4439 C C . PHE B 1 265 ? -6.874 -43.487 -119.923 1.00 52.63 246 PHE B C 1
ATOM 4440 O O . PHE B 1 265 ? -8.001 -42.993 -119.931 1.00 52.18 246 PHE B O 1
ATOM 4448 N N . VAL B 1 266 ? -5.791 -42.807 -119.565 1.00 47.00 247 VAL B N 1
ATOM 4449 C CA . VAL B 1 266 ? -5.857 -41.399 -119.193 1.00 44.34 247 VAL B CA 1
ATOM 4450 C C . VAL B 1 266 ? -5.218 -40.575 -120.298 1.00 45.91 247 VAL B C 1
ATOM 4451 O O . VAL B 1 266 ? -4.157 -40.920 -120.840 1.00 44.92 247 VAL B O 1
ATOM 4455 N N . LEU B 1 267 ? -5.883 -39.471 -120.606 1.00 41.59 248 LEU B N 1
ATOM 4456 C CA . LEU B 1 267 ? -5.455 -38.553 -121.635 1.00 41.01 248 LEU B CA 1
ATOM 4457 C C . LEU B 1 267 ? -5.509 -37.144 -121.096 1.00 43.66 248 LEU B C 1
ATOM 4458 O O . LEU B 1 267 ? -6.582 -36.678 -120.751 1.00 44.85 248 LEU B O 1
ATOM 4463 N N . ILE B 1 268 ? -4.335 -36.536 -120.871 1.00 38.26 249 ILE B N 1
ATOM 4464 C CA . ILE B 1 268 ? -4.169 -35.195 -120.324 1.00 36.56 249 ILE B CA 1
ATOM 4465 C C . ILE B 1 268 ? -3.984 -34.214 -121.467 1.00 42.90 249 ILE B C 1
ATOM 4466 O O . ILE B 1 268 ? -2.930 -34.239 -122.115 1.00 44.08 249 ILE B O 1
ATOM 4479 N N . THR B 1 270 ? -5.261 -30.474 -121.362 1.00 39.20 251 THR B N 1
ATOM 4480 C CA . THR B 1 270 ? -5.905 -29.270 -120.849 1.00 38.54 251 THR B CA 1
ATOM 4481 C C . THR B 1 270 ? -5.303 -28.017 -121.480 1.00 43.06 251 THR B C 1
ATOM 4482 O O . THR B 1 270 ? -5.981 -26.984 -121.492 1.00 43.31 251 THR B O 1
ATOM 4486 N N . HIS B 1 271 ? -4.033 -28.100 -121.984 1.00 39.99 252 HIS B N 1
ATOM 4487 C CA . HIS B 1 271 ? -3.254 -26.995 -122.572 1.00 40.21 252 HIS B CA 1
ATOM 4488 C C . HIS B 1 271 ? -2.878 -25.968 -121.498 1.00 47.46 252 HIS B C 1
ATOM 4489 O O . HIS B 1 271 ? -2.536 -24.824 -121.830 1.00 49.14 252 HIS B O 1
ATOM 4496 N N . HIS B 1 272 ? -2.980 -26.370 -120.210 1.00 43.45 253 HIS B N 1
ATOM 4497 C CA . HIS B 1 272 ? -2.651 -25.601 -119.020 1.00 43.01 253 HIS B CA 1
ATOM 4498 C C . HIS B 1 272 ? -1.634 -26.373 -118.256 1.00 49.28 253 HIS B C 1
ATOM 4499 O O . HIS B 1 272 ? -1.954 -27.458 -117.750 1.00 50.91 253 HIS B O 1
ATOM 4506 N N . PHE B 1 273 ? -0.399 -25.839 -118.182 1.00 43.79 254 PHE B N 1
ATOM 4507 C CA . PHE B 1 273 ? 0.743 -26.488 -117.559 1.00 42.88 254 PHE B CA 1
ATOM 4508 C C . PHE B 1 273 ? 0.460 -26.879 -116.114 1.00 47.53 254 PHE B C 1
ATOM 4509 O O . PHE B 1 273 ? 0.617 -28.051 -115.781 1.00 48.45 254 PHE B O 1
ATOM 4517 N N . GLN B 1 274 ? 0.050 -25.920 -115.264 1.00 44.28 255 GLN B N 1
ATOM 4518 C CA . GLN B 1 274 ? -0.215 -26.162 -113.847 1.00 44.59 255 GLN B CA 1
ATOM 4519 C C . GLN B 1 274 ? -1.287 -27.246 -113.669 1.00 48.30 255 GLN B C 1
ATOM 4520 O O . GLN B 1 274 ? -1.141 -28.099 -112.786 1.00 50.35 255 GLN B O 1
ATOM 4526 N N . LYS B 1 275 ? -2.346 -27.229 -114.515 1.00 41.48 256 LYS B N 1
ATOM 4527 C CA . LYS B 1 275 ? -3.427 -28.224 -114.463 1.00 39.84 256 LYS B CA 1
ATOM 4528 C C . LYS B 1 275 ? -2.891 -29.618 -114.843 1.00 43.02 256 LYS B C 1
ATOM 4529 O O . LYS B 1 275 ? -3.082 -30.558 -114.081 1.00 44.67 256 LYS B O 1
ATOM 4535 N N . ASP B 1 276 ? -2.160 -29.729 -115.966 1.00 36.46 257 ASP B N 1
ATOM 4536 C CA . ASP B 1 276 ? -1.543 -30.974 -116.417 1.00 36.92 257 ASP B CA 1
ATOM 4537 C C . ASP B 1 276 ? -0.582 -31.524 -115.357 1.00 44.90 257 ASP B C 1
ATOM 4538 O O . ASP B 1 276 ? -0.556 -32.739 -115.113 1.00 45.98 257 ASP B O 1
ATOM 4543 N N . GLN B 1 277 ? 0.175 -30.621 -114.691 1.00 41.96 258 GLN B N 1
ATOM 4544 C CA . GLN B 1 277 ? 1.112 -30.983 -113.638 1.00 42.13 258 GLN B CA 1
ATOM 4545 C C . GLN B 1 277 ? 0.351 -31.495 -112.405 1.00 49.89 258 GLN B C 1
ATOM 4546 O O . GLN B 1 277 ? 0.792 -32.465 -111.796 1.00 50.89 258 GLN B O 1
ATOM 4552 N N . GLU B 1 278 ? -0.800 -30.871 -112.063 1.00 47.86 259 GLU B N 1
ATOM 4553 C CA . GLU B 1 278 ? -1.664 -31.272 -110.942 1.00 49.22 259 GLU B CA 1
ATOM 4554 C C . GLU B 1 278 ? -2.173 -32.709 -111.164 1.00 52.37 259 GLU B C 1
ATOM 4555 O O . GLU B 1 278 ? -2.141 -33.509 -110.239 1.00 53.78 259 GLU B O 1
ATOM 4561 N N . ILE B 1 279 ? -2.598 -33.038 -112.410 1.00 47.04 260 ILE B N 1
ATOM 4562 C CA . ILE B 1 279 ? -3.149 -34.337 -112.836 1.00 45.01 260 ILE B CA 1
ATOM 4563 C C . ILE B 1 279 ? -2.047 -35.403 -112.814 1.00 50.40 260 ILE B C 1
ATOM 4564 O O . ILE B 1 279 ? -2.224 -36.436 -112.163 1.00 51.70 260 ILE B O 1
ATOM 4569 N N . LEU B 1 280 ? -0.912 -35.135 -113.489 1.00 45.64 261 LEU B N 1
ATOM 4570 C CA . LEU B 1 280 ? 0.214 -36.058 -113.590 1.00 46.38 261 LEU B CA 1
ATOM 4571 C C . LEU B 1 280 ? 0.778 -36.420 -112.219 1.00 51.03 261 LEU B C 1
ATOM 4572 O O . LEU B 1 280 ? 0.953 -37.605 -111.960 1.00 52.43 261 LEU B O 1
ATOM 4577 N N . HIS B 1 281 ? 1.035 -35.430 -111.350 1.00 47.98 262 HIS B N 1
ATOM 4578 C CA . HIS B 1 281 ? 1.575 -35.638 -109.988 1.00 50.02 262 HIS B CA 1
ATOM 4579 C C . HIS B 1 281 ? 0.673 -36.539 -109.142 1.00 54.29 262 HIS B C 1
ATOM 4580 O O . HIS B 1 281 ? 1.186 -37.296 -108.337 1.00 54.97 262 HIS B O 1
ATOM 4587 N N . PHE B 1 282 ? -0.636 -36.510 -109.359 1.00 52.11 263 PHE B N 1
ATOM 4588 C CA . PHE B 1 282 ? -1.564 -37.366 -108.628 1.00 53.54 263 PHE B CA 1
ATOM 4589 C C . PHE B 1 282 ? -1.480 -38.810 -109.121 1.00 58.60 263 PHE B C 1
ATOM 4590 O O . PHE B 1 282 ? -1.455 -39.725 -108.292 1.00 61.92 263 PHE B O 1
ATOM 4598 N N . LEU B 1 283 ? -1.449 -39.005 -110.457 1.00 51.74 264 LEU B N 1
ATOM 4599 C CA . LEU B 1 283 ? -1.423 -40.300 -111.126 1.00 51.82 264 LEU B CA 1
ATOM 4600 C C . LEU B 1 283 ? -0.048 -40.982 -111.130 1.00 61.23 264 LEU B C 1
ATOM 4601 O O . LEU B 1 283 ? 0.067 -42.110 -111.640 1.00 61.29 264 LEU B O 1
ATOM 4606 N N . LEU B 1 284 ? 0.985 -40.315 -110.573 1.00 61.43 265 LEU B N 1
ATOM 4607 C CA . LEU B 1 284 ? 2.361 -40.815 -110.537 1.00 63.30 265 LEU B CA 1
ATOM 4608 C C . LEU B 1 284 ? 2.499 -42.197 -109.907 1.00 71.00 265 LEU B C 1
ATOM 4609 O O . LEU B 1 284 ? 2.983 -43.098 -110.590 1.00 72.02 265 LEU B O 1
ATOM 4614 N N . GLU B 1 285 ? 2.151 -42.375 -108.628 1.00 69.75 266 GLU B N 1
ATOM 4615 C CA . GLU B 1 285 ? 2.382 -43.695 -108.021 1.00 72.88 266 GLU B CA 1
ATOM 4616 C C . GLU B 1 285 ? 1.248 -44.661 -108.354 1.00 80.17 266 GLU B C 1
ATOM 4617 O O . GLU B 1 285 ? 1.408 -45.870 -108.161 1.00 83.46 266 GLU B O 1
ATOM 4619 N N . LYS B 1 286 ? 0.128 -44.138 -108.870 1.00 74.97 267 LYS B N 1
ATOM 4620 C CA . LYS B 1 286 ? -1.043 -44.912 -109.240 1.00 74.77 267 LYS B CA 1
ATOM 4621 C C . LYS B 1 286 ? -0.719 -45.828 -110.416 1.00 81.28 267 LYS B C 1
ATOM 4622 O O . LYS B 1 286 ? -0.185 -45.366 -111.435 1.00 81.77 267 LYS B O 1
ATOM 4625 N N . GLU B 1 287 ? -1.016 -47.129 -110.252 1.00 79.02 268 GLU B N 1
ATOM 4626 C CA . GLU B 1 287 ? -0.851 -48.145 -111.291 1.00 79.26 268 GLU B CA 1
ATOM 4627 C C . GLU B 1 287 ? -1.807 -47.824 -112.451 1.00 80.44 268 GLU B C 1
ATOM 4628 O O . GLU B 1 287 ? -3.030 -47.849 -112.261 1.00 79.85 268 GLU B O 1
ATOM 4634 N N . LEU B 1 288 ? -1.255 -47.429 -113.610 1.00 74.08 269 LEU B N 1
ATOM 4635 C CA . LEU B 1 288 ? -2.086 -47.061 -114.747 1.00 71.13 269 LEU B CA 1
ATOM 4636 C C . LEU B 1 288 ? -1.570 -47.631 -116.036 1.00 72.40 269 LEU B C 1
ATOM 4637 O O . LEU B 1 288 ? -0.366 -47.593 -116.297 1.00 74.06 269 LEU B O 1
ATOM 4642 N N . ARG B 1 289 ? -2.506 -48.139 -116.849 1.00 64.53 270 ARG B N 1
ATOM 4643 C CA . ARG B 1 289 ? -2.294 -48.760 -118.160 1.00 62.70 270 ARG B CA 1
ATOM 4644 C C . ARG B 1 289 ? -1.699 -47.776 -119.192 1.00 62.76 270 ARG B C 1
ATOM 4645 O O . ARG B 1 289 ? -0.846 -48.153 -120.000 1.00 62.17 270 ARG B O 1
ATOM 4653 N N . TYR B 1 290 ? -2.203 -46.530 -119.186 1.00 55.64 271 TYR B N 1
ATOM 4654 C CA . TYR B 1 290 ? -1.842 -45.521 -120.160 1.00 52.09 271 TYR B CA 1
ATOM 4655 C C . TYR B 1 290 ? -2.038 -44.109 -119.614 1.00 53.12 271 TYR B C 1
ATOM 4656 O O . TYR B 1 290 ? -3.101 -43.773 -119.084 1.00 52.20 271 TYR B O 1
ATOM 4665 N N . ILE B 1 291 ? -1.004 -43.286 -119.770 1.00 47.10 272 ILE B N 1
ATOM 4666 C CA . ILE B 1 291 ? -1.022 -41.849 -119.487 1.00 44.67 272 ILE B CA 1
ATOM 4667 C C . ILE B 1 291 ? -0.463 -41.178 -120.722 1.00 49.86 272 ILE B C 1
ATOM 4668 O O . ILE B 1 291 ? 0.714 -41.364 -121.043 1.00 51.44 272 ILE B O 1
ATOM 4673 N N . GLY B 1 292 ? -1.313 -40.441 -121.423 1.00 44.29 273 GLY B N 1
ATOM 4674 C CA . GLY B 1 292 ? -0.917 -39.731 -122.627 1.00 42.82 273 GLY B CA 1
ATOM 4675 C C . GLY B 1 292 ? -1.034 -38.254 -122.378 1.00 45.79 273 GLY B C 1
ATOM 4676 O O . GLY B 1 292 ? -2.070 -37.803 -121.885 1.00 44.92 273 GLY B O 1
ATOM 4677 N N . ILE B 1 293 ? 0.042 -37.498 -122.650 1.00 42.61 274 ILE B N 1
ATOM 4678 C CA . ILE B 1 293 ? 0.037 -36.054 -122.428 1.00 41.26 274 ILE B CA 1
ATOM 4679 C C . ILE B 1 293 ? 0.309 -35.360 -123.762 1.00 46.87 274 ILE B C 1
ATOM 4680 O O . ILE B 1 293 ? 1.319 -35.619 -124.411 1.00 48.32 274 ILE B O 1
ATOM 4685 N N . LEU B 1 294 ? -0.611 -34.482 -124.158 1.00 43.43 275 LEU B N 1
ATOM 4686 C CA . LEU B 1 294 ? -0.537 -33.681 -125.372 1.00 42.87 275 LEU B CA 1
ATOM 4687 C C . LEU B 1 294 ? 0.545 -32.610 -125.197 1.00 50.97 275 LEU B C 1
ATOM 4688 O O . LEU B 1 294 ? 0.473 -31.792 -124.268 1.00 52.94 275 LEU B O 1
ATOM 4693 N N . GLY B 1 295 ? 1.554 -32.660 -126.053 1.00 46.83 276 GLY B N 1
ATOM 4694 C CA . GLY B 1 295 ? 2.689 -31.748 -126.010 1.00 46.44 276 GLY B CA 1
ATOM 4695 C C . GLY B 1 295 ? 3.982 -32.460 -126.332 1.00 53.04 276 GLY B C 1
ATOM 4696 O O . GLY B 1 295 ? 3.962 -33.615 -126.757 1.00 54.18 276 GLY B O 1
ATOM 4697 N N . SER B 1 296 ? 5.112 -31.783 -126.108 1.00 50.87 277 SER B N 1
ATOM 4698 C CA . SER B 1 296 ? 6.467 -32.274 -126.358 1.00 52.07 277 SER B CA 1
ATOM 4699 C C . SER B 1 296 ? 7.044 -33.004 -125.166 1.00 58.88 277 SER B C 1
ATOM 4700 O O . SER B 1 296 ? 6.634 -32.737 -124.031 1.00 59.05 277 SER B O 1
ATOM 4703 N N . LYS B 1 297 ? 8.067 -33.859 -125.411 1.00 56.51 278 LYS B N 1
ATOM 4704 C CA . LYS B 1 297 ? 8.798 -34.584 -124.367 1.00 56.19 278 LYS B CA 1
ATOM 4705 C C . LYS B 1 297 ? 9.424 -33.604 -123.356 1.00 60.46 278 LYS B C 1
ATOM 4706 O O . LYS B 1 297 ? 9.441 -33.894 -122.161 1.00 61.88 278 LYS B O 1
ATOM 4711 N N . GLU B 1 298 ? 9.903 -32.440 -123.831 1.00 55.76 279 GLU B N 1
ATOM 4712 C CA . GLU B 1 298 ? 10.505 -31.397 -123.002 1.00 56.34 279 GLU B CA 1
ATOM 4713 C C . GLU B 1 298 ? 9.479 -30.813 -122.027 1.00 58.48 279 GLU B C 1
ATOM 4714 O O . GLU B 1 298 ? 9.815 -30.569 -120.860 1.00 58.12 279 GLU B O 1
ATOM 4720 N N . ARG B 1 299 ? 8.224 -30.606 -122.504 1.00 52.84 280 ARG B N 1
ATOM 4721 C CA . ARG B 1 299 ? 7.152 -30.040 -121.687 1.00 50.34 280 ARG B CA 1
ATOM 4722 C C . ARG B 1 299 ? 6.749 -31.025 -120.611 1.00 53.68 280 ARG B C 1
ATOM 4723 O O . ARG B 1 299 ? 6.515 -30.614 -119.479 1.00 53.58 280 ARG B O 1
ATOM 4731 N N . THR B 1 300 ? 6.700 -32.335 -120.960 1.00 50.35 281 THR B N 1
ATOM 4732 C CA . THR B 1 300 ? 6.356 -33.424 -120.043 1.00 50.03 281 THR B CA 1
ATOM 4733 C C . THR B 1 300 ? 7.501 -33.569 -119.050 1.00 53.47 281 THR B C 1
ATOM 4734 O O . THR B 1 300 ? 7.227 -33.765 -117.870 1.00 52.97 281 THR B O 1
ATOM 4738 N N . ARG B 1 301 ? 8.765 -33.378 -119.499 1.00 50.55 282 ARG B N 1
ATOM 4739 C CA . ARG B 1 301 ? 9.910 -33.386 -118.592 1.00 51.83 282 ARG B CA 1
ATOM 4740 C C . ARG B 1 301 ? 9.759 -32.255 -117.575 1.00 54.64 282 ARG B C 1
ATOM 4741 O O . ARG B 1 301 ? 10.012 -32.469 -116.387 1.00 55.25 282 ARG B O 1
ATOM 4749 N N . ARG B 1 302 ? 9.289 -31.072 -118.028 1.00 49.83 283 ARG B N 1
ATOM 4750 C CA . ARG B 1 302 ? 9.073 -29.912 -117.160 1.00 49.52 283 ARG B CA 1
ATOM 4751 C C . ARG B 1 302 ? 7.913 -30.182 -116.185 1.00 53.84 283 ARG B C 1
ATOM 4752 O O . ARG B 1 302 ? 8.017 -29.813 -115.008 1.00 54.35 283 ARG B O 1
ATOM 4760 N N . LEU B 1 303 ? 6.854 -30.871 -116.650 1.00 48.99 284 LEU B N 1
ATOM 4761 C CA . LEU B 1 303 ? 5.744 -31.277 -115.788 1.00 47.65 284 LEU B CA 1
ATOM 4762 C C . LEU B 1 303 ? 6.236 -32.194 -114.656 1.00 55.32 284 LEU B C 1
ATOM 4763 O O . LEU B 1 303 ? 5.789 -32.038 -113.529 1.00 57.22 284 LEU B O 1
ATOM 4768 N N . LEU B 1 304 ? 7.176 -33.112 -114.940 1.00 53.09 285 LEU B N 1
ATOM 4769 C CA . LEU B 1 304 ? 7.707 -34.076 -113.970 1.00 54.83 285 LEU B CA 1
ATOM 4770 C C . LEU B 1 304 ? 8.869 -33.539 -113.140 1.00 63.79 285 LEU B C 1
ATOM 4771 O O . LEU B 1 304 ? 9.566 -34.336 -112.503 1.00 64.57 285 LEU B O 1
ATOM 4776 N N . GLN B 1 305 ? 9.087 -32.214 -113.135 1.00 63.71 286 GLN B N 1
ATOM 4777 C CA . GLN B 1 305 ? 10.200 -31.605 -112.400 1.00 66.33 286 GLN B CA 1
ATOM 4778 C C . GLN B 1 305 ? 10.195 -32.070 -110.941 1.00 72.21 286 GLN B C 1
ATOM 4779 O O . GLN B 1 305 ? 9.243 -31.785 -110.199 1.00 72.58 286 GLN B O 1
ATOM 4785 N N . ASN B 1 306 ? 11.240 -32.848 -110.583 1.00 68.78 287 ASN B N 1
ATOM 4786 C CA . ASN B 1 306 ? 11.583 -33.387 -109.266 1.00 69.99 287 ASN B CA 1
ATOM 4787 C C . ASN B 1 306 ? 10.892 -34.748 -108.992 1.00 72.96 287 ASN B C 1
ATOM 4788 O O . ASN B 1 306 ? 10.963 -35.242 -107.861 1.00 74.37 287 ASN B O 1
ATOM 4793 N N . ARG B 1 307 ? 10.302 -35.391 -110.024 1.00 66.90 288 ARG B N 1
ATOM 4794 C CA . ARG B 1 307 ? 9.607 -36.672 -109.854 1.00 66.14 288 ARG B CA 1
ATOM 4795 C C . ARG B 1 307 ? 10.020 -37.746 -110.871 1.00 69.22 288 ARG B C 1
ATOM 4796 O O . ARG B 1 307 ? 10.394 -37.438 -112.009 1.00 67.73 288 ARG B O 1
ATOM 4804 N N . LYS B 1 308 ? 9.914 -39.023 -110.436 1.00 66.88 289 LYS B N 1
ATOM 4805 C CA . LYS B 1 308 ? 10.167 -40.225 -111.222 1.00 67.65 289 LYS B CA 1
ATOM 4806 C C . LYS B 1 308 ? 8.997 -40.434 -112.200 1.00 70.27 289 LYS B C 1
ATOM 4807 O O . LYS B 1 308 ? 7.860 -40.516 -111.735 1.00 68.44 289 LYS B O 1
ATOM 4809 N N . PRO B 1 309 ? 9.228 -40.480 -113.538 1.00 66.48 290 PRO B N 1
ATOM 4810 C CA . PRO B 1 309 ? 8.097 -40.647 -114.478 1.00 64.83 290 PRO B CA 1
ATOM 4811 C C . PRO B 1 309 ? 7.342 -41.965 -114.284 1.00 69.05 290 PRO B C 1
ATOM 4812 O O . PRO B 1 309 ? 7.966 -42.950 -113.864 1.00 69.67 290 PRO B O 1
ATOM 4816 N N . PRO B 1 310 ? 6.006 -41.996 -114.559 1.00 64.96 291 PRO B N 1
ATOM 4817 C CA . PRO B 1 310 ? 5.266 -43.263 -114.437 1.00 65.68 291 PRO B CA 1
ATOM 4818 C C . PRO B 1 310 ? 5.659 -44.217 -115.568 1.00 72.76 291 PRO B C 1
ATOM 4819 O O . PRO B 1 310 ? 6.284 -43.823 -116.564 1.00 71.92 291 PRO B O 1
ATOM 4823 N N . ASP B 1 311 ? 5.316 -45.485 -115.382 1.00 72.50 292 ASP B N 1
ATOM 4824 C CA . ASP B 1 311 ? 5.710 -46.583 -116.249 1.00 74.31 292 ASP B CA 1
ATOM 4825 C C . ASP B 1 311 ? 5.115 -46.507 -117.653 1.00 77.41 292 ASP B C 1
ATOM 4826 O O . ASP B 1 311 ? 5.845 -46.799 -118.614 1.00 79.04 292 ASP B O 1
ATOM 4831 N N . HIS B 1 312 ? 3.819 -46.134 -117.791 1.00 70.58 293 HIS B N 1
ATOM 4832 C CA . HIS B 1 312 ? 3.171 -46.140 -119.114 1.00 68.08 293 HIS B CA 1
ATOM 4833 C C . HIS B 1 312 ? 2.798 -44.729 -119.554 1.00 65.49 293 HIS B C 1
ATOM 4834 O O . HIS B 1 312 ? 1.649 -44.427 -119.901 1.00 62.92 293 HIS B O 1
ATOM 4841 N N . LEU B 1 313 ? 3.819 -43.884 -119.599 1.00 59.77 294 LEU B N 1
ATOM 4842 C CA . LEU B 1 313 ? 3.715 -42.509 -120.052 1.00 56.69 294 LEU B CA 1
ATOM 4843 C C . LEU B 1 313 ? 4.007 -42.449 -121.543 1.00 60.22 294 LEU B C 1
ATOM 4844 O O . LEU B 1 313 ? 4.968 -43.060 -122.012 1.00 60.39 294 LEU B O 1
ATOM 4849 N N . TYR B 1 314 ? 3.145 -41.744 -122.287 1.00 55.89 295 TYR B N 1
ATOM 4850 C CA . TYR B 1 314 ? 3.249 -41.568 -123.731 1.00 54.58 295 TYR B CA 1
ATOM 4851 C C . TYR B 1 314 ? 3.204 -40.097 -124.050 1.00 57.36 295 TYR B C 1
ATOM 4852 O O . TYR B 1 314 ? 2.157 -39.457 -123.962 1.00 56.58 295 TYR B O 1
ATOM 4861 N N . SER B 1 315 ? 4.369 -39.538 -124.319 1.00 55.31 296 SER B N 1
ATOM 4862 C CA . SER B 1 315 ? 4.510 -38.141 -124.699 1.00 55.40 296 SER B CA 1
ATOM 4863 C C . SER B 1 315 ? 5.663 -38.053 -125.696 1.00 62.16 296 SER B C 1
ATOM 4864 O O . SER B 1 315 ? 6.765 -38.508 -125.371 1.00 64.99 296 SER B O 1
ATOM 4867 N N . PRO B 1 316 ? 5.408 -37.603 -126.952 1.00 57.02 297 PRO B N 1
ATOM 4868 C CA . PRO B 1 316 ? 4.143 -37.047 -127.483 1.00 54.72 297 PRO B CA 1
ATOM 4869 C C . PRO B 1 316 ? 3.077 -38.142 -127.636 1.00 57.17 297 PRO B C 1
ATOM 4870 O O . PRO B 1 316 ? 3.378 -39.332 -127.822 1.00 57.68 297 PRO B O 1
ATOM 4874 N N . VAL B 1 317 ? 1.830 -37.746 -127.459 1.00 51.61 298 VAL B N 1
ATOM 4875 C CA . VAL B 1 317 ? 0.749 -38.710 -127.480 1.00 51.49 298 VAL B CA 1
ATOM 4876 C C . VAL B 1 317 ? 0.412 -39.090 -128.979 1.00 55.82 298 VAL B C 1
ATOM 4877 O O . VAL B 1 317 ? 0.648 -38.309 -129.906 1.00 54.95 298 VAL B O 1
ATOM 4881 N N . GLY B 1 318 ? -0.046 -40.316 -129.184 1.00 53.31 299 GLY B N 1
ATOM 4882 C CA . GLY B 1 318 ? -0.408 -40.819 -130.502 1.00 54.50 299 GLY B CA 1
ATOM 4883 C C . GLY B 1 318 ? 0.743 -41.287 -131.370 1.00 62.80 299 GLY B C 1
ATOM 4884 O O . GLY B 1 318 ? 1.914 -40.991 -131.091 1.00 65.70 299 GLY B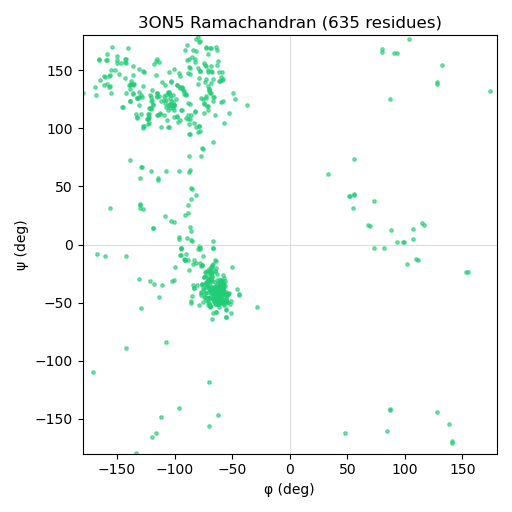 O 1
ATOM 4885 N N . LEU B 1 319 ? 0.401 -42.027 -132.444 1.00 58.48 300 LEU B N 1
ATOM 4886 C CA . LEU B 1 319 ? 1.370 -42.547 -133.414 1.00 59.41 300 LEU B CA 1
ATOM 4887 C C . LEU B 1 319 ? 1.985 -41.398 -134.215 1.00 64.39 300 LEU B C 1
ATOM 4888 O O . LEU B 1 319 ? 1.336 -40.365 -134.406 1.00 63.27 300 LEU B O 1
ATOM 4893 N N . SER B 1 320 ? 3.239 -41.539 -134.649 1.00 62.97 301 SER B N 1
ATOM 4894 C CA . SER B 1 320 ? 3.809 -40.422 -135.374 1.00 63.70 301 SER B CA 1
ATOM 4895 C C . SER B 1 320 ? 3.447 -40.548 -136.852 1.00 67.85 301 SER B C 1
ATOM 4896 O O . SER B 1 320 ? 4.079 -41.283 -137.619 1.00 70.03 301 SER B O 1
ATOM 4899 N N . ILE B 1 321 ? 2.350 -39.865 -137.212 1.00 60.80 302 ILE B N 1
ATOM 4900 C CA . ILE B 1 321 ? 1.797 -39.803 -138.560 1.00 58.39 302 ILE B CA 1
ATOM 4901 C C . ILE B 1 321 ? 1.837 -38.328 -139.011 1.00 61.22 302 ILE B C 1
ATOM 4902 O O . ILE B 1 321 ? 1.229 -37.977 -140.017 1.00 61.45 302 ILE B O 1
ATOM 4907 N N . ASP B 1 322 ? 2.604 -37.479 -138.276 1.00 57.26 303 ASP B N 1
ATOM 4908 C CA . ASP B 1 322 ? 2.804 -36.041 -138.518 1.00 57.12 303 ASP B CA 1
ATOM 4909 C C . ASP B 1 322 ? 1.432 -35.321 -138.669 1.00 59.56 303 ASP B C 1
ATOM 4910 O O . ASP B 1 322 ? 1.275 -34.425 -139.495 1.00 59.20 303 ASP B O 1
ATOM 4912 N N . ALA B 1 323 ? 0.472 -35.707 -137.806 1.00 54.81 304 ALA B N 1
ATOM 4913 C CA . ALA B 1 323 ? -0.884 -35.184 -137.727 1.00 53.68 304 ALA B CA 1
ATOM 4914 C C . ALA B 1 323 ? -0.898 -33.669 -137.476 1.00 59.20 304 ALA B C 1
ATOM 4915 O O . ALA B 1 323 ? -0.054 -33.157 -136.736 1.00 60.37 304 ALA B O 1
ATOM 4917 N N . GLN B 1 324 ? -1.841 -32.955 -138.106 1.00 55.09 305 GLN B N 1
ATOM 4918 C CA . GLN B 1 324 ? -2.026 -31.510 -137.938 1.00 54.53 305 GLN B CA 1
ATOM 4919 C C . GLN B 1 324 ? -3.505 -31.192 -137.703 1.00 56.54 305 GLN B C 1
ATOM 4920 O O . GLN B 1 324 ? -4.365 -31.607 -138.486 1.00 56.70 305 GLN B O 1
ATOM 4926 N N . GLY B 1 325 ? -3.782 -30.475 -136.617 1.00 50.61 306 GLY B N 1
ATOM 4927 C CA . GLY B 1 325 ? -5.137 -30.100 -136.235 1.00 48.84 306 GLY B CA 1
ATOM 4928 C C . GLY B 1 325 ? -5.818 -31.105 -135.320 1.00 50.54 306 GLY B C 1
ATOM 4929 O O . GLY B 1 325 ? -5.379 -32.255 -135.212 1.00 50.24 306 GLY B O 1
ATOM 4930 N N . PRO B 1 326 ? -6.932 -30.694 -134.667 1.00 43.81 307 PRO B N 1
ATOM 4931 C CA . PRO B 1 326 ? -7.613 -31.586 -133.702 1.00 41.53 307 PRO B CA 1
ATOM 4932 C C . PRO B 1 326 ? -8.071 -32.910 -134.268 1.00 42.61 307 PRO B C 1
ATOM 4933 O O . PRO B 1 326 ? -7.940 -33.913 -133.599 1.00 41.69 307 PRO B O 1
ATOM 4937 N N . GLU B 1 327 ? -8.622 -32.903 -135.478 1.00 40.57 308 GLU B N 1
ATOM 4938 C CA . GLU B 1 327 ? -9.201 -34.072 -136.158 1.00 40.25 308 GLU B CA 1
ATOM 4939 C C . GLU B 1 327 ? -8.163 -35.143 -136.449 1.00 44.25 308 GLU B C 1
ATOM 4940 O O . GLU B 1 327 ? -8.426 -36.314 -136.186 1.00 43.58 308 GLU B O 1
ATOM 4946 N N . GLU B 1 328 ? -6.979 -34.749 -136.964 1.00 41.76 309 GLU B N 1
ATOM 4947 C CA . GLU B 1 328 ? -5.902 -35.687 -137.293 1.00 41.65 309 GLU B CA 1
ATOM 4948 C C . GLU B 1 328 ? -5.233 -36.209 -136.022 1.00 46.74 309 GLU B C 1
ATOM 4949 O O . GLU B 1 328 ? -4.965 -37.401 -135.944 1.00 46.82 309 GLU B O 1
ATOM 4955 N N . ILE B 1 329 ? -4.989 -35.332 -135.020 1.00 45.36 310 ILE B N 1
ATOM 4956 C CA . ILE B 1 329 ? -4.358 -35.687 -133.740 1.00 45.29 310 ILE B CA 1
ATOM 4957 C C . ILE B 1 329 ? -5.252 -36.713 -133.030 1.00 52.79 310 ILE B C 1
ATOM 4958 O O . ILE B 1 329 ? -4.734 -37.697 -132.512 1.00 55.32 310 ILE B O 1
ATOM 4963 N N . ALA B 1 330 ? -6.580 -36.522 -133.076 1.00 48.66 311 ALA B N 1
ATOM 4964 C CA . ALA B 1 330 ? -7.563 -37.429 -132.492 1.00 48.04 311 ALA B CA 1
ATOM 4965 C C . ALA B 1 330 ? -7.446 -38.828 -133.116 1.00 52.77 311 ALA B C 1
ATOM 4966 O O . ALA B 1 330 ? -7.484 -39.809 -132.374 1.00 53.81 311 ALA B O 1
ATOM 4968 N N . ILE B 1 331 ? -7.253 -38.927 -134.463 1.00 48.35 312 ILE B N 1
ATOM 4969 C CA . ILE B 1 331 ? -7.070 -40.220 -135.153 1.00 47.28 312 ILE B CA 1
ATOM 4970 C C . ILE B 1 331 ? -5.801 -40.883 -134.611 1.00 51.38 312 ILE B C 1
ATOM 4971 O O . ILE B 1 331 ? -5.832 -42.045 -134.226 1.00 50.96 312 ILE B O 1
ATOM 4976 N N . SER B 1 332 ? -4.711 -40.106 -134.536 1.00 48.75 313 SER B N 1
ATOM 4977 C CA . SER B 1 332 ? -3.392 -40.513 -134.052 1.00 48.94 313 SER B CA 1
ATOM 4978 C C . SER B 1 332 ? -3.470 -41.110 -132.652 1.00 51.88 313 SER B C 1
ATOM 4979 O O . SER B 1 332 ? -2.871 -42.149 -132.385 1.00 53.86 313 SER B O 1
ATOM 4982 N N . ILE B 1 333 ? -4.239 -40.480 -131.782 1.00 45.37 314 ILE B N 1
ATOM 4983 C CA . ILE B 1 333 ? -4.414 -40.938 -130.419 1.00 44.30 314 ILE B CA 1
ATOM 4984 C C . ILE B 1 333 ? -5.214 -42.247 -130.399 1.00 48.23 314 ILE B C 1
ATOM 4985 O O . ILE B 1 333 ? -4.771 -43.217 -129.795 1.00 49.17 314 ILE B O 1
ATOM 4990 N N . VAL B 1 334 ? -6.374 -42.282 -131.053 1.00 44.21 315 VAL B N 1
ATOM 4991 C CA . VAL B 1 334 ? -7.237 -43.473 -131.038 1.00 43.24 315 VAL B CA 1
ATOM 4992 C C . VAL B 1 334 ? -6.480 -44.676 -131.705 1.00 47.14 315 VAL B C 1
ATOM 4993 O O . VAL B 1 334 ? -6.566 -45.782 -131.171 1.00 45.36 315 VAL B O 1
ATOM 4997 N N . ALA B 1 335 ? -5.676 -44.441 -132.778 1.00 45.37 316 ALA B N 1
ATOM 4998 C CA . ALA B 1 335 ? -4.884 -45.492 -133.448 1.00 46.13 316 ALA B CA 1
ATOM 4999 C C . ALA B 1 335 ? -3.898 -46.146 -132.448 1.00 51.66 316 ALA B C 1
ATOM 5000 O O . ALA B 1 335 ? -3.874 -47.387 -132.339 1.00 50.67 316 ALA B O 1
ATOM 5002 N N . GLN B 1 336 ? -3.157 -45.291 -131.663 1.00 48.37 317 GLN B N 1
ATOM 5003 C CA . GLN B 1 336 ? -2.226 -45.710 -130.612 1.00 48.47 317 GLN B CA 1
ATOM 5004 C C . GLN B 1 336 ? -2.956 -46.574 -129.563 1.00 53.11 317 GLN B C 1
ATOM 5005 O O . GLN B 1 336 ? -2.462 -47.643 -129.219 1.00 55.17 317 GLN B O 1
ATOM 5011 N N . LEU B 1 337 ? -4.128 -46.125 -129.076 1.00 47.96 318 LEU B N 1
ATOM 5012 C CA . LEU B 1 337 ? -4.928 -46.865 -128.094 1.00 47.36 318 LEU B CA 1
ATOM 5013 C C . LEU B 1 337 ? -5.261 -48.260 -128.620 1.00 53.05 318 LEU B C 1
ATOM 5014 O O . LEU B 1 337 ? -4.994 -49.233 -127.930 1.00 52.68 318 LEU B O 1
ATOM 5019 N N . ILE B 1 338 ? -5.762 -48.351 -129.872 1.00 52.16 319 ILE B N 1
ATOM 5020 C CA . ILE B 1 338 ? -6.108 -49.604 -130.564 1.00 52.24 319 ILE B CA 1
ATOM 5021 C C . ILE B 1 338 ? -4.846 -50.480 -130.642 1.00 57.83 319 ILE B C 1
ATOM 5022 O O . ILE B 1 338 ? -4.889 -51.629 -130.210 1.00 57.92 319 ILE B O 1
ATOM 5027 N N . GLN B 1 339 ? -3.720 -49.913 -131.095 1.00 55.91 320 GLN B N 1
ATOM 5028 C CA . GLN B 1 339 ? -2.445 -50.620 -131.179 1.00 58.24 320 GLN B CA 1
ATOM 5029 C C . GLN B 1 339 ? -2.046 -51.243 -129.832 1.00 68.32 320 GLN B C 1
ATOM 5030 O O . GLN B 1 339 ? -1.630 -52.390 -129.821 1.00 71.22 320 GLN B O 1
ATOM 5036 N N . LEU B 1 340 ? -2.203 -50.513 -128.712 1.00 65.90 321 LEU B N 1
ATOM 5037 C CA . LEU B 1 340 ? -1.825 -50.994 -127.386 1.00 66.81 321 LEU B CA 1
ATOM 5038 C C . LEU B 1 340 ? -2.829 -51.995 -126.827 1.00 69.66 321 LEU B C 1
ATOM 5039 O O . LEU B 1 340 ? -2.409 -52.894 -126.109 1.00 71.01 321 LEU B O 1
ATOM 5044 N N . ILE B 1 341 ? -4.125 -51.849 -127.114 1.00 65.02 322 ILE B N 1
ATOM 5045 C CA . ILE B 1 341 ? -5.127 -52.804 -126.628 1.00 65.97 322 ILE B CA 1
ATOM 5046 C C . ILE B 1 341 ? -4.893 -54.145 -127.319 1.00 74.81 322 ILE B C 1
ATOM 5047 O O . ILE B 1 341 ? -4.921 -55.175 -126.652 1.00 76.60 322 ILE B O 1
ATOM 5052 N N . ARG B 1 342 ? -4.604 -54.118 -128.636 1.00 72.55 323 ARG B N 1
ATOM 5053 C CA . ARG B 1 342 ? -4.401 -55.305 -129.460 1.00 73.61 323 ARG B CA 1
ATOM 5054 C C . ARG B 1 342 ? -2.987 -55.884 -129.300 1.00 83.36 323 ARG B C 1
ATOM 5055 O O . ARG B 1 342 ? -2.862 -57.107 -129.334 1.00 84.36 323 ARG B O 1
ATOM 5063 N N . SER B 1 343 ? -1.941 -55.049 -129.103 1.00 83.64 324 SER B N 1
ATOM 5064 C CA . SER B 1 343 ? -0.568 -55.550 -128.904 1.00 87.09 324 SER B CA 1
ATOM 5065 C C . SER B 1 343 ? -0.435 -56.281 -127.552 1.00 98.83 324 SER B C 1
ATOM 5066 O O . SER B 1 343 ? 0.180 -57.348 -127.509 1.00 100.72 324 SER B O 1
ATOM 5068 N N . ARG B 1 344 ? -1.049 -55.737 -126.472 1.00 98.96 325 ARG B N 1
ATOM 5069 C CA . ARG B 1 344 ? -1.044 -56.317 -125.118 1.00 101.63 325 ARG B CA 1
ATOM 5070 C C . ARG B 1 344 ? -2.084 -57.457 -124.993 1.00 109.69 325 ARG B C 1
ATOM 5071 O O . ARG B 1 344 ? -2.159 -58.094 -123.938 1.00 110.67 325 ARG B O 1
ATOM 5073 N N . LYS B 1 345 ? -2.876 -57.709 -126.072 1.00 107.72 326 LYS B N 1
ATOM 5074 C CA . LYS B 1 345 ? -3.888 -58.774 -126.149 1.00 108.90 326 LYS B CA 1
ATOM 5075 C C . LYS B 1 345 ? -3.214 -60.058 -126.710 1.00 117.32 326 LYS B C 1
ATOM 5076 O O . LYS B 1 345 ? -3.810 -61.143 -126.697 1.00 117.61 326 LYS B O 1
ATOM 5082 N N . GLN B 1 346 ? -1.945 -59.916 -127.160 1.00 116.47 327 GLN B N 1
ATOM 5083 C CA . GLN B 1 346 ? -1.075 -60.999 -127.619 1.00 118.69 327 GLN B CA 1
ATOM 5084 C C . GLN B 1 346 ? -0.295 -61.575 -126.396 1.00 126.05 327 GLN B C 1
ATOM 5085 O O . GLN B 1 346 ? 0.276 -62.668 -126.492 1.00 127.57 327 GLN B O 1
ATOM 5087 N N . ALA B 1 347 ? -0.319 -60.838 -125.240 1.00 122.90 328 ALA B N 1
ATOM 5088 C CA . ALA B 1 347 ? 0.269 -61.194 -123.937 1.00 124.71 328 ALA B CA 1
ATOM 5089 C C . ALA B 1 347 ? -0.783 -61.888 -123.009 1.00 130.77 328 ALA B C 1
ATOM 5090 O O . ALA B 1 347 ? -0.436 -62.316 -121.903 1.00 131.85 328 ALA B O 1
ATOM 5092 N N . SER B 1 348 ? -2.067 -61.994 -123.495 1.00 127.37 329 SER B N 1
ATOM 5093 C CA . SER B 1 348 ? -3.289 -62.611 -122.909 1.00 127.36 329 SER B CA 1
ATOM 5094 C C . SER B 1 348 ? -3.628 -62.040 -121.497 1.00 130.63 329 SER B C 1
ATOM 5095 O O . SER B 1 348 ? -4.272 -62.714 -120.683 1.00 130.98 329 SER B O 1
ATOM 5097 N N . SER B 1 349 ? -3.288 -60.749 -121.296 1.00 125.31 330 SER B N 1
ATOM 5098 C CA . SER B 1 349 ? -3.380 -59.892 -120.105 1.00 124.39 330 SER B CA 1
ATOM 5099 C C . SER B 1 349 ? -4.538 -60.241 -119.093 1.00 126.19 330 SER B C 1
ATOM 5100 O O . SER B 1 349 ? -4.190 -60.380 -117.915 1.00 127.84 330 SER B O 1
ATOM 5102 N N . PRO B 1 350 ? -5.862 -60.349 -119.432 1.00 118.63 331 PRO B N 1
ATOM 5103 C CA . PRO B 1 350 ? -6.862 -60.538 -118.359 1.00 117.82 331 PRO B CA 1
ATOM 5104 C C . PRO B 1 350 ? -6.758 -61.880 -117.608 1.00 121.57 331 PRO B C 1
ATOM 5105 O O . PRO B 1 350 ? -6.802 -61.851 -116.372 1.00 122.02 331 PRO B O 1
ATOM 5109 N N . PHE B 1 351 ? -6.620 -63.032 -118.314 1.00 117.18 332 PHE B N 1
ATOM 5110 C CA . PHE B 1 351 ? -6.586 -64.338 -117.648 1.00 118.12 332 PHE B CA 1
ATOM 5111 C C . PHE B 1 351 ? -5.353 -65.192 -118.037 1.00 124.32 332 PHE B C 1
ATOM 5112 O O . PHE B 1 351 ? -5.435 -66.418 -117.973 1.00 124.96 332 PHE B O 1
ATOM 5120 N N . SER B 1 352 ? -4.201 -64.565 -118.352 1.00 122.06 333 SER B N 1
ATOM 5121 C CA . SER B 1 352 ? -2.968 -65.308 -118.668 1.00 124.20 333 SER B CA 1
ATOM 5122 C C . SER B 1 352 ? -2.376 -65.980 -117.410 1.00 131.82 333 SER B C 1
ATOM 5123 O O . SER B 1 352 ? -1.742 -67.035 -117.517 1.00 133.15 333 SER B O 1
ATOM 5125 N N . TYR B 1 353 ? -2.612 -65.365 -116.221 1.00 129.56 334 TYR B N 1
ATOM 5126 C CA . TYR B 1 353 ? -2.134 -65.789 -114.896 1.00 132.37 334 TYR B CA 1
ATOM 5127 C C . TYR B 1 353 ? -2.720 -67.152 -114.465 1.00 139.06 334 TYR B C 1
ATOM 5128 O O . TYR B 1 353 ? -2.135 -67.809 -113.597 1.00 141.73 334 TYR B O 1
ATOM 5137 N N . LEU B 1 354 ? -3.847 -67.580 -115.071 1.00 134.41 335 LEU B N 1
ATOM 5138 C CA . LEU B 1 354 ? -4.505 -68.851 -114.757 1.00 135.72 335 LEU B CA 1
ATOM 5139 C C . LEU B 1 354 ? -3.996 -69.989 -115.658 1.00 141.62 335 LEU B C 1
ATOM 5140 O O . LEU B 1 354 ? -4.730 -70.958 -115.870 1.00 142.13 335 LEU B O 1
ATOM 5145 N N . PHE B 1 355 ? -2.754 -69.890 -116.190 1.00 139.15 336 PHE B N 1
ATOM 5146 C CA . PHE B 1 355 ? -2.232 -70.929 -117.084 1.00 140.28 336 PHE B CA 1
ATOM 5147 C C . PHE B 1 355 ? -0.714 -71.213 -116.874 1.00 146.62 336 PHE B C 1
ATOM 5148 O O . PHE B 1 355 ? -0.231 -72.221 -117.401 1.00 147.90 336 PHE B O 1
ATOM 5156 N N . GLN B 1 356 ? 0.011 -70.378 -116.081 1.00 143.21 337 GLN B N 1
ATOM 5157 C CA . GLN B 1 356 ? 1.446 -70.553 -115.798 1.00 144.96 337 GLN B CA 1
ATOM 5158 C C . GLN B 1 356 ? 1.694 -71.822 -114.951 1.00 151.21 337 GLN B C 1
ATOM 5159 O O . GLN B 1 356 ? 2.014 -72.865 -115.526 1.00 152.10 337 GLN B O 1
ATOM 5161 N N . PRO B 1 357 ? 1.174 -71.858 -113.710 1.00 148.05 338 PRO B N 1
ATOM 5162 C CA . PRO B 1 357 ? 1.998 -72.334 -112.586 1.00 164.70 338 PRO B CA 1
ATOM 5163 C C . PRO B 1 357 ? 1.827 -73.832 -112.364 1.00 171.31 338 PRO B C 1
ATOM 5164 O O . PRO B 1 357 ? 2.773 -74.596 -112.537 1.00 126.36 338 PRO B O 1
#

B-factor: mean 72.53, std 25.58, range [20.91, 171.31]

Sequence (647 aa):
SDIELLETLAGTDDQPRVATIIHVEGSSYRRKEGALFQEDGTQVGLLSGGCLETDLTIKAQKVWQEQLPRTVVYDLSSEDDLSSWGQGSGCNGTISVLLEPVDLKLRQHLKRVYDYLCAGKSVFHVKKLSTSGAVLEYAFILDESVYFGEWHSGHPVEWIRKIDENEEPLFTHIYSPKERLIIFGAGPDVPPLVTFASNVGFYTVVTDWRPNNQCEKHFFPDADEIIVDFPADFLRKFLIRPDDFVLITHHFQKDQEILHFLLEKKELRYIGILGSKERTRRLLQNRKPPDHLYSPVGLSIDAQGPEEIAISIVAQLIQLIRSRKQASSPFSYLFFQGSDIELLETLAGTDQPRVATIIHVEGSSYRKEGALFQEDGGCLETDLTIKAQKVWQEQLPRTVVYDLSSEDDLTISVLLEPVDLKLRQHLKRVYDYLCAGKSVFHVKKLSTSGAVLEYAFILDESVYFGEWHSGHPVEWIRKIDENEEPLFTHIYSSPKERLIIFGAGPDVPPLVTFASNVGFYTVVTDWRPNQCEKHFFPDADEIIVDFPADFLRKFLIRPDDFVLITHHFQKDQEILHFLLEKELRYIGILGSKERTRRLLQNRKPPDHLYSPVGLSIDAQGPEEIAISIVAQLIQLIRSRKQASSPFSYLFQP

CATH classification: 3.40.50.720

Foldseek 3Di:
DLLVVLVVLVPPPAWKKKFFFDKFAFAPDDHGAIAGPVRDDDHDGHPWLVVVVVNVVLVVCSVVQWKAKDKDQQCCQCVRDPDNGRNGRMMTIMIMHTCDPQNSVVSNVQSVCQVVQQKWKKDFQADPRGTTPFIWTDRDQQDIDGGDDDDRVLVVQVPAPPPHDSRHMDMGGHAAEEEEEALPLLCQLLLVLCLVVTYQYEYEEQDVVSQDCVSHVSHNYYHHDQLVVCLVPPDDAQRHEYEYHPDLVSRLVNQVSCAVPRHLAYEYDDAPVSVCVSCVPPDHHPHYDPPAFDPPVADGSNRVSVRNSVVVVCSVVVPDPCPDPCNVSD/DPPALLVVLVCLVPDPFWKKKFFFDDDDDAPDDHGGIAGVVDDPVVVVVNVVLVVCSVVQWKAWDADPLDDPVSNRIIMIMHTCDPQNSVVSNVQSVCLVVQAKWKKDFQADPRGTGPWIWTDRDQQDIDGRDDDPRVLVVVLPADPPPGPRHMDMNGHAAEEEEEALPLLCQLLLVVSLSVGHQYEYEYQDVVSQDCVSHVSHNYYHHDQLVVCPVPDDDDQRHEYEYHPDLVSRLVNQVSCAVPNHPAYEYDDAPVSVVVSQVPHDHHDHYHPPAFDPPVADGSNRVSVRRSVVVVCSVVVCVVVVPNCPVSNDD

Radius of gyration: 28.32 Å; Cα contacts (8 Å, |Δi|>4): 1204; chains: 2; bounding box: 55×86×62 Å

Secondary structure (DSSP, 8-state):
-HHHHHHHHHSS---B--EEEEEEE--SS-TT--BBTTS-BSS-SSSSSHHHHHHHHHHHHHHHT--EEEEEESTTGGGG-SSS-----EEEEEEE----HHHHHHHHHHHHHHHHT--EEEEEEE-TTS-EEEEEEESSSS-EEEE--SS-HHHHHHTSSSS-----EEEE-PPEEEEEE--STTHHHHHHHHHHHTEEEEEEES-GGGG-GGG-TT-SEEEES-HHHHHHHS---TT-EEE----HHHHHHHHHHHSSS--SEEE-SS-HHHHHHHHTS----TTEESS-S--S---SHHHHHHHHHHHHHHHHHHS-S---TTSTT-/----HHHHHHHHHTT-S-B--EEEEE-S--SSPTT---B----HHHHHHHHHHHHHHHHT--EEEEE----TT---EEEEE----HHHHHHHHHHHHHHHHT--EEEEEEE-TTS-EEEEEEESSSS-EEEE--SS-HHHHHHT--TTT----EEEEPPPEEEEEE--STTHHHHHHHHHHHTEEEEEEES-GGGG-GGG-TT-SEEEES-HHHHHHHS---TT-EEE----HHHHHHHHHHHSSS--SEEE-SS-HHHHHHHTTTSPPPTTEESS-S--S---SHHHHHHHHHHHHHHHHHHTTTTTTTTGGGS--

InterPro domains:
  IPR003777 XdhC- CoxI [PF02625] (14-77)
  IPR027051 XdhC Rossmann domain [PF13478] (183-318)
  IPR048890 BH1974-like, central domain [PF21469] (106-169)
  IPR052698 Molybdenum Cofactor Utilization and Processing [PTHR30388] (4-328)

Solvent-accessible surface area: 29940 Å² total

Nearest PDB structures (foldseek):
  3on5-assembly1_A  TM=1.003E+00  e=2.028E-73  Halalkalibacterium halodurans
  3on5-assembly1_B  TM=9.161E-01  e=2.024E-60  Halalkalibacterium halodurans
  2we7-assembly1_A-3  TM=6.886E-01  e=2.741E-21  Mycolicibacterium smegmatis MC2 155
  2we8-assembly1_A-2  TM=6.797E-01  e=1.477E-21  Mycolicibacterium smegmatis MC2 155
  2we8-assembly2_B-3  TM=6.600E-01  e=8.224E-20  Mycolicibacterium smegmatis MC2 155